Protein AF-0000000080630253 (afdb_homodimer)

Sequence (612 aa):
MSDPFEGMAAFLAVAETLNFRRASERLGVTRSAVSQTVRRLEDRIGVPLLQRTTRSVRLTDAGAHLLAATRPALAEIGTALEVIASTHGAPGGTLRLAVSSIAESILEGEALAGFLAAYPSVGVDILVTDEEFDIVAAGFDAGVRLGEAIEQDMIAVPVSTPQRQLVVASPAYLAEAGRPSHPRDLLAHRCIGWRPAPDVAPYRWEFTEEGRDFDIAVSPRVATNDMGMMVRLALAGAGLTCGMEETFRPHLERGALEAVLEEFCPPFAGFHLYYPSRRTVPPRLRALIDHLRARNGASTRASRQGMSDPFEGMAAFLAVAETLNFRRASERLGVTRSAVSQTVRRLEDRIGVPLLQRTTRSVRLTDAGAHLLAATRPALAEIGTALEVIASTHGAPGGTLRLAVSSIAESILEGEALAGFLAAYPSVGVDILVTDEEFDIVAAGFDAGVRLGEAIEQDMIAVPVSTPQRQLVVASPAYLAEAGRPSHPRDLLAHRCIGWRPAPDVAPYRWEFTEEGRDFDIAVSPRVATNDMGMMVRLALAGAGLTCGMEETFRPHLERGALEAVLEEFCPPFAGFHLYYPSRRTVPPRLRALIDHLRARNGASTRASRQG

Radius of gyration: 26.21 Å; Cα contacts (8 Å, |Δi|>4): 1081; chains: 2; bounding box: 63×78×72 Å

Foldseek 3Di:
DPPLCFLVLLLLLCAVVQDLCRSCVVVVHDSVVSVVSQVVNCVVVVHHQWDDDPVTIHGDPVVLVCNLVVLLVVLQVVLVVQVVVCVPHARADEAEEEEEPFQCLVVVCPLVVVLCVVRVRYHYHYHHAPDDDDCSSVNHFKYKDWPVDDDPQKDKAQLAAWWKKFKKAFPVLCVVQNADPDPVCLQVWAEEFEDQDPVGQTDWAWWADPRDIDTHRHPHPHYDNHPVVRQVCRLVNVTMYMGICVSCVVCVVVRSMDTGPRVGMDIDSTMIMMGGPVGDNRPSNVSSSVSSVVVNVVVVVVVVVD/DPPLCFLVLLLLLCAVVQDLCRSCVVVVHDSVVSVVSQVVNCVVVVHHQWDDDPVTIHGDPVVLVCNLVVLLVVVQVVLVVQVVVCVPHARADEAEEEEEPFQCLVVVCPLVVVLCVVRVRYHYHYHHAPDDDDCSSVNHFKYKDWPVDDDPQKDKAQLAAWWKKFKKAFPVLCVVQNADPDPVCLQVWAEEFEDQDPVGQTDWAWWADPRDIDTHRHPHPHYDNHPVVRQVCRLVNVTMYMGICVSCVVCVVVRSMDTGPRVGMDIDSTMIMMGGDVGDNRPSNVSSSVSSVVVNVVVVVVVVVD

Nearest PDB structures (foldseek):
  3hhg-assembly1_D  TM=6.214E-01  e=2.349E-24  Neisseria meningitidis serogroup B
  3szp-assembly1_A-2  TM=6.672E-01  e=2.737E-22  Vibrio cholerae
  7trw-assembly1_A-2  TM=8.518E-01  e=2.266E-18  Yersinia pestis CO92
  3mz1-assembly2_D  TM=8.596E-01  e=1.093E-15  Sinorhizobium meliloti 1021
  7d98-assembly1_Q  TM=5.033E-01  e=5.893E-16  Cupriavidus necator

Structure (mmCIF, N/CA/C/O backbone):
data_AF-0000000080630253-model_v1
#
loop_
_entity.id
_entity.type
_entity.pdbx_description
1 polymer 'Transcriptional regulatory protein,LysR family'
#
loop_
_atom_site.group_PDB
_atom_site.id
_atom_site.type_symbol
_atom_site.label_atom_id
_atom_site.label_alt_id
_atom_site.label_comp_id
_atom_site.label_asym_id
_atom_site.label_entity_id
_atom_site.label_seq_id
_atom_site.pdbx_PDB_ins_code
_atom_site.Cartn_x
_atom_site.Cartn_y
_atom_site.Cartn_z
_atom_site.occupancy
_atom_site.B_iso_or_equiv
_atom_site.auth_seq_id
_atom_site.auth_comp_id
_atom_site.auth_asym_id
_atom_site.auth_atom_id
_atom_site.pdbx_PDB_model_num
ATOM 1 N N . MET A 1 1 ? 8.09 -45.571 15.234 1 33.47 1 MET A N 1
ATOM 2 C CA . MET A 1 1 ? 8.378 -44.139 15.225 1 33.47 1 MET A CA 1
ATOM 3 C C . MET A 1 1 ? 7.286 -43.369 14.49 1 33.47 1 MET A C 1
ATOM 5 O O . MET A 1 1 ? 6.959 -43.688 13.345 1 33.47 1 MET A O 1
ATOM 9 N N . SER A 1 2 ? 6.293 -42.789 15.174 1 49.24 2 SER A N 1
ATOM 10 C CA . SER A 1 2 ? 5.082 -42.187 14.626 1 49.24 2 SER A CA 1
ATOM 11 C C . SER A 1 2 ? 5.416 -41.081 13.63 1 49.24 2 SER A C 1
ATOM 13 O O . SER A 1 2 ? 6.49 -40.48 13.7 1 49.24 2 SER A O 1
ATOM 15 N N . ASP A 1 3 ? 4.916 -41.147 12.48 1 58.19 3 ASP A N 1
ATOM 16 C CA . ASP A 1 3 ? 5.069 -40.169 11.407 1 58.19 3 ASP A CA 1
ATOM 17 C C . ASP A 1 3 ? 5.017 -38.743 11.952 1 58.19 3 ASP A C 1
ATOM 19 O O . ASP A 1 3 ? 3.975 -38.295 12.434 1 58.19 3 ASP A O 1
ATOM 23 N N . PRO A 1 4 ? 6.318 -38.227 12.195 1 58.08 4 PRO A N 1
ATOM 24 C CA . PRO A 1 4 ? 6.373 -36.89 12.792 1 58.08 4 PRO A CA 1
ATOM 25 C C . PRO A 1 4 ? 5.542 -35.866 12.023 1 58.08 4 PRO A C 1
ATOM 27 O O . PRO A 1 4 ? 5.222 -34.8 12.556 1 58.08 4 PRO A O 1
ATOM 30 N N . PHE A 1 5 ? 5.143 -36.297 10.93 1 65.7 5 PHE A N 1
ATOM 31 C CA . PHE A 1 5 ? 4.421 -35.349 10.09 1 65.7 5 PHE A CA 1
ATOM 32 C C . PHE A 1 5 ? 2.916 -35.557 10.21 1 65.7 5 PHE A C 1
ATOM 34 O O . PHE A 1 5 ? 2.13 -34.75 9.709 1 65.7 5 PHE A O 1
ATOM 41 N N . GLU A 1 6 ? 2.656 -36.557 10.895 1 70.72 6 GLU A N 1
ATOM 42 C CA . GLU A 1 6 ? 1.232 -36.861 11.003 1 70.72 6 GLU A CA 1
ATOM 43 C C . GLU A 1 6 ? 0.468 -35.706 11.646 1 70.72 6 GLU A C 1
ATOM 45 O O . GLU A 1 6 ? 0.823 -35.249 12.734 1 70.72 6 GLU A O 1
ATOM 50 N N . GLY A 1 7 ? -0.447 -35.217 11.019 1 80.81 7 GLY A N 1
ATOM 51 C CA . GLY A 1 7 ? -1.307 -34.172 11.552 1 80.81 7 GLY A CA 1
ATOM 52 C C . GLY A 1 7 ? -0.82 -32.773 11.226 1 80.81 7 GLY A C 1
ATOM 53 O O . GLY A 1 7 ? -1.538 -31.795 11.44 1 80.81 7 GLY A O 1
ATOM 54 N N . MET A 1 8 ? 0.363 -32.74 10.655 1 78.83 8 MET A N 1
ATOM 55 C CA . MET A 1 8 ? 0.957 -31.427 10.421 1 78.83 8 MET A CA 1
ATOM 56 C C . MET A 1 8 ? 0.195 -30.67 9.338 1 78.83 8 MET A C 1
ATOM 58 O O . MET A 1 8 ? -0.041 -29.467 9.465 1 78.83 8 MET A O 1
ATOM 62 N N . ALA A 1 9 ? -0.21 -31.383 8.363 1 76.88 9 ALA A N 1
ATOM 63 C CA . ALA A 1 9 ? -0.968 -30.753 7.285 1 76.88 9 ALA A CA 1
ATOM 64 C C . ALA A 1 9 ? -2.292 -30.194 7.8 1 76.88 9 ALA A C 1
ATOM 66 O O . ALA A 1 9 ? -2.693 -29.089 7.428 1 76.88 9 ALA A O 1
ATOM 67 N N . ALA A 1 10 ? -2.901 -30.978 8.616 1 83.28 10 ALA A N 1
ATOM 68 C CA . ALA A 1 10 ? -4.169 -30.541 9.196 1 83.28 10 ALA A CA 1
ATOM 69 C C . ALA A 1 10 ? -3.972 -29.317 10.085 1 83.28 10 ALA A C 1
ATOM 71 O O . ALA A 1 10 ? -4.733 -28.351 9.999 1 83.28 10 ALA A O 1
ATOM 72 N N . PHE A 1 11 ? -2.993 -29.316 10.875 1 85.57 11 PHE A N 1
ATOM 73 C CA . PHE A 1 11 ? -2.673 -28.193 11.749 1 85.57 11 PHE A CA 1
ATOM 74 C C . PHE A 1 11 ? -2.399 -26.935 10.935 1 85.57 11 PHE A C 1
ATOM 76 O O . PHE A 1 11 ? -2.953 -25.871 11.22 1 85.57 11 PHE A O 1
ATOM 83 N N . LEU A 1 12 ? -1.61 -27.117 9.966 1 80.95 12 LEU A N 1
ATOM 84 C CA . LEU A 1 12 ? -1.245 -25.969 9.143 1 80.95 12 LEU A CA 1
ATOM 85 C C . LEU A 1 12 ? -2.472 -25.381 8.455 1 80.95 12 LEU A C 1
ATOM 87 O O . LEU A 1 12 ? -2.631 -24.16 8.396 1 80.95 12 LEU A O 1
ATOM 91 N N . ALA A 1 13 ? -3.264 -26.241 7.97 1 81.19 13 ALA A N 1
ATOM 92 C CA . ALA A 1 13 ? -4.48 -25.784 7.301 1 81.19 13 ALA A CA 1
ATOM 93 C C . ALA A 1 13 ? -5.362 -24.983 8.254 1 81.19 13 ALA A C 1
ATOM 95 O O . ALA A 1 13 ? -5.859 -23.912 7.898 1 81.19 13 ALA A O 1
ATOM 96 N N . VAL A 1 14 ? -5.464 -25.493 9.438 1 85.72 14 VAL A N 1
ATOM 97 C CA . VAL A 1 14 ? -6.305 -24.814 10.418 1 85.72 14 VAL A CA 1
ATOM 98 C C . VAL A 1 14 ? -5.625 -23.527 10.879 1 85.72 14 VAL A C 1
ATOM 100 O O . VAL A 1 14 ? -6.281 -22.496 11.045 1 85.72 14 VAL A O 1
ATOM 103 N N . ALA A 1 15 ? -4.354 -23.621 11.071 1 81.72 15 ALA A N 1
ATOM 104 C CA . ALA A 1 15 ? -3.603 -22.467 11.559 1 81.72 15 ALA A CA 1
ATOM 105 C C . ALA A 1 15 ? -3.655 -21.316 10.558 1 81.72 15 ALA A C 1
ATOM 107 O O . ALA A 1 15 ? -3.697 -20.147 10.948 1 81.72 15 ALA A O 1
ATOM 108 N N . GLU A 1 16 ? -3.679 -21.676 9.352 1 74.96 16 GLU A N 1
ATOM 109 C CA . GLU A 1 16 ? -3.642 -20.673 8.292 1 74.96 16 GLU A CA 1
ATOM 110 C C . GLU A 1 16 ? -5.035 -20.116 8.011 1 74.96 16 GLU A C 1
ATOM 112 O O . GLU A 1 16 ? -5.181 -18.941 7.667 1 74.96 16 GLU A O 1
ATOM 117 N N . THR A 1 17 ? -5.987 -20.911 8.171 1 74.18 17 THR A N 1
ATOM 118 C CA . THR A 1 17 ? -7.345 -20.487 7.848 1 74.18 17 THR A CA 1
ATOM 119 C C . THR A 1 17 ? -8.078 -20.017 9.102 1 74.18 17 THR A C 1
ATOM 121 O O . THR A 1 17 ? -9.113 -19.355 9.011 1 74.18 17 THR A O 1
ATOM 124 N N . LEU A 1 18 ? -7.573 -20.4 10.135 1 78.94 18 LEU A N 1
ATOM 125 C CA . LEU A 1 18 ? -8.187 -20.195 11.442 1 78.94 18 LEU A CA 1
ATOM 126 C C . LEU A 1 18 ? -9.647 -20.635 11.431 1 78.94 18 LEU A C 1
ATOM 128 O O . LEU A 1 18 ? -10.499 -19.988 12.045 1 78.94 18 LEU A O 1
ATOM 132 N N . ASN A 1 19 ? -9.823 -21.605 10.644 1 80.58 19 ASN A N 1
ATOM 133 C CA . ASN A 1 19 ? -11.165 -22.138 10.435 1 80.58 19 ASN A CA 1
ATOM 134 C C . ASN A 1 19 ? -11.13 -23.62 10.073 1 80.58 19 ASN A C 1
ATOM 136 O O . ASN A 1 19 ? -10.556 -24 9.051 1 80.58 19 ASN A O 1
ATOM 140 N N . PHE A 1 20 ? -11.835 -24.456 10.891 1 85.13 20 PHE A N 1
ATOM 141 C CA . PHE A 1 20 ? -11.795 -25.899 10.685 1 85.13 20 PHE A CA 1
ATOM 142 C C . PHE A 1 20 ? -12.56 -26.288 9.427 1 85.13 20 PHE A C 1
ATOM 144 O O . PHE A 1 20 ? -12.185 -27.237 8.735 1 85.13 20 PHE A O 1
ATOM 151 N N . ARG A 1 21 ? -13.51 -25.483 9.173 1 82.06 21 ARG A N 1
ATOM 152 C CA . ARG A 1 21 ? -14.271 -25.781 7.964 1 82.06 21 ARG A CA 1
ATOM 153 C C . ARG A 1 21 ? -13.449 -25.488 6.713 1 82.06 21 ARG A C 1
ATOM 155 O O . ARG A 1 21 ? -13.363 -26.324 5.81 1 82.06 21 ARG A O 1
ATOM 162 N N . ARG A 1 22 ? -12.82 -24.382 6.71 1 79.56 22 ARG A N 1
ATOM 163 C CA . ARG A 1 22 ? -11.994 -24.009 5.566 1 79.56 22 ARG A CA 1
ATOM 164 C C . ARG A 1 22 ? -10.801 -24.948 5.423 1 79.56 22 ARG A C 1
ATOM 166 O O . ARG A 1 22 ? -10.41 -25.297 4.307 1 79.56 22 ARG A O 1
ATOM 173 N N . ALA A 1 23 ? -10.336 -25.297 6.492 1 83.23 23 ALA A N 1
ATOM 174 C CA . ALA A 1 23 ? -9.224 -26.244 6.488 1 83.23 23 ALA A CA 1
ATOM 175 C C . ALA A 1 23 ? -9.649 -27.586 5.898 1 83.23 23 ALA A C 1
ATOM 177 O O . ALA A 1 23 ? -8.902 -28.197 5.13 1 83.23 23 ALA A O 1
ATOM 178 N N . SER A 1 24 ? -10.838 -27.975 6.236 1 85.82 24 SER A N 1
ATOM 179 C CA . SER A 1 24 ? -11.331 -29.247 5.717 1 85.82 24 SER A CA 1
ATOM 180 C C . SER A 1 24 ? -11.539 -29.185 4.208 1 85.82 24 SER A C 1
ATOM 182 O O . SER A 1 24 ? -11.223 -30.138 3.492 1 85.82 24 SER A O 1
ATOM 184 N N . GLU A 1 25 ? -11.959 -28.101 3.77 1 76.93 25 GLU A N 1
ATOM 185 C CA . GLU A 1 25 ? -12.151 -27.889 2.338 1 76.93 25 GLU A CA 1
ATOM 186 C C . GLU A 1 25 ? -10.818 -27.903 1.595 1 76.93 25 GLU A C 1
ATOM 188 O O . GLU A 1 25 ? -10.693 -28.539 0.546 1 76.93 25 GLU A O 1
ATOM 193 N N . ARG A 1 26 ? -9.915 -27.292 2.191 1 72.86 26 ARG A N 1
ATOM 194 C CA . ARG A 1 26 ? -8.587 -27.204 1.593 1 72.86 26 ARG A CA 1
ATOM 195 C C . ARG A 1 26 ? -7.932 -28.579 1.507 1 72.86 26 ARG A C 1
ATOM 197 O O . ARG A 1 26 ? -7.242 -28.883 0.532 1 72.86 26 ARG A O 1
ATOM 204 N N . LEU A 1 27 ? -8.229 -29.405 2.491 1 76.95 27 LEU A N 1
ATOM 205 C CA . LEU A 1 27 ? -7.563 -30.699 2.595 1 76.95 27 LEU A CA 1
ATOM 206 C C . LEU A 1 27 ? -8.401 -31.796 1.948 1 76.95 27 LEU A C 1
ATOM 208 O O . LEU A 1 27 ? -7.926 -32.919 1.763 1 76.95 27 LEU A O 1
ATOM 212 N N . GLY A 1 28 ? -9.604 -31.41 1.596 1 78.29 28 GLY A N 1
ATOM 213 C CA . GLY A 1 28 ? -10.484 -32.404 1.004 1 78.29 28 GLY A CA 1
ATOM 214 C C . GLY A 1 28 ? -10.911 -33.482 1.982 1 78.29 28 GLY A C 1
ATOM 215 O O . GLY A 1 28 ? -11.021 -34.653 1.615 1 78.29 28 GLY A O 1
ATOM 216 N N . VAL A 1 29 ? -11.015 -33.124 3.199 1 82.75 29 VAL A N 1
ATOM 217 C CA . VAL A 1 29 ? -11.44 -34.055 4.239 1 82.75 29 VAL A CA 1
ATOM 218 C C . VAL A 1 29 ? -12.565 -33.432 5.062 1 82.75 29 VAL A C 1
ATOM 220 O O . VAL A 1 29 ? -12.921 -32.269 4.858 1 82.75 29 VAL A O 1
ATOM 223 N N . THR A 1 30 ? -13.201 -34.23 5.821 1 85.41 30 THR A N 1
ATOM 224 C CA . THR A 1 30 ? -14.294 -33.728 6.646 1 85.41 30 THR A CA 1
ATOM 225 C C . THR A 1 30 ? -13.759 -32.87 7.789 1 85.41 30 THR A C 1
ATOM 227 O O . THR A 1 30 ? -12.614 -33.038 8.214 1 85.41 30 THR A O 1
ATOM 230 N N . ARG A 1 31 ? -14.586 -32.004 8.209 1 89.5 31 ARG A N 1
ATOM 231 C CA . ARG A 1 31 ? -14.248 -31.159 9.35 1 89.5 31 ARG A CA 1
ATOM 232 C C . ARG A 1 31 ? -13.909 -32.002 10.575 1 89.5 31 ARG A C 1
ATOM 234 O O . ARG A 1 31 ? -12.984 -31.677 11.322 1 89.5 31 ARG A O 1
ATOM 241 N N . SER A 1 32 ? -14.656 -33.047 10.717 1 91.11 32 SER A N 1
ATOM 242 C CA . SER A 1 32 ? -14.421 -33.939 11.848 1 91.11 32 SER A CA 1
ATOM 243 C C . SER A 1 32 ? -13.044 -34.589 11.762 1 91.11 32 SER A C 1
ATOM 245 O O . SER A 1 32 ? -12.355 -34.733 12.774 1 91.11 32 SER A O 1
ATOM 247 N N . ALA A 1 33 ? -12.659 -34.904 10.569 1 88.71 33 ALA A N 1
ATOM 248 C CA . ALA A 1 33 ? -11.347 -35.507 10.35 1 88.71 33 ALA A CA 1
ATOM 249 C C . ALA A 1 33 ? -10.229 -34.52 10.673 1 88.71 33 ALA A C 1
ATOM 251 O O . ALA A 1 33 ? -9.229 -34.887 11.295 1 88.71 33 ALA A O 1
ATOM 252 N N . VAL A 1 34 ? -10.444 -33.309 10.24 1 90.43 34 VAL A N 1
ATOM 253 C CA . VAL A 1 34 ? -9.459 -32.276 10.542 1 90.43 34 VAL A CA 1
ATOM 254 C C . VAL A 1 34 ? -9.352 -32.09 12.054 1 90.43 34 VAL A C 1
ATOM 256 O O . VAL A 1 34 ? -8.249 -32.051 12.604 1 90.43 34 VAL A O 1
ATOM 259 N N . SER A 1 35 ? -10.454 -32.009 12.716 1 91.1 35 SER A N 1
ATOM 260 C CA . SER A 1 35 ? -10.491 -31.784 14.157 1 91.1 35 SER A CA 1
ATOM 261 C C . SER A 1 35 ? -9.812 -32.923 14.911 1 91.1 35 SER A C 1
ATOM 263 O O . SER A 1 35 ? -9.006 -32.684 15.812 1 91.1 35 SER A O 1
ATOM 265 N N . GLN A 1 36 ? -10.072 -34.116 14.483 1 90.75 36 GLN A N 1
ATOM 266 C CA . GLN A 1 36 ? -9.505 -35.291 15.136 1 90.75 36 GLN A CA 1
ATOM 267 C C . GLN A 1 36 ? -7.995 -35.362 14.927 1 90.75 36 GLN A C 1
ATOM 269 O O . GLN A 1 36 ? -7.25 -35.688 15.852 1 90.75 36 GLN A O 1
ATOM 274 N N . THR A 1 37 ? -7.637 -35.111 13.706 1 88.62 37 THR A N 1
ATOM 275 C CA . THR A 1 37 ? -6.221 -35.149 13.359 1 88.62 37 THR A CA 1
ATOM 276 C C . THR A 1 37 ? -5.439 -34.116 14.165 1 88.62 37 THR A C 1
ATOM 278 O O . THR A 1 37 ? -4.356 -34.409 14.676 1 88.62 37 THR A O 1
ATOM 281 N N . VAL A 1 38 ? -6.02 -32.918 14.301 1 89.86 38 VAL A N 1
ATOM 282 C CA . VAL A 1 38 ? -5.385 -31.851 15.067 1 89.86 38 VAL A CA 1
ATOM 283 C C . VAL A 1 38 ? -5.329 -32.237 16.543 1 89.86 38 VAL A C 1
ATOM 285 O O . VAL A 1 38 ? -4.312 -32.024 17.208 1 89.86 38 VAL A O 1
ATOM 288 N N . ARG A 1 39 ? -6.37 -32.79 17.05 1 90.22 39 ARG A N 1
ATOM 289 C CA . ARG A 1 39 ? -6.402 -33.231 18.441 1 90.22 39 ARG A CA 1
ATOM 290 C C . ARG A 1 39 ? -5.331 -34.283 18.706 1 90.22 39 ARG A C 1
ATOM 292 O O . ARG A 1 39 ? -4.657 -34.244 19.738 1 90.22 39 ARG A O 1
ATOM 299 N N . ARG A 1 40 ? -5.212 -35.192 17.766 1 87.26 40 ARG A N 1
ATOM 300 C CA . ARG A 1 40 ? -4.196 -36.23 17.906 1 87.26 40 ARG A CA 1
ATOM 301 C C . ARG A 1 40 ? -2.797 -35.624 17.947 1 87.26 40 ARG A C 1
ATOM 303 O O . ARG A 1 40 ? -1.945 -36.068 18.72 1 87.26 40 ARG A O 1
ATOM 310 N N . LEU A 1 41 ? -2.599 -34.674 17.119 1 86.41 41 LEU A N 1
ATOM 311 C CA . LEU A 1 41 ? -1.318 -33.976 17.102 1 86.41 41 LEU A CA 1
ATOM 312 C C . LEU A 1 41 ? -1.068 -33.268 18.43 1 86.41 41 LEU A C 1
ATOM 314 O O . LEU A 1 41 ? 0.025 -33.364 18.992 1 86.41 41 LEU A O 1
ATOM 318 N N . GLU A 1 42 ? -2.1 -32.568 18.961 1 89.94 42 GLU A N 1
ATOM 319 C CA . GLU A 1 42 ? -1.987 -31.868 20.237 1 89.94 42 GLU A CA 1
ATOM 320 C C . GLU A 1 42 ? -1.709 -32.842 21.378 1 89.94 42 GLU A C 1
ATOM 322 O O . GLU A 1 42 ? -0.887 -32.563 22.254 1 89.94 42 GLU A O 1
ATOM 327 N N . ASP A 1 43 ? -2.325 -33.972 21.292 1 86.4 43 ASP A N 1
ATOM 328 C CA . ASP A 1 43 ? -2.114 -35.008 22.299 1 86.4 43 ASP A CA 1
ATOM 329 C C . ASP A 1 43 ? -0.677 -35.523 22.265 1 86.4 43 ASP A C 1
ATOM 331 O O . ASP A 1 43 ? -0.067 -35.746 23.312 1 86.4 43 ASP A O 1
ATOM 335 N N . ARG A 1 44 ? -0.229 -35.682 21.105 1 81.27 44 ARG A N 1
ATOM 336 C CA . ARG A 1 44 ? 1.134 -36.174 20.932 1 81.27 44 ARG A CA 1
ATOM 337 C C . ARG A 1 44 ? 2.151 -35.166 21.458 1 81.27 44 ARG A C 1
ATOM 339 O O . ARG A 1 44 ? 3.136 -35.544 22.094 1 81.27 44 ARG A O 1
ATOM 346 N N . ILE A 1 45 ? 1.851 -33.927 21.195 1 80.93 45 ILE A N 1
ATOM 347 C CA . ILE A 1 45 ? 2.764 -32.863 21.597 1 80.93 45 ILE A CA 1
ATOM 348 C C . ILE A 1 45 ? 2.57 -32.548 23.079 1 80.93 45 ILE A C 1
ATOM 350 O O . ILE A 1 45 ? 3.507 -32.123 23.757 1 80.93 45 ILE A O 1
ATOM 354 N N . GLY A 1 46 ? 1.396 -32.7 23.519 1 86.54 46 GLY A N 1
ATOM 355 C CA . GLY A 1 46 ? 1.118 -32.557 24.94 1 86.54 46 GLY A CA 1
ATOM 356 C C . GLY A 1 46 ? 0.624 -31.172 25.314 1 86.54 46 GLY A C 1
ATOM 357 O O . GLY A 1 46 ? 0.473 -30.86 26.497 1 86.54 46 GLY A O 1
ATOM 358 N N . VAL A 1 47 ? 0.514 -30.287 24.335 1 87.44 47 VAL A N 1
ATOM 359 C CA . VAL A 1 47 ? -0.007 -28.949 24.595 1 87.44 47 VAL A CA 1
ATOM 360 C C . VAL A 1 47 ? -1.003 -28.561 23.505 1 87.44 47 VAL A C 1
ATOM 362 O O . VAL A 1 47 ? -0.865 -28.978 22.353 1 87.44 47 VAL A O 1
ATOM 365 N N . PRO A 1 48 ? -1.962 -27.771 23.906 1 89.6 48 PRO A N 1
ATOM 366 C CA . PRO A 1 48 ? -2.869 -27.269 22.872 1 89.6 48 PRO A CA 1
ATOM 367 C C . PRO A 1 48 ? -2.186 -26.301 21.908 1 89.6 48 PRO A C 1
ATOM 369 O O . PRO A 1 48 ? -1.344 -25.501 22.324 1 89.6 48 PRO A O 1
ATOM 372 N N . LEU A 1 49 ? -2.485 -26.529 20.673 1 89.8 49 LEU A N 1
ATOM 373 C CA . LEU A 1 49 ? -1.924 -25.667 19.638 1 89.8 49 LEU A CA 1
ATOM 374 C C . LEU A 1 49 ? -2.932 -24.606 19.209 1 89.8 49 LEU A C 1
ATOM 376 O O . LEU A 1 49 ? -2.55 -23.556 18.687 1 89.8 49 LEU A O 1
ATOM 380 N N . LEU A 1 50 ? -4.193 -24.93 19.431 1 89.51 50 LEU A N 1
ATOM 381 C CA . LEU A 1 50 ? -5.287 -24.048 19.04 1 89.51 50 LEU A CA 1
ATOM 382 C C . LEU A 1 50 ? -6.223 -23.79 20.215 1 89.51 50 LEU A C 1
ATOM 384 O O . LEU A 1 50 ? -6.421 -24.665 21.061 1 89.51 50 LEU A O 1
ATOM 388 N N . GLN A 1 51 ? -6.497 -22.499 20.356 1 84.46 51 GLN A N 1
ATOM 389 C CA . GLN A 1 51 ? -7.586 -22.146 21.261 1 84.46 51 GLN A CA 1
ATOM 390 C C . GLN A 1 51 ? -8.917 -22.077 20.518 1 84.46 51 GLN A C 1
ATOM 392 O O . GLN A 1 51 ? -9.046 -21.352 19.53 1 84.46 51 GLN A O 1
ATOM 397 N N . ARG A 1 52 ? -9.735 -22.962 20.895 1 74.69 52 ARG A N 1
ATOM 398 C CA . ARG A 1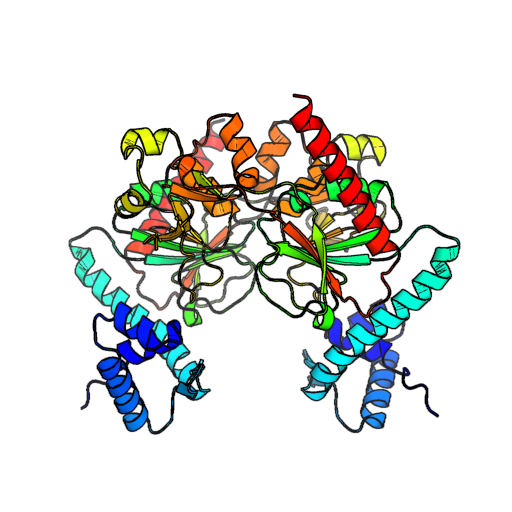 52 ? -11.027 -23.088 20.228 1 74.69 52 ARG A CA 1
ATOM 399 C C . ARG A 1 52 ? -12.144 -22.496 21.082 1 74.69 52 ARG A C 1
ATOM 401 O O . ARG A 1 52 ? -12.213 -22.75 22.286 1 74.69 52 ARG A O 1
ATOM 408 N N . THR A 1 53 ? -12.637 -21.412 20.591 1 66.49 53 THR A N 1
ATOM 409 C CA . THR A 1 53 ? -13.936 -21.035 21.137 1 66.49 53 THR A CA 1
ATOM 410 C C . THR A 1 53 ? -15.052 -21.35 20.146 1 66.49 53 THR A C 1
ATOM 412 O O . THR A 1 53 ? -14.787 -21.774 19.019 1 66.49 53 THR A O 1
ATOM 415 N N . THR A 1 54 ? -16.341 -21.399 20.571 1 61.68 54 THR A N 1
ATOM 416 C CA . THR A 1 54 ? -17.494 -21.668 19.718 1 61.68 54 THR A CA 1
ATOM 417 C C . THR A 1 54 ? -17.509 -20.726 18.518 1 61.68 54 THR A C 1
ATOM 419 O O . THR A 1 54 ? -18.096 -21.043 17.481 1 61.68 54 THR A O 1
ATOM 422 N N . ARG A 1 55 ? -16.705 -19.609 18.639 1 64 55 ARG A N 1
ATOM 423 C CA . ARG A 1 55 ? -16.887 -18.606 17.594 1 64 55 ARG A CA 1
ATOM 424 C C . ARG A 1 55 ? -15.561 -18.27 16.921 1 64 55 ARG A C 1
ATOM 426 O O . ARG A 1 55 ? -15.538 -17.618 15.875 1 64 55 ARG A O 1
ATOM 433 N N . SER A 1 56 ? -14.403 -18.807 17.547 1 75.32 56 SER A N 1
ATOM 434 C CA . SER A 1 56 ? -13.151 -18.396 16.921 1 75.32 56 SER A CA 1
ATOM 435 C C . SER A 1 56 ? -12.044 -19.414 17.177 1 75.32 56 SER A C 1
ATOM 437 O O . SER A 1 56 ? -12.108 -20.178 18.142 1 75.32 56 SER A O 1
ATOM 439 N N . VAL A 1 57 ? -11.209 -19.667 16.146 1 81.27 57 VAL A N 1
ATOM 440 C CA . VAL A 1 57 ? -9.991 -20.462 16.263 1 81.27 57 VAL A CA 1
ATOM 441 C C . VAL A 1 57 ? -8.774 -19.54 16.304 1 81.27 57 VAL A C 1
ATOM 443 O O . VAL A 1 57 ? -8.637 -18.645 15.467 1 81.27 57 VAL A O 1
ATOM 446 N N . ARG A 1 58 ? -7.994 -19.623 17.393 1 82.91 58 ARG A N 1
ATOM 447 C CA . ARG A 1 58 ? -6.75 -18.869 17.504 1 82.91 58 ARG A CA 1
ATOM 448 C C . ARG A 1 58 ? -5.58 -19.789 17.837 1 82.91 58 ARG A C 1
ATOM 450 O O . ARG A 1 58 ? -5.77 -20.853 18.43 1 82.91 58 ARG A O 1
ATOM 457 N N . LEU A 1 59 ? -4.422 -19.354 17.369 1 85.22 59 LEU A N 1
ATOM 458 C CA . LEU A 1 59 ? -3.215 -20.084 17.738 1 85.22 59 LEU A CA 1
ATOM 459 C C . LEU A 1 59 ? -2.835 -19.81 19.189 1 85.22 59 LEU A C 1
ATOM 461 O O . LEU A 1 59 ? -2.952 -18.677 19.662 1 85.22 59 LEU A O 1
ATOM 465 N N . THR A 1 60 ? -2.474 -20.851 19.936 1 84.39 60 THR A N 1
ATOM 466 C CA . THR A 1 60 ? -1.763 -20.674 21.197 1 84.39 60 THR A CA 1
ATOM 467 C C . THR A 1 60 ? -0.319 -20.247 20.949 1 84.39 60 THR A C 1
ATOM 469 O O . THR A 1 60 ? 0.131 -20.198 19.802 1 84.39 60 THR A O 1
ATOM 472 N N . ASP A 1 61 ? 0.383 -19.933 21.956 1 79.62 61 ASP A N 1
ATOM 473 C CA . ASP A 1 61 ? 1.805 -19.633 21.818 1 79.62 61 ASP A CA 1
ATOM 474 C C . ASP A 1 61 ? 2.562 -20.819 21.224 1 79.62 61 ASP A C 1
ATOM 476 O O . ASP A 1 61 ? 3.414 -20.644 20.351 1 79.62 61 ASP A O 1
ATOM 480 N N . ALA A 1 62 ? 2.212 -21.915 21.725 1 82.37 62 ALA A N 1
ATOM 481 C CA . ALA A 1 62 ? 2.821 -23.137 21.206 1 82.37 62 ALA A CA 1
ATOM 482 C C . ALA A 1 62 ? 2.463 -23.347 19.737 1 82.37 62 ALA A C 1
ATOM 484 O O . ALA A 1 62 ? 3.31 -23.751 18.937 1 82.37 62 ALA A O 1
ATOM 485 N N . GLY A 1 63 ? 1.202 -23.066 19.398 1 85.48 63 GLY A N 1
ATOM 486 C CA . GLY A 1 63 ? 0.766 -23.168 18.015 1 85.48 63 GLY A CA 1
ATOM 487 C C . GLY A 1 63 ? 1.489 -22.209 17.089 1 85.48 63 GLY A C 1
ATOM 488 O O . GLY A 1 63 ? 1.894 -22.587 15.988 1 85.48 63 GLY A O 1
ATOM 489 N N . ALA A 1 64 ? 1.681 -21.062 17.603 1 80.48 64 ALA A N 1
ATOM 490 C CA . ALA A 1 64 ? 2.387 -20.05 16.821 1 80.48 64 ALA A CA 1
ATOM 491 C C . ALA A 1 64 ? 3.843 -20.45 16.595 1 80.48 64 ALA A C 1
ATOM 493 O O . ALA A 1 64 ? 4.378 -20.275 15.498 1 80.48 64 ALA A O 1
ATOM 494 N N . HIS A 1 65 ? 4.383 -20.987 17.574 1 79.25 65 HIS A N 1
ATOM 495 C CA . HIS A 1 65 ? 5.765 -21.44 17.469 1 79.25 65 HIS A CA 1
ATOM 496 C C . HIS A 1 65 ? 5.893 -22.598 16.485 1 79.25 65 HIS A C 1
ATOM 498 O O . HIS A 1 65 ? 6.809 -22.619 15.66 1 79.25 65 HIS A O 1
ATOM 504 N N . LEU A 1 66 ? 5.011 -23.511 16.635 1 81.2 66 LEU A N 1
ATOM 505 C CA . LEU A 1 66 ? 5.044 -24.662 15.739 1 81.2 66 LEU A CA 1
ATOM 506 C C . LEU A 1 66 ? 4.813 -24.234 14.294 1 81.2 66 LEU A C 1
ATOM 508 O O . LEU A 1 66 ? 5.499 -24.706 13.385 1 81.2 66 LEU A O 1
ATOM 512 N N . LEU A 1 67 ? 3.898 -23.366 14.156 1 80.84 67 LEU A N 1
ATOM 513 C CA . LEU A 1 67 ? 3.617 -22.853 12.82 1 80.84 67 LEU A CA 1
ATOM 514 C C . LEU A 1 67 ? 4.852 -22.184 12.224 1 80.84 67 LEU A C 1
ATOM 516 O O . LEU A 1 67 ? 5.229 -22.47 11.085 1 80.84 67 LEU A O 1
ATOM 520 N N . ALA A 1 68 ? 5.455 -21.461 12.994 1 75.3 68 ALA A N 1
ATOM 521 C CA . ALA A 1 68 ? 6.639 -20.729 12.551 1 75.3 68 ALA A CA 1
ATOM 522 C C . ALA A 1 68 ? 7.773 -21.684 12.193 1 75.3 68 ALA A C 1
ATOM 524 O O . ALA A 1 68 ? 8.538 -21.428 11.26 1 75.3 68 ALA A O 1
ATOM 525 N N . ALA A 1 69 ? 7.79 -22.744 12.867 1 75.94 69 ALA A N 1
ATOM 526 C CA . ALA A 1 69 ? 8.856 -23.717 12.644 1 75.94 69 ALA A CA 1
ATOM 527 C C . ALA A 1 69 ? 8.517 -24.647 11.483 1 75.94 69 ALA A C 1
ATOM 529 O O . ALA A 1 69 ? 9.402 -25.054 10.726 1 75.94 69 ALA A O 1
ATOM 530 N N . THR A 1 70 ? 7.328 -24.958 11.38 1 76.2 70 THR A N 1
ATOM 531 C CA . THR A 1 70 ? 6.913 -26.001 10.448 1 76.2 70 THR A CA 1
ATOM 532 C C . THR A 1 70 ? 6.778 -25.44 9.035 1 76.2 70 THR A C 1
ATOM 534 O O . THR A 1 70 ? 7.108 -26.116 8.058 1 76.2 70 THR A O 1
ATOM 537 N N . ARG A 1 71 ? 6.478 -24.245 8.942 1 74.93 71 ARG A N 1
ATOM 538 C CA . ARG A 1 71 ? 6.229 -23.656 7.631 1 74.93 71 ARG A CA 1
ATOM 539 C C . ARG A 1 71 ? 7.484 -23.7 6.764 1 74.93 71 ARG A C 1
ATOM 541 O O . ARG A 1 71 ? 7.454 -24.216 5.645 1 74.93 71 ARG A O 1
ATOM 548 N N . PRO A 1 72 ? 8.51 -23.244 7.323 1 71.34 72 PRO A N 1
ATOM 549 C CA . PRO A 1 72 ? 9.717 -23.293 6.494 1 71.34 72 PRO A CA 1
ATOM 550 C C . PRO A 1 72 ? 10.167 -24.72 6.191 1 71.34 72 PRO A C 1
ATOM 552 O O . PRO A 1 72 ? 10.645 -25 5.089 1 71.34 72 PRO A O 1
ATOM 555 N N . ALA A 1 73 ? 9.987 -25.534 7.142 1 71.92 73 ALA A N 1
ATOM 556 C CA . ALA A 1 73 ? 10.412 -26.919 6.959 1 71.92 73 ALA A CA 1
ATOM 557 C C . ALA A 1 73 ? 9.573 -27.613 5.889 1 71.92 73 ALA A C 1
ATOM 559 O O . ALA A 1 73 ? 10.108 -28.334 5.043 1 71.92 73 ALA A O 1
ATOM 560 N N . LEU A 1 74 ? 8.377 -27.429 5.945 1 70.89 74 LEU A N 1
ATOM 561 C CA . LEU A 1 74 ? 7.498 -28.04 4.954 1 70.89 74 LEU A CA 1
ATOM 562 C C . LEU A 1 74 ? 7.752 -27.457 3.568 1 70.89 74 LEU A C 1
ATOM 564 O O . LEU A 1 74 ? 7.706 -28.177 2.569 1 70.89 74 LEU A O 1
ATOM 568 N N . ALA A 1 75 ? 7.959 -26.208 3.575 1 71.28 75 ALA A N 1
ATOM 569 C CA . ALA A 1 75 ? 8.31 -25.58 2.304 1 71.28 75 ALA A CA 1
ATOM 570 C C . ALA A 1 75 ? 9.584 -26.188 1.725 1 71.28 75 ALA A C 1
ATOM 572 O O . ALA A 1 75 ? 9.676 -26.418 0.517 1 71.28 75 ALA A O 1
ATOM 573 N N . GLU A 1 76 ? 10.481 -26.484 2.607 1 73.04 76 GLU A N 1
ATOM 574 C CA . GLU A 1 76 ? 11.734 -27.09 2.166 1 73.04 76 GLU A CA 1
ATOM 575 C C . GLU A 1 76 ? 11.506 -28.498 1.625 1 73.04 76 GLU A C 1
ATOM 577 O O . GLU A 1 76 ? 12.108 -28.89 0.623 1 73.04 76 GLU A O 1
ATOM 582 N N . ILE A 1 77 ? 10.732 -29.209 2.249 1 69.49 77 ILE A N 1
ATOM 583 C CA . ILE A 1 77 ? 10.387 -30.549 1.787 1 69.49 77 ILE A CA 1
ATOM 584 C C . ILE A 1 77 ? 9.685 -30.462 0.433 1 69.49 77 ILE A C 1
ATOM 586 O O . ILE A 1 77 ? 9.996 -31.226 -0.484 1 69.49 77 ILE A O 1
ATOM 590 N N . GLY A 1 78 ? 8.751 -29.559 0.388 1 70.28 78 GLY A N 1
ATOM 591 C CA . GLY A 1 78 ? 8.082 -29.344 -0.885 1 70.28 78 GLY A CA 1
ATOM 592 C C . GLY A 1 78 ? 9.04 -29.015 -2.014 1 70.28 78 GLY A C 1
ATOM 593 O O . GLY A 1 78 ? 8.927 -29.567 -3.111 1 70.28 78 GLY A O 1
ATOM 594 N N . THR A 1 79 ? 9.927 -28.212 -1.733 1 73.21 79 THR A N 1
ATOM 595 C CA . THR A 1 79 ? 10.923 -27.814 -2.721 1 73.21 79 THR A CA 1
ATOM 596 C C . THR A 1 79 ? 11.771 -29.009 -3.147 1 73.21 79 THR A C 1
ATOM 598 O O . THR A 1 79 ? 12.039 -29.195 -4.335 1 73.21 79 THR A O 1
ATOM 601 N N . ALA A 1 80 ? 12.204 -29.741 -2.203 1 70.27 80 ALA A N 1
ATOM 602 C CA . ALA A 1 80 ? 12.996 -30.927 -2.519 1 70.27 80 ALA A CA 1
ATOM 603 C C . ALA A 1 80 ? 12.229 -31.869 -3.443 1 70.27 80 ALA A C 1
ATOM 605 O O . ALA A 1 80 ? 12.792 -32.402 -4.402 1 70.27 80 ALA A O 1
ATOM 606 N N . LEU A 1 81 ? 11.007 -31.997 -3.144 1 68.44 81 LEU A N 1
ATOM 607 C CA . LEU A 1 81 ? 10.165 -32.856 -3.97 1 68.44 81 LEU A CA 1
ATOM 608 C C . LEU A 1 81 ? 9.995 -32.269 -5.367 1 68.44 81 LEU A C 1
ATOM 610 O O . LEU A 1 81 ? 9.998 -33.004 -6.358 1 68.44 81 LEU A O 1
ATOM 614 N N . GLU A 1 82 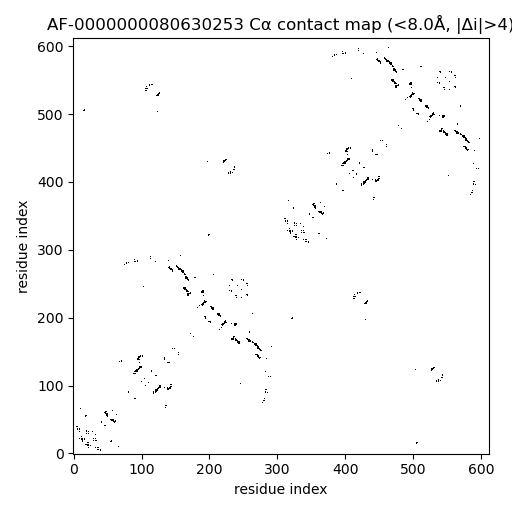? 9.821 -30.992 -5.423 1 71.41 82 GLU A N 1
ATOM 615 C CA . GLU A 1 82 ? 9.703 -30.306 -6.705 1 71.41 82 GLU A CA 1
ATOM 616 C C . GLU A 1 82 ? 10.97 -30.474 -7.54 1 71.41 82 GLU A C 1
ATOM 618 O O . GLU A 1 82 ? 10.897 -30.673 -8.754 1 71.41 82 GLU A O 1
ATOM 623 N N . VAL A 1 83 ? 12.064 -30.374 -6.909 1 70.07 83 VAL A N 1
ATOM 624 C CA . VAL A 1 83 ? 13.342 -30.519 -7.598 1 70.07 83 VAL A CA 1
ATOM 625 C C . VAL A 1 83 ? 13.451 -31.92 -8.195 1 70.07 83 VAL A C 1
ATOM 627 O O . VAL A 1 83 ? 13.873 -32.081 -9.343 1 70.07 83 VAL A O 1
ATOM 630 N N . ILE A 1 84 ? 13.056 -32.789 -7.468 1 68.27 84 ILE A N 1
ATOM 631 C CA . ILE A 1 84 ? 13.096 -34.17 -7.935 1 68.27 84 ILE A CA 1
ATOM 632 C C . ILE A 1 84 ? 12.138 -34.345 -9.111 1 68.27 84 ILE A C 1
ATOM 634 O O . ILE A 1 84 ? 12.483 -34.981 -10.11 1 68.27 84 ILE A O 1
ATOM 638 N N . ALA A 1 85 ? 10.996 -33.686 -8.906 1 64.75 85 ALA A N 1
ATOM 639 C CA . ALA A 1 85 ? 9.97 -33.82 -9.936 1 64.75 85 ALA A CA 1
ATOM 640 C C . ALA A 1 85 ? 10.35 -33.044 -11.194 1 64.75 85 ALA A C 1
ATOM 642 O O . ALA A 1 85 ? 9.985 -33.434 -12.305 1 64.75 85 ALA A O 1
ATOM 643 N N . SER A 1 86 ? 10.877 -31.802 -10.984 1 63.57 86 SER A N 1
ATOM 644 C CA . SER A 1 86 ? 11.185 -30.892 -12.083 1 63.57 86 SER A CA 1
ATOM 645 C C . SER A 1 86 ? 12.328 -31.426 -12.94 1 63.57 86 SER A C 1
ATOM 647 O O . SER A 1 86 ? 12.558 -30.94 -14.049 1 63.57 86 SER A O 1
ATOM 649 N N . THR A 1 87 ? 13.252 -32.308 -12.444 1 59.2 87 THR A N 1
ATOM 650 C CA . THR A 1 87 ? 14.256 -32.9 -13.32 1 59.2 87 THR A CA 1
ATOM 651 C C . THR A 1 87 ? 13.636 -33.315 -14.652 1 59.2 87 THR A C 1
ATOM 653 O O . THR A 1 87 ? 14.309 -33.31 -15.684 1 59.2 87 THR A O 1
ATOM 656 N N . HIS A 1 88 ? 12.304 -33.461 -14.771 1 57.56 88 HIS A N 1
ATOM 657 C CA . HIS A 1 88 ? 11.699 -33.893 -16.026 1 57.56 88 HIS A CA 1
ATOM 658 C C . HIS A 1 88 ? 10.595 -32.937 -16.463 1 57.56 88 HIS A C 1
ATOM 660 O O . HIS A 1 88 ? 9.951 -33.154 -17.493 1 57.56 88 HIS A O 1
ATOM 666 N N . GLY A 1 89 ? 10.363 -31.787 -15.731 1 67.05 89 GLY A N 1
ATOM 667 C CA . GLY A 1 89 ? 9.213 -31.012 -16.168 1 67.05 89 GLY A CA 1
ATOM 668 C C . GLY A 1 89 ? 9.342 -29.531 -15.865 1 67.05 89 GLY A C 1
ATOM 669 O O . GLY A 1 89 ? 10.354 -29.09 -15.315 1 67.05 89 GLY A O 1
ATOM 670 N N . ALA A 1 90 ? 8.455 -28.781 -16.449 1 80.19 90 ALA A N 1
ATOM 671 C CA . ALA A 1 90 ? 8.353 -27.342 -16.221 1 80.19 90 ALA A CA 1
ATOM 672 C C . ALA A 1 90 ? 8.044 -27.039 -14.757 1 80.19 90 ALA A C 1
ATOM 674 O O . ALA A 1 90 ? 7.28 -27.763 -14.115 1 80.19 90 ALA A O 1
ATOM 675 N N . PRO A 1 91 ? 8.745 -26.048 -14.247 1 83.63 91 PRO A N 1
ATOM 676 C CA . PRO A 1 91 ? 8.47 -25.697 -12.851 1 83.63 91 PRO A CA 1
ATOM 677 C C . PRO A 1 91 ? 7.002 -25.358 -12.607 1 83.63 91 PRO A C 1
ATOM 679 O O . PRO A 1 91 ? 6.328 -24.835 -13.498 1 83.63 91 PRO A O 1
ATOM 682 N N . GLY A 1 92 ? 6.521 -25.789 -11.523 1 84.14 92 GLY A N 1
ATOM 683 C CA . GLY A 1 92 ? 5.158 -25.49 -11.112 1 84.14 92 GLY A CA 1
ATOM 684 C C . GLY A 1 92 ? 5.054 -25.043 -9.667 1 84.14 92 GLY A C 1
ATOM 685 O O . GLY A 1 92 ? 6.062 -24.968 -8.961 1 84.14 92 GLY A O 1
ATOM 686 N N . GLY A 1 93 ? 3.8 -24.601 -9.345 1 87.68 93 GLY A N 1
ATOM 687 C CA . GLY A 1 93 ? 3.562 -24.173 -7.976 1 87.68 93 GLY A CA 1
ATOM 688 C C . GLY A 1 93 ? 3.47 -22.666 -7.829 1 87.68 93 GLY A C 1
ATOM 689 O O . GLY A 1 93 ? 3.373 -21.945 -8.824 1 87.68 93 GLY A O 1
ATOM 690 N N . THR A 1 94 ? 3.469 -22.235 -6.554 1 90.15 94 THR A N 1
ATOM 691 C CA . THR A 1 94 ? 3.276 -20.814 -6.286 1 90.15 94 THR A CA 1
ATOM 692 C C . THR A 1 94 ? 4.558 -20.186 -5.747 1 90.15 94 THR A C 1
ATOM 694 O O . THR A 1 94 ? 5.173 -20.718 -4.821 1 90.15 94 THR A O 1
ATOM 697 N N . LEU A 1 95 ? 4.993 -19.167 -6.407 1 94 95 LEU A N 1
ATOM 698 C CA . LEU A 1 95 ? 6.105 -18.35 -5.933 1 94 95 LEU A CA 1
ATOM 699 C C . LEU A 1 95 ? 5.613 -17.257 -4.991 1 94 95 LEU A C 1
ATOM 701 O O . LEU A 1 95 ? 4.722 -16.481 -5.345 1 94 95 LEU A O 1
ATOM 705 N N . ARG A 1 96 ? 6.171 -17.245 -3.787 1 93.9 96 ARG A N 1
ATOM 706 C CA . ARG A 1 96 ? 5.818 -16.22 -2.809 1 93.9 96 ARG A CA 1
ATOM 707 C C . ARG A 1 96 ? 6.918 -15.17 -2.695 1 93.9 96 ARG A C 1
ATOM 709 O O . ARG A 1 96 ? 8.032 -15.475 -2.263 1 93.9 96 ARG A O 1
ATOM 716 N N . LEU A 1 97 ? 6.549 -13.903 -3.035 1 96.11 97 LEU A N 1
ATOM 717 C CA . LEU A 1 97 ? 7.539 -12.834 -3.106 1 96.11 97 LEU A CA 1
ATOM 718 C C . LEU A 1 97 ? 7.145 -11.668 -2.205 1 96.11 97 LEU A C 1
ATOM 720 O O . LEU A 1 97 ? 5.977 -11.276 -2.166 1 96.11 97 LEU A O 1
ATOM 724 N N . ALA A 1 98 ? 8.07 -11.148 -1.446 1 96.24 98 ALA A N 1
ATOM 725 C CA . ALA A 1 98 ? 7.933 -9.873 -0.748 1 96.24 98 ALA A CA 1
ATOM 726 C C . ALA A 1 98 ? 8.69 -8.765 -1.476 1 96.24 98 ALA A C 1
ATOM 728 O O . ALA A 1 98 ? 9.921 -8.784 -1.538 1 96.24 98 ALA A O 1
ATOM 729 N N . VAL A 1 99 ? 7.956 -7.808 -1.958 1 95.7 99 VAL A N 1
ATOM 730 C CA . VAL A 1 99 ? 8.566 -6.831 -2.854 1 95.7 99 VAL A CA 1
ATOM 731 C C . VAL A 1 99 ? 8.391 -5.426 -2.284 1 95.7 99 VAL A C 1
ATOM 733 O O . VAL A 1 99 ? 7.291 -5.049 -1.871 1 95.7 99 VAL A O 1
ATOM 736 N N . SER A 1 100 ? 9.448 -4.672 -2.333 1 93.74 100 SER A N 1
ATOM 737 C CA . SER A 1 100 ? 9.391 -3.275 -1.918 1 93.74 100 SER A CA 1
ATOM 738 C C . SER A 1 100 ? 8.408 -2.483 -2.773 1 93.74 100 SER A C 1
ATOM 740 O O . SER A 1 100 ? 8.335 -2.681 -3.988 1 93.74 100 SER A O 1
ATOM 742 N N . SER A 1 101 ? 7.761 -1.485 -2.148 1 91.97 101 SER A N 1
ATOM 743 C CA . SER A 1 101 ? 6.722 -0.704 -2.812 1 91.97 101 SER A CA 1
ATOM 744 C C . SER A 1 101 ? 7.314 0.205 -3.884 1 91.97 101 SER A C 1
ATOM 746 O O . SER A 1 101 ? 6.586 0.737 -4.724 1 91.97 101 SER A O 1
ATOM 748 N N . ILE A 1 102 ? 8.628 0.356 -3.931 1 91.17 102 ILE A N 1
ATOM 749 C CA . ILE A 1 102 ? 9.236 1.293 -4.869 1 91.17 102 ILE A CA 1
ATOM 750 C C . ILE A 1 102 ? 10.055 0.527 -5.906 1 91.17 102 ILE A C 1
ATOM 752 O O . ILE A 1 102 ? 10.751 1.131 -6.725 1 91.17 102 ILE A O 1
ATOM 756 N N . ALA A 1 103 ? 10.011 -0.797 -5.87 1 92.36 103 ALA A N 1
ATOM 757 C CA . ALA A 1 103 ? 10.74 -1.614 -6.836 1 92.36 103 ALA A CA 1
ATOM 758 C C . ALA A 1 103 ? 10.004 -1.672 -8.172 1 92.36 103 ALA A C 1
ATOM 760 O O . ALA A 1 103 ? 9.522 -2.733 -8.576 1 92.36 103 ALA A O 1
ATOM 761 N N . GLU A 1 104 ? 10.101 -0.686 -8.871 1 90.48 104 GLU A N 1
ATOM 762 C CA . GLU A 1 104 ? 9.318 -0.504 -10.09 1 90.48 104 GLU A CA 1
ATOM 763 C C . GLU A 1 104 ? 9.678 -1.551 -11.14 1 90.48 104 GLU A C 1
ATOM 765 O O . GLU A 1 104 ? 8.823 -1.975 -11.92 1 90.48 104 GLU A O 1
ATOM 770 N N . SER A 1 105 ? 10.882 -1.957 -11.176 1 86.2 105 SER A N 1
ATOM 771 C CA . SER A 1 105 ? 11.339 -2.921 -12.171 1 86.2 105 SER A CA 1
ATOM 772 C C . SER A 1 105 ? 10.541 -4.218 -12.091 1 86.2 105 SER A C 1
ATOM 774 O O . SER A 1 105 ? 10.341 -4.893 -13.103 1 86.2 105 SER A O 1
ATOM 776 N N . ILE A 1 106 ? 10.063 -4.519 -10.912 1 88.44 106 ILE A N 1
ATOM 777 C CA . ILE A 1 106 ? 9.277 -5.731 -10.704 1 88.44 106 ILE A CA 1
ATOM 778 C C . ILE A 1 106 ? 7.788 -5.394 -10.744 1 88.44 106 ILE A C 1
ATOM 780 O O . ILE A 1 106 ? 7.001 -6.105 -11.373 1 88.44 106 ILE A O 1
ATOM 784 N N . LEU A 1 107 ? 7.469 -4.255 -10.225 1 91.17 107 LEU A N 1
ATOM 785 C CA . LEU A 1 107 ? 6.071 -3.907 -9.995 1 91.17 107 LEU A CA 1
ATOM 786 C C . LEU A 1 107 ? 5.429 -3.366 -11.268 1 91.17 107 LEU A C 1
ATOM 788 O O . LEU A 1 107 ? 4.203 -3.269 -11.357 1 91.17 107 LEU A O 1
ATOM 792 N N . GLU A 1 108 ? 6.187 -3.024 -12.255 1 86.72 108 GLU A N 1
ATOM 793 C CA . GLU A 1 108 ? 5.643 -2.516 -13.511 1 86.72 108 GLU A CA 1
ATOM 794 C C . GLU A 1 108 ? 4.788 -3.569 -14.209 1 86.72 108 GLU A C 1
ATOM 796 O O . GLU A 1 108 ? 4.016 -3.249 -15.115 1 86.72 108 GLU A O 1
ATOM 801 N N . GLY A 1 109 ? 4.881 -4.832 -13.866 1 87.2 109 GLY A N 1
ATOM 802 C CA . GLY A 1 109 ? 3.955 -5.864 -14.304 1 87.2 109 GLY A CA 1
ATOM 803 C C . GLY A 1 109 ? 4.452 -6.64 -15.509 1 87.2 109 GLY A C 1
ATOM 804 O O . GLY A 1 109 ? 4.187 -7.837 -15.637 1 87.2 109 GLY A O 1
ATOM 805 N N . GLU A 1 110 ? 5.191 -5.948 -16.394 1 90.08 110 GLU A N 1
ATOM 806 C CA . GLU A 1 110 ? 5.603 -6.577 -17.645 1 90.08 110 GLU A CA 1
ATOM 807 C C . GLU A 1 110 ? 6.529 -7.763 -17.389 1 90.08 110 GLU A C 1
ATOM 809 O O . GLU A 1 110 ? 6.388 -8.814 -18.016 1 90.08 110 GLU A O 1
ATOM 814 N N . ALA A 1 111 ? 7.449 -7.488 -16.523 1 91.48 111 ALA A N 1
ATOM 815 C CA . ALA A 1 111 ? 8.39 -8.563 -16.218 1 91.48 111 ALA A CA 1
ATOM 816 C C . ALA A 1 111 ? 7.664 -9.789 -15.673 1 91.48 111 ALA A C 1
ATOM 818 O O . ALA A 1 111 ? 7.898 -10.911 -16.13 1 91.48 111 ALA A O 1
ATOM 819 N N . LEU A 1 112 ? 6.764 -9.636 -14.794 1 94.02 112 LEU A N 1
ATOM 820 C CA . LEU A 1 112 ? 6.049 -10.744 -14.171 1 94.02 112 LEU A CA 1
ATOM 821 C C . LEU A 1 112 ? 5.057 -11.368 -15.147 1 94.02 112 LEU A C 1
ATOM 823 O O . LEU A 1 112 ? 4.888 -12.589 -15.171 1 94.02 112 LEU A O 1
ATOM 827 N N . ALA A 1 113 ? 4.418 -10.533 -15.927 1 94.68 113 ALA A N 1
ATOM 828 C CA . ALA A 1 113 ? 3.493 -11.048 -16.933 1 94.68 113 ALA A CA 1
ATOM 829 C C . ALA A 1 113 ? 4.212 -11.959 -17.924 1 94.68 113 ALA A C 1
ATOM 831 O O . ALA A 1 113 ? 3.71 -13.031 -18.269 1 94.68 113 ALA A O 1
ATOM 832 N N . GLY A 1 114 ? 5.362 -11.49 -18.356 1 94.21 114 GLY A N 1
ATOM 833 C CA . GLY A 1 114 ? 6.161 -12.313 -19.25 1 94.21 114 GLY A CA 1
ATOM 834 C C . GLY A 1 114 ? 6.58 -13.633 -18.631 1 94.21 114 GLY A C 1
ATOM 835 O O . GLY A 1 114 ? 6.555 -14.671 -19.295 1 94.21 114 GLY A O 1
ATOM 836 N N . PHE A 1 115 ? 6.988 -13.588 -17.424 1 95.32 115 PHE A N 1
ATOM 837 C CA . PHE A 1 115 ? 7.367 -14.797 -16.702 1 95.32 115 PHE A CA 1
ATOM 838 C C . PHE A 1 115 ? 6.198 -15.771 -16.626 1 95.32 115 PHE A C 1
ATOM 840 O O . PHE A 1 115 ? 6.36 -16.965 -16.888 1 95.32 115 PHE A O 1
ATOM 847 N N . LEU A 1 116 ? 5.012 -15.305 -16.32 1 94.96 116 LEU A N 1
ATOM 848 C CA . LEU A 1 116 ? 3.819 -16.133 -16.174 1 94.96 116 LEU A CA 1
ATOM 849 C C . LEU A 1 116 ? 3.405 -16.73 -17.514 1 94.96 116 LEU A C 1
ATOM 851 O O . LEU A 1 116 ? 2.878 -17.844 -17.566 1 94.96 116 LEU A O 1
ATOM 855 N N . ALA A 1 117 ? 3.608 -15.992 -18.536 1 93.57 117 ALA A N 1
ATOM 856 C CA . ALA A 1 117 ? 3.328 -16.505 -19.875 1 93.57 117 ALA A CA 1
ATOM 857 C C . ALA A 1 117 ? 4.278 -17.643 -20.236 1 93.57 117 ALA A C 1
ATOM 859 O O . ALA A 1 117 ? 3.869 -18.629 -20.853 1 93.57 117 ALA A O 1
ATOM 860 N N . ALA A 1 118 ? 5.515 -17.501 -19.822 1 93.6 118 ALA A N 1
ATOM 861 C CA . ALA A 1 118 ? 6.545 -18.491 -20.129 1 93.6 118 ALA A CA 1
ATOM 862 C C . ALA A 1 118 ? 6.379 -19.74 -19.268 1 93.6 118 ALA A C 1
ATOM 864 O O . ALA A 1 118 ? 6.738 -20.842 -19.687 1 93.6 118 ALA A O 1
ATOM 865 N N . TYR A 1 119 ? 5.833 -19.576 -18.139 1 93.86 119 TYR A N 1
ATOM 866 C CA . TYR A 1 119 ? 5.677 -20.689 -17.209 1 93.86 119 TYR A CA 1
ATOM 867 C C . TYR A 1 119 ? 4.236 -20.8 -16.727 1 93.86 119 TYR A C 1
ATOM 869 O O . TYR A 1 119 ? 3.935 -20.49 -15.572 1 93.86 119 TYR A O 1
ATOM 877 N N . PRO A 1 120 ? 3.389 -21.392 -17.447 1 90.8 120 PRO A N 1
ATOM 878 C CA . PRO A 1 120 ? 1.946 -21.39 -17.195 1 90.8 120 PRO A CA 1
ATOM 879 C C . PRO A 1 120 ? 1.565 -22.171 -15.94 1 90.8 120 PRO A C 1
ATOM 881 O O . PRO A 1 120 ? 0.453 -22.018 -15.427 1 90.8 120 PRO A O 1
ATOM 884 N N . SER A 1 121 ? 2.441 -23.019 -15.465 1 89.69 121 SER A N 1
ATOM 885 C CA . SER A 1 121 ? 2.125 -23.838 -14.3 1 89.69 121 SER A CA 1
ATOM 886 C C . SER A 1 121 ? 2.566 -23.156 -13.009 1 89.69 121 SER A C 1
ATOM 888 O O . SER A 1 121 ? 2.344 -23.681 -11.916 1 89.69 121 SER A O 1
ATOM 890 N N . VAL A 1 122 ? 3.104 -21.98 -13.17 1 92.73 122 VAL A N 1
ATOM 891 C CA . VAL A 1 122 ? 3.578 -21.246 -12.001 1 92.73 122 VAL A CA 1
ATOM 892 C C . VAL A 1 122 ? 2.586 -20.14 -11.649 1 92.73 122 VAL A C 1
ATOM 894 O O . VAL A 1 122 ? 2.088 -19.439 -12.533 1 92.73 122 VAL A O 1
ATOM 897 N N . GLY A 1 123 ? 2.218 -20.066 -10.377 1 93.9 123 GLY A N 1
ATOM 898 C CA . GLY A 1 123 ? 1.519 -18.91 -9.837 1 93.9 123 GLY A CA 1
ATOM 899 C C . GLY A 1 123 ? 2.401 -18.03 -8.972 1 93.9 123 GLY A C 1
ATOM 900 O O . GLY A 1 123 ? 3.509 -18.424 -8.604 1 93.9 123 GLY A O 1
ATOM 901 N N . VAL A 1 124 ? 1.909 -16.808 -8.695 1 95.53 124 VAL A N 1
ATOM 902 C CA . VAL A 1 124 ? 2.712 -15.88 -7.904 1 95.53 124 VAL A CA 1
ATOM 903 C C . VAL A 1 124 ? 1.847 -15.247 -6.816 1 95.53 124 VAL A C 1
ATOM 905 O O . VAL A 1 124 ? 0.712 -14.841 -7.074 1 95.53 124 VAL A O 1
ATOM 908 N N . ASP A 1 125 ? 2.338 -15.249 -5.644 1 95.01 125 ASP A N 1
ATOM 909 C CA . ASP A 1 125 ? 1.811 -14.507 -4.503 1 95.01 125 ASP A CA 1
ATOM 910 C C . ASP A 1 125 ? 2.763 -13.387 -4.089 1 95.01 125 ASP A C 1
ATOM 912 O O . ASP A 1 125 ? 3.811 -13.645 -3.493 1 95.01 125 ASP A O 1
ATOM 916 N N . ILE A 1 126 ? 2.35 -12.153 -4.363 1 96.31 126 ILE A N 1
ATOM 917 C CA . ILE A 1 126 ? 3.251 -11.023 -4.164 1 96.31 126 ILE A CA 1
ATOM 918 C C . ILE A 1 126 ? 2.735 -10.145 -3.027 1 96.31 126 ILE A C 1
ATOM 920 O O . ILE A 1 126 ? 1.624 -9.615 -3.1 1 96.31 126 ILE A O 1
ATOM 924 N N . LEU A 1 127 ? 3.524 -10.021 -2.032 1 96.2 127 LEU A N 1
ATOM 925 C CA . LEU A 1 127 ? 3.27 -9.038 -0.985 1 96.2 127 LEU A CA 1
ATOM 926 C C . LEU A 1 127 ? 4.079 -7.767 -1.225 1 96.2 127 LEU A C 1
ATOM 928 O O . LEU A 1 127 ? 5.311 -7.796 -1.199 1 96.2 127 LEU A O 1
ATOM 932 N N . VAL A 1 128 ? 3.416 -6.728 -1.471 1 94.37 128 VAL A N 1
ATOM 933 C CA . VAL A 1 128 ? 4.081 -5.433 -1.569 1 94.37 128 VAL A CA 1
ATOM 934 C C . VAL A 1 128 ? 4.172 -4.793 -0.185 1 94.37 128 VAL A C 1
ATOM 936 O O . VAL A 1 128 ? 3.149 -4.491 0.434 1 94.37 128 VAL A O 1
ATOM 939 N N . THR A 1 129 ? 5.408 -4.631 0.269 1 91.78 129 THR A N 1
ATOM 940 C CA . THR A 1 129 ? 5.597 -4.136 1.629 1 91.78 129 THR A CA 1
ATOM 941 C C . THR A 1 129 ? 6.972 -3.494 1.785 1 91.78 129 THR A C 1
ATOM 943 O O . THR A 1 129 ? 7.934 -3.91 1.136 1 91.78 129 THR A O 1
ATOM 946 N N . ASP A 1 130 ? 7.009 -2.512 2.693 1 88.81 130 ASP A N 1
ATOM 947 C CA . ASP A 1 130 ? 8.289 -1.889 3.016 1 88.81 130 ASP A CA 1
ATOM 948 C C . ASP A 1 130 ? 8.757 -2.289 4.414 1 88.81 130 ASP A C 1
ATOM 950 O O . ASP A 1 130 ? 9.789 -1.811 4.889 1 88.81 130 ASP A O 1
ATOM 954 N N . GLU A 1 131 ? 8.013 -3.163 4.991 1 84.15 131 GLU A N 1
ATOM 955 C CA . GLU A 1 131 ? 8.397 -3.656 6.31 1 84.15 131 GLU A CA 1
ATOM 956 C C . GLU A 1 131 ? 9.563 -4.636 6.215 1 84.15 131 GLU A C 1
ATOM 958 O O . GLU A 1 131 ? 9.669 -5.391 5.247 1 84.15 131 GLU A O 1
ATOM 963 N N . GLU A 1 132 ? 10.375 -4.547 7.25 1 83.12 132 GLU A N 1
ATOM 964 C CA . GLU A 1 132 ? 11.441 -5.536 7.376 1 83.12 132 GLU A CA 1
ATOM 965 C C . GLU A 1 132 ? 10.993 -6.725 8.222 1 83.12 132 GLU A C 1
ATOM 967 O O . GLU A 1 132 ? 10.426 -6.546 9.302 1 83.12 132 GLU A O 1
ATOM 972 N N . PHE A 1 133 ? 11.204 -7.926 7.684 1 84.15 133 PHE A N 1
ATOM 973 C CA . PHE A 1 133 ? 10.85 -9.139 8.409 1 84.15 133 PHE A CA 1
ATOM 974 C C . PHE A 1 133 ? 11.599 -10.343 7.85 1 84.15 133 PHE A C 1
ATOM 976 O O . PHE A 1 133 ? 12.259 -10.243 6.814 1 84.15 133 PHE A O 1
ATOM 983 N N . ASP A 1 134 ? 11.585 -11.345 8.623 1 85.45 134 ASP A N 1
ATOM 984 C CA . ASP A 1 134 ? 12.209 -12.593 8.193 1 85.45 134 ASP A CA 1
ATOM 985 C C . ASP A 1 134 ? 11.349 -13.306 7.152 1 85.45 134 ASP A C 1
ATOM 987 O O . ASP A 1 134 ? 10.347 -13.937 7.493 1 85.45 134 ASP A O 1
ATOM 991 N N . ILE A 1 135 ? 11.847 -13.239 5.941 1 88.02 135 ILE A N 1
ATOM 992 C CA . ILE A 1 135 ? 11.033 -13.785 4.861 1 88.02 135 ILE A CA 1
ATOM 993 C C . ILE A 1 135 ? 10.957 -15.305 4.99 1 88.02 135 ILE A C 1
ATOM 995 O O . ILE A 1 135 ? 9.983 -15.923 4.552 1 88.02 135 ILE A O 1
ATOM 999 N N . VAL A 1 136 ? 11.966 -15.895 5.585 1 82.33 136 VAL A N 1
ATOM 1000 C CA . VAL A 1 136 ? 11.995 -17.346 5.743 1 82.33 136 VAL A CA 1
ATOM 1001 C C . VAL A 1 136 ? 10.924 -17.779 6.742 1 82.33 136 VAL A C 1
ATOM 1003 O O . VAL A 1 136 ? 10.108 -18.655 6.445 1 82.33 136 VAL A O 1
ATOM 1006 N N . ALA A 1 137 ? 10.965 -17.087 7.816 1 79.73 137 ALA A N 1
ATOM 1007 C CA . ALA A 1 137 ? 9.988 -17.392 8.858 1 79.73 137 ALA A CA 1
ATOM 1008 C C . ALA A 1 137 ? 8.565 -17.135 8.368 1 79.73 137 ALA A C 1
ATOM 1010 O O . ALA A 1 137 ? 7.631 -17.84 8.756 1 79.73 137 ALA A O 1
ATOM 1011 N N . ALA A 1 138 ? 8.496 -16.229 7.464 1 84.64 138 ALA A N 1
ATOM 1012 C CA . ALA A 1 138 ? 7.167 -15.842 6.997 1 84.64 138 ALA A CA 1
ATOM 1013 C C . ALA A 1 138 ? 6.738 -16.688 5.802 1 84.64 138 ALA A C 1
ATOM 1015 O O . ALA A 1 138 ? 5.619 -16.546 5.303 1 84.64 138 ALA A O 1
ATOM 1016 N N . GLY A 1 139 ? 7.668 -17.581 5.299 1 83.64 139 GLY A N 1
ATOM 1017 C CA . GLY A 1 139 ? 7.303 -18.549 4.277 1 83.64 139 GLY A CA 1
ATOM 1018 C C . GLY A 1 139 ? 7.444 -18.008 2.866 1 83.64 139 GLY A C 1
ATOM 1019 O O . GLY A 1 139 ? 6.796 -18.5 1.94 1 83.64 139 GLY A O 1
ATOM 1020 N N . PHE A 1 140 ? 8.225 -16.94 2.709 1 91.71 140 PHE A N 1
ATOM 1021 C CA . PHE A 1 140 ? 8.477 -16.403 1.377 1 91.71 140 PHE A CA 1
ATOM 1022 C C . PHE A 1 140 ? 9.677 -17.089 0.735 1 91.71 140 PHE A C 1
ATOM 1024 O O . PHE A 1 140 ? 10.606 -17.507 1.431 1 91.71 140 PHE A O 1
ATOM 1031 N N . ASP A 1 141 ? 9.591 -17.177 -0.584 1 91.73 141 ASP A N 1
ATOM 1032 C CA . ASP A 1 141 ? 10.681 -17.78 -1.345 1 91.73 141 ASP A CA 1
ATOM 1033 C C . ASP A 1 141 ? 11.821 -16.786 -1.553 1 91.73 141 ASP A C 1
ATOM 1035 O O . ASP A 1 141 ? 12.99 -17.175 -1.608 1 91.73 141 ASP A O 1
ATOM 1039 N N . ALA A 1 142 ? 11.419 -15.509 -1.748 1 94.33 142 ALA A N 1
ATOM 1040 C CA . ALA A 1 142 ? 12.408 -14.464 -2.002 1 94.33 142 ALA A CA 1
ATOM 1041 C C . ALA A 1 142 ? 11.835 -13.082 -1.698 1 94.33 142 ALA A C 1
ATOM 1043 O O . ALA A 1 142 ? 10.621 -12.926 -1.549 1 94.33 142 ALA A O 1
ATOM 1044 N N . GLY A 1 143 ? 12.71 -12.135 -1.54 1 94.86 143 GLY A N 1
ATOM 1045 C CA . GLY A 1 143 ? 12.371 -10.727 -1.411 1 94.86 143 GLY A CA 1
ATOM 1046 C C . GLY A 1 143 ? 13.074 -9.849 -2.429 1 94.86 143 GLY A C 1
ATOM 1047 O O . GLY A 1 143 ? 14.048 -10.272 -3.055 1 94.86 143 GLY A O 1
ATOM 1048 N N . VAL A 1 144 ? 12.488 -8.72 -2.725 1 94.58 144 VAL A N 1
ATOM 1049 C CA . VAL A 1 144 ? 13.133 -7.706 -3.553 1 94.58 144 VAL A CA 1
ATOM 1050 C C . VAL A 1 144 ? 13.261 -6.402 -2.767 1 94.58 144 VAL A C 1
ATOM 1052 O O . VAL A 1 144 ? 12.259 -5.839 -2.321 1 94.58 144 VAL A O 1
ATOM 1055 N N . ARG A 1 145 ? 14.485 -5.976 -2.617 1 93.22 145 ARG A N 1
ATOM 1056 C CA . ARG A 1 145 ? 14.744 -4.743 -1.88 1 93.22 145 ARG A CA 1
ATOM 1057 C C . ARG A 1 145 ? 16.026 -4.075 -2.363 1 93.22 145 ARG A C 1
ATOM 1059 O O . ARG A 1 145 ? 16.762 -4.644 -3.172 1 93.22 145 ARG A O 1
ATOM 1066 N N . LEU A 1 146 ? 16.216 -2.853 -1.806 1 89.52 146 LEU A N 1
ATOM 1067 C CA . LEU A 1 146 ? 17.473 -2.168 -2.086 1 89.52 146 LEU A CA 1
ATOM 1068 C C . LEU A 1 146 ? 18.645 -2.893 -1.433 1 89.52 146 LEU A C 1
ATOM 1070 O O . LEU A 1 146 ? 18.516 -3.42 -0.326 1 89.52 146 LEU A O 1
ATOM 1074 N N . GLY A 1 147 ? 19.712 -3.115 -2.073 1 77.96 147 GLY A N 1
ATOM 1075 C CA . GLY A 1 147 ? 20.867 -3.933 -1.739 1 77.96 147 GLY A CA 1
ATOM 1076 C C . GLY A 1 147 ? 21.435 -3.629 -0.366 1 77.96 147 GLY A C 1
ATOM 1077 O O . GLY A 1 147 ? 22.026 -4.502 0.274 1 77.96 147 GLY A O 1
ATOM 1078 N N . GLU A 1 148 ? 21.423 -2.494 0.201 1 65.67 148 GLU A N 1
ATOM 1079 C CA . GLU A 1 148 ? 22.091 -2.139 1.449 1 65.67 148 GLU A CA 1
ATOM 1080 C C . GLU A 1 148 ? 21.513 -2.921 2.626 1 65.67 148 GLU A C 1
ATOM 1082 O O . GLU A 1 148 ? 22.163 -3.062 3.663 1 65.67 148 GLU A O 1
ATOM 1087 N N . ALA A 1 149 ? 20.54 -3.634 2.489 1 60.06 149 ALA A N 1
ATOM 1088 C CA . ALA A 1 149 ? 19.795 -4.169 3.626 1 60.06 149 ALA A CA 1
ATOM 1089 C C . ALA A 1 149 ? 19.835 -5.694 3.64 1 60.06 149 ALA A C 1
ATOM 1091 O O . ALA A 1 149 ? 19.028 -6.336 4.317 1 60.06 149 ALA A O 1
ATOM 1092 N N . ILE A 1 150 ? 20.779 -6.439 3.017 1 64.04 150 ILE A N 1
ATOM 1093 C CA . ILE A 1 150 ? 20.644 -7.885 2.884 1 64.04 150 ILE A CA 1
ATOM 1094 C C . ILE A 1 150 ? 21.593 -8.584 3.855 1 64.04 150 ILE A C 1
ATOM 1096 O O . ILE A 1 150 ? 22.775 -8.242 3.932 1 64.04 150 ILE A O 1
ATOM 1100 N N . GLU A 1 151 ? 20.992 -9.503 4.653 1 66.78 151 GLU A N 1
ATOM 1101 C CA . GLU A 1 151 ? 21.671 -10.246 5.71 1 66.78 151 GLU A CA 1
ATOM 1102 C C . GLU A 1 151 ? 22.702 -11.212 5.132 1 66.78 151 GLU A C 1
ATOM 1104 O O . GLU A 1 151 ? 22.625 -11.58 3.958 1 66.78 151 GLU A O 1
ATOM 1109 N N . GLN A 1 152 ? 23.644 -11.63 5.944 1 67.37 152 GLN A N 1
ATOM 1110 C CA . GLN A 1 152 ? 24.775 -12.474 5.575 1 67.37 152 GLN A CA 1
ATOM 1111 C C . GLN A 1 152 ? 24.306 -13.844 5.094 1 67.37 152 GLN A C 1
ATOM 1113 O O . GLN A 1 152 ? 24.919 -14.44 4.206 1 67.37 152 GLN A O 1
ATOM 1118 N N . ASP A 1 153 ? 23.239 -14.351 5.504 1 81.31 153 ASP A N 1
ATOM 1119 C CA . ASP A 1 153 ? 22.827 -15.701 5.132 1 81.31 153 ASP A CA 1
ATOM 1120 C C . ASP A 1 153 ? 21.85 -15.674 3.959 1 81.31 153 ASP A C 1
ATOM 1122 O O . ASP A 1 153 ? 21.035 -16.586 3.801 1 81.31 153 ASP A O 1
ATOM 1126 N N . MET A 1 154 ? 22.086 -14.591 3.187 1 86.58 154 MET A N 1
ATOM 1127 C CA . MET A 1 154 ? 21.215 -14.425 2.027 1 86.58 154 MET A CA 1
ATOM 1128 C C . MET A 1 154 ? 22.033 -14.298 0.746 1 86.58 154 MET A C 1
ATOM 1130 O O . MET A 1 154 ? 23.144 -13.764 0.765 1 86.58 154 MET A O 1
ATOM 1134 N N . ILE A 1 155 ? 21.544 -14.855 -0.356 1 91.31 155 ILE A N 1
ATOM 1135 C CA . ILE A 1 155 ? 22.059 -14.594 -1.695 1 91.31 155 ILE A CA 1
ATOM 1136 C C . ILE A 1 155 ? 21.305 -13.423 -2.319 1 91.31 155 ILE A C 1
ATOM 1138 O O . ILE A 1 155 ? 20.075 -13.359 -2.247 1 91.31 155 ILE A O 1
ATOM 1142 N N . ALA A 1 156 ? 22.027 -12.5 -2.863 1 92.1 156 ALA A N 1
ATOM 1143 C CA . ALA A 1 156 ? 21.435 -11.326 -3.499 1 92.1 156 ALA A CA 1
ATOM 1144 C C . ALA A 1 156 ? 21.763 -11.285 -4.988 1 92.1 156 ALA A C 1
ATOM 1146 O O . ALA A 1 156 ? 22.926 -11.417 -5.378 1 92.1 156 ALA A O 1
ATOM 1147 N N . VAL A 1 157 ? 20.748 -11.102 -5.825 1 91.2 157 VAL A N 1
ATOM 1148 C CA . VAL A 1 157 ? 20.887 -11.001 -7.274 1 91.2 157 VAL A CA 1
ATOM 1149 C C . VAL A 1 157 ? 20.369 -9.646 -7.75 1 91.2 157 VAL A C 1
ATOM 1151 O O . VAL A 1 157 ? 19.222 -9.282 -7.477 1 91.2 157 VAL A O 1
ATOM 1154 N N . PRO A 1 158 ? 21.227 -8.887 -8.458 1 90.88 158 PRO A N 1
ATOM 1155 C CA . PRO A 1 158 ? 20.714 -7.621 -8.986 1 90.88 158 PRO A CA 1
ATOM 1156 C C . PRO A 1 158 ? 19.583 -7.817 -9.993 1 90.88 158 PRO A C 1
ATOM 1158 O O . PRO A 1 158 ? 19.684 -8.665 -10.883 1 90.88 158 PRO A O 1
ATOM 1161 N N . VAL A 1 159 ? 18.503 -7.046 -9.846 1 88.92 159 VAL A N 1
ATOM 1162 C CA . VAL A 1 159 ? 17.363 -7.229 -10.738 1 88.92 159 VAL A CA 1
ATOM 1163 C C . VAL A 1 159 ? 16.928 -5.879 -11.304 1 88.92 159 VAL A C 1
ATOM 1165 O O . VAL A 1 159 ? 15.832 -5.754 -11.856 1 88.92 159 VAL A O 1
ATOM 1168 N N . SER A 1 160 ? 17.693 -4.911 -11.038 1 88.63 160 SER A N 1
ATOM 1169 C CA . SER A 1 160 ? 17.378 -3.609 -11.616 1 88.63 160 SER A CA 1
ATOM 1170 C C . SER A 1 160 ? 18.628 -2.935 -12.173 1 88.63 160 SER A C 1
ATOM 1172 O O . SER A 1 160 ? 19.75 -3.343 -11.864 1 88.63 160 SER A O 1
ATOM 1174 N N . THR A 1 161 ? 18.404 -2.039 -13.059 1 87.55 161 THR A N 1
ATOM 1175 C CA . THR A 1 161 ? 19.473 -1.127 -13.45 1 87.55 161 THR A CA 1
ATOM 1176 C C . THR A 1 161 ? 19.832 -0.189 -12.302 1 87.55 161 THR A C 1
ATOM 1178 O O . THR A 1 161 ? 19.131 -0.144 -11.289 1 87.55 161 THR A O 1
ATOM 1181 N N . PRO A 1 162 ? 21.007 0.447 -12.475 1 89.81 162 PRO A N 1
ATOM 1182 C CA . PRO A 1 162 ? 21.269 1.476 -11.466 1 89.81 162 PRO A CA 1
ATOM 1183 C C . PRO A 1 162 ? 20.093 2.433 -11.281 1 89.81 162 PRO A C 1
ATOM 1185 O O . PRO A 1 162 ? 19.418 2.783 -12.252 1 89.81 162 PRO A O 1
ATOM 1188 N N . GLN A 1 163 ? 19.91 2.711 -10.028 1 91.82 163 GLN A N 1
ATOM 1189 C CA . GLN A 1 163 ? 18.753 3.517 -9.655 1 91.82 163 GLN A CA 1
ATOM 1190 C C . GLN A 1 163 ? 19.176 4.915 -9.211 1 91.82 163 GLN A C 1
ATOM 1192 O O . GLN A 1 163 ? 20.347 5.145 -8.901 1 91.82 163 GLN A O 1
ATOM 1197 N N . ARG A 1 164 ? 18.194 5.767 -9.331 1 94.03 164 ARG A N 1
ATOM 1198 C CA . ARG A 1 164 ? 18.399 7.142 -8.888 1 94.03 164 ARG A CA 1
ATOM 1199 C C . ARG A 1 164 ? 17.165 7.675 -8.168 1 94.03 164 ARG A C 1
ATOM 1201 O O . ARG A 1 164 ? 16.034 7.399 -8.576 1 94.03 164 ARG A O 1
ATOM 1208 N N . GLN A 1 165 ? 17.459 8.352 -7.016 1 95.18 165 GLN A N 1
ATOM 1209 C CA . GLN A 1 165 ? 16.381 9.093 -6.37 1 95.18 165 GLN A CA 1
ATOM 1210 C C . GLN A 1 165 ? 16.289 10.516 -6.914 1 95.18 165 GLN A C 1
ATOM 1212 O O . GLN A 1 165 ? 17.311 11.169 -7.135 1 95.18 165 GLN A O 1
ATOM 1217 N N . LEU A 1 166 ? 15.066 10.985 -7.11 1 97.41 166 LEU A N 1
ATOM 1218 C CA . LEU A 1 166 ? 14.854 12.335 -7.619 1 97.41 166 LEU A CA 1
ATOM 1219 C C . LEU A 1 166 ? 13.876 13.102 -6.736 1 97.41 166 LEU A C 1
ATOM 1221 O O . LEU A 1 166 ? 13.019 12.501 -6.084 1 97.41 166 LEU A O 1
ATOM 1225 N N . VAL A 1 167 ? 14.064 14.353 -6.735 1 98.46 167 VAL A N 1
ATOM 1226 C CA . VAL A 1 167 ? 13.066 15.285 -6.223 1 98.46 167 VAL A CA 1
ATOM 1227 C C . VAL A 1 167 ? 12.283 15.894 -7.385 1 98.46 167 VAL A C 1
ATOM 1229 O O . VAL A 1 167 ? 12.874 16.361 -8.362 1 98.46 167 VAL A O 1
ATOM 1232 N N . VAL A 1 168 ? 10.954 15.854 -7.253 1 98.71 168 VAL A N 1
ATOM 1233 C CA . VAL A 1 168 ? 10.16 16.307 -8.391 1 98.71 168 VAL A CA 1
ATOM 1234 C C . VAL A 1 168 ? 9.061 17.251 -7.911 1 98.71 168 VAL A C 1
ATOM 1236 O O . VAL A 1 168 ? 8.691 17.236 -6.734 1 98.71 168 VAL A O 1
ATOM 1239 N N . ALA A 1 169 ? 8.565 18.01 -8.775 1 98.54 169 ALA A N 1
ATOM 1240 C CA . ALA A 1 169 ? 7.421 18.897 -8.585 1 98.54 169 ALA A CA 1
ATOM 1241 C C . ALA A 1 169 ? 6.739 19.205 -9.915 1 98.54 169 ALA A C 1
ATOM 1243 O O . ALA A 1 169 ? 7.327 19.01 -10.981 1 98.54 169 ALA A O 1
ATOM 1244 N N . SER A 1 170 ? 5.498 19.64 -9.818 1 98.31 170 SER A N 1
ATOM 1245 C CA . SER A 1 170 ? 4.824 20.092 -11.03 1 98.31 170 SER A CA 1
ATOM 1246 C C . SER A 1 170 ? 5.398 21.417 -11.521 1 98.31 170 SER A C 1
ATOM 1248 O O . SER A 1 170 ? 5.893 22.218 -10.726 1 98.31 170 SER A O 1
ATOM 1250 N N . PRO A 1 171 ? 5.326 21.601 -12.818 1 98.21 171 PRO A N 1
ATOM 1251 C CA . PRO A 1 171 ? 5.734 22.909 -13.337 1 98.21 171 PRO A CA 1
ATOM 1252 C C . PRO A 1 171 ? 4.974 24.064 -12.688 1 98.21 171 PRO A C 1
ATOM 1254 O O . PRO A 1 171 ? 5.555 25.121 -12.428 1 98.21 171 PRO A O 1
ATOM 1257 N N . ALA A 1 172 ? 3.762 23.853 -12.429 1 96.57 172 ALA A N 1
ATOM 1258 C CA . ALA A 1 172 ? 2.933 24.886 -11.815 1 96.57 172 ALA A CA 1
ATOM 1259 C C . ALA A 1 172 ? 3.46 25.263 -10.434 1 96.57 172 ALA A C 1
ATOM 1261 O O . ALA A 1 172 ? 3.519 26.445 -10.086 1 96.57 172 ALA A O 1
ATOM 1262 N N . TYR A 1 173 ? 3.796 24.304 -9.708 1 97.07 173 TYR A N 1
ATOM 1263 C CA . TYR A 1 173 ? 4.34 24.588 -8.385 1 97.07 173 TYR A CA 1
ATOM 1264 C C . TYR A 1 173 ? 5.636 25.383 -8.487 1 97.07 173 TYR A C 1
ATOM 1266 O O . TYR A 1 173 ? 5.84 26.348 -7.747 1 97.07 173 TYR A O 1
ATOM 1274 N N . LEU A 1 174 ? 6.527 24.939 -9.344 1 97.95 174 LEU A N 1
ATOM 1275 C CA . LEU A 1 174 ? 7.824 25.589 -9.495 1 97.95 174 LEU A CA 1
ATOM 1276 C C . LEU A 1 174 ? 7.658 27.027 -9.976 1 97.95 174 LEU A C 1
ATOM 1278 O O . LEU A 1 174 ? 8.43 27.908 -9.59 1 97.95 174 LEU A O 1
ATOM 1282 N N . ALA A 1 175 ? 6.692 27.223 -10.8 1 97.5 175 ALA A N 1
ATOM 1283 C CA . ALA A 1 175 ? 6.412 28.575 -11.277 1 97.5 175 ALA A CA 1
ATOM 1284 C C . ALA A 1 175 ? 5.949 29.474 -10.134 1 97.5 175 ALA A C 1
ATOM 1286 O O . ALA A 1 175 ? 6.275 30.663 -10.1 1 97.5 175 ALA A O 1
ATOM 1287 N N . GLU A 1 176 ? 5.281 28.931 -9.239 1 95.84 176 GLU A N 1
ATOM 1288 C CA . GLU A 1 176 ? 4.718 29.679 -8.119 1 95.84 176 GLU A CA 1
ATOM 1289 C C . GLU A 1 176 ? 5.742 29.856 -7.002 1 95.84 176 GLU A C 1
ATOM 1291 O O . GLU A 1 176 ? 5.945 30.968 -6.51 1 95.84 176 GLU A O 1
ATOM 1296 N N . ALA A 1 177 ? 6.43 28.817 -6.648 1 96.04 177 ALA A N 1
ATOM 1297 C CA . ALA A 1 177 ? 7.224 28.795 -5.422 1 96.04 177 ALA A CA 1
ATOM 1298 C C . ALA A 1 177 ? 8.713 28.925 -5.732 1 96.04 177 ALA A C 1
ATOM 1300 O O . ALA A 1 177 ? 9.531 29.087 -4.823 1 96.04 177 ALA A O 1
ATOM 1301 N N . GLY A 1 178 ? 9.114 28.854 -7.03 1 97.11 178 GLY A N 1
ATOM 1302 C CA . GLY A 1 178 ? 10.521 28.881 -7.398 1 97.11 178 GLY A CA 1
ATOM 1303 C C . GLY A 1 178 ? 11.163 27.507 -7.4 1 97.11 178 GLY A C 1
ATOM 1304 O O . GLY A 1 178 ? 10.584 26.544 -6.894 1 97.11 178 GLY A O 1
ATOM 1305 N N . ARG A 1 179 ? 12.357 27.451 -7.933 1 97.54 179 ARG A N 1
ATOM 1306 C CA . ARG A 1 179 ? 13.135 26.219 -8.019 1 97.54 179 ARG A CA 1
ATOM 1307 C C . ARG A 1 179 ? 14.24 26.195 -6.968 1 97.54 179 ARG A C 1
ATOM 1309 O O . ARG A 1 179 ? 15.015 27.147 -6.853 1 97.54 179 ARG A O 1
ATOM 1316 N N . PRO A 1 180 ? 14.269 25.15 -6.218 1 97.71 180 PRO A N 1
ATOM 1317 C CA . PRO A 1 180 ? 15.391 25.063 -5.282 1 97.71 180 PRO A CA 1
ATOM 1318 C C . PRO A 1 180 ? 16.73 24.843 -5.983 1 97.71 180 PRO A C 1
ATOM 1320 O O . PRO A 1 180 ? 16.807 24.078 -6.948 1 97.71 180 PRO A O 1
ATOM 1323 N N . SER A 1 181 ? 17.759 25.478 -5.51 1 96.7 181 SER A N 1
ATOM 1324 C CA . SER A 1 181 ? 19.087 25.349 -6.102 1 96.7 181 SER A CA 1
ATOM 1325 C C . SER A 1 181 ? 19.982 24.446 -5.26 1 96.7 181 SER A C 1
ATOM 1327 O O . SER A 1 181 ? 20.997 23.941 -5.746 1 96.7 181 SER A O 1
ATOM 1329 N N . HIS A 1 182 ? 19.644 24.348 -4.034 1 97.65 182 HIS A N 1
ATOM 1330 C CA . HIS A 1 182 ? 20.34 23.485 -3.086 1 97.65 182 HIS A CA 1
ATOM 1331 C C . HIS A 1 182 ? 19.353 22.714 -2.216 1 97.65 182 HIS A C 1
ATOM 1333 O O . HIS A 1 182 ? 18.268 23.214 -1.908 1 97.65 182 HIS A O 1
ATOM 1339 N N . PRO A 1 183 ? 19.726 21.494 -1.747 1 97.55 183 PRO A N 1
ATOM 1340 C CA . PRO A 1 183 ? 18.809 20.713 -0.914 1 97.55 183 PRO A CA 1
ATOM 1341 C C . PRO A 1 183 ? 18.343 21.474 0.325 1 97.55 183 PRO A C 1
ATOM 1343 O O . PRO A 1 183 ? 17.215 21.281 0.785 1 97.55 183 PRO A O 1
ATOM 1346 N N . ARG A 1 184 ? 19.091 22.35 0.819 1 95.87 184 ARG A N 1
ATOM 1347 C CA . ARG A 1 184 ? 18.734 23.119 2.006 1 95.87 184 ARG A CA 1
ATOM 1348 C C . ARG A 1 184 ? 17.565 24.055 1.722 1 95.87 184 ARG A C 1
ATOM 1350 O O . ARG A 1 184 ? 16.858 24.472 2.642 1 95.87 184 ARG A O 1
ATOM 1357 N N . ASP A 1 185 ? 17.397 24.441 0.437 1 96.92 185 ASP A N 1
ATOM 1358 C CA . ASP A 1 185 ? 16.285 25.299 0.041 1 96.92 185 ASP A CA 1
ATOM 1359 C C . ASP A 1 185 ? 14.945 24.605 0.279 1 96.92 185 ASP A C 1
ATOM 1361 O O . ASP A 1 185 ? 13.901 25.259 0.324 1 96.92 185 ASP A O 1
ATOM 1365 N N . LEU A 1 186 ? 14.965 23.242 0.456 1 96.63 186 LEU A N 1
ATOM 1366 C CA . LEU A 1 186 ? 13.745 22.458 0.62 1 96.63 186 LEU A CA 1
ATOM 1367 C C . LEU A 1 186 ? 13.031 22.83 1.915 1 96.63 186 LEU A C 1
ATOM 1369 O O . LEU A 1 186 ? 11.817 22.647 2.034 1 96.63 186 LEU A O 1
ATOM 1373 N N . LEU A 1 187 ? 13.737 23.396 2.83 1 93.59 187 LEU A N 1
ATOM 1374 C CA . LEU A 1 187 ? 13.168 23.773 4.12 1 93.59 187 LEU A CA 1
ATOM 1375 C C . LEU A 1 187 ? 12.174 24.918 3.962 1 93.59 187 LEU A C 1
ATOM 1377 O O . LEU A 1 187 ? 11.308 25.116 4.817 1 93.59 187 LEU A O 1
ATOM 1381 N N . ALA A 1 188 ? 12.247 25.651 2.877 1 94.11 188 ALA A N 1
ATOM 1382 C CA . ALA A 1 188 ? 11.359 26.779 2.608 1 94.11 188 ALA A CA 1
ATOM 1383 C C . ALA A 1 188 ? 10.256 26.387 1.629 1 94.11 188 ALA A C 1
ATOM 1385 O O . ALA A 1 188 ? 9.451 27.228 1.222 1 94.11 188 ALA A O 1
ATOM 1386 N N . HIS A 1 189 ? 10.241 25.145 1.211 1 96.07 189 HIS A N 1
ATOM 1387 C CA . HIS A 1 189 ? 9.261 24.659 0.246 1 96.07 189 HIS A CA 1
ATOM 1388 C C . HIS A 1 189 ? 8.249 23.73 0.909 1 96.07 189 HIS A C 1
ATOM 1390 O O . HIS A 1 189 ? 8.515 23.177 1.978 1 96.07 189 HIS A O 1
ATOM 1396 N N . ARG A 1 190 ? 7.073 23.651 0.277 1 96.09 190 ARG A N 1
ATOM 1397 C CA . ARG A 1 190 ? 6.129 22.604 0.653 1 96.09 190 ARG A CA 1
ATOM 1398 C C . ARG A 1 190 ? 6.615 21.235 0.188 1 96.09 190 ARG A C 1
ATOM 1400 O O . ARG A 1 190 ? 6.907 21.044 -0.994 1 96.09 190 ARG A O 1
ATOM 1407 N N . CYS A 1 191 ? 6.692 20.334 1.149 1 97.33 191 CYS A N 1
ATOM 1408 C CA . CYS A 1 191 ? 7.164 18.996 0.81 1 97.33 191 CYS A CA 1
ATOM 1409 C C . CYS A 1 191 ? 6.116 17.945 1.155 1 97.33 191 CYS A C 1
ATOM 1411 O O . CYS A 1 191 ? 5.322 18.133 2.078 1 97.33 191 CYS A O 1
ATOM 1413 N N . ILE A 1 192 ? 6.076 16.973 0.31 1 97.61 192 ILE A N 1
ATOM 1414 C CA . ILE A 1 192 ? 5.265 15.776 0.504 1 97.61 192 ILE A CA 1
ATOM 1415 C C . ILE A 1 192 ? 6.161 14.604 0.897 1 97.61 192 ILE A C 1
ATOM 1417 O O . ILE A 1 192 ? 6.962 14.128 0.089 1 97.61 192 ILE A O 1
ATOM 1421 N N . GLY A 1 193 ? 5.979 14.175 2.104 1 96.23 193 GLY A N 1
ATOM 1422 C CA . GLY A 1 193 ? 6.925 13.211 2.643 1 96.23 193 GLY A CA 1
ATOM 1423 C C . GLY A 1 193 ? 6.343 11.817 2.782 1 96.23 193 GLY A C 1
ATOM 1424 O O . GLY A 1 193 ? 5.126 11.637 2.711 1 96.23 193 GLY A O 1
ATOM 1425 N N . TRP A 1 194 ? 7.276 10.898 2.969 1 94.73 194 TRP A N 1
ATOM 1426 C CA . TRP A 1 194 ? 6.924 9.496 3.167 1 94.73 194 TRP A CA 1
ATOM 1427 C C . TRP A 1 194 ? 7.226 9.055 4.595 1 94.73 194 TRP A C 1
ATOM 1429 O O . TRP A 1 194 ? 8.261 9.421 5.158 1 94.73 194 TRP A O 1
ATOM 1439 N N . ARG A 1 195 ? 6.34 8.266 5.132 1 90 195 ARG A N 1
ATOM 1440 C CA . ARG A 1 195 ? 6.621 7.535 6.363 1 90 195 ARG A CA 1
ATOM 1441 C C . ARG A 1 195 ? 5.992 6.146 6.331 1 90 195 ARG A C 1
ATOM 1443 O O . ARG A 1 195 ? 4.898 5.966 5.791 1 90 195 ARG A O 1
ATOM 1450 N N . PRO A 1 196 ? 6.618 5.183 6.93 1 84.99 196 PRO A N 1
ATOM 1451 C CA . PRO A 1 196 ? 6.116 3.809 6.854 1 84.99 196 PRO A CA 1
ATOM 1452 C C . PRO A 1 196 ? 4.903 3.573 7.752 1 84.99 196 PRO A C 1
ATOM 1454 O O . PRO A 1 196 ? 4.094 2.682 7.48 1 84.99 196 PRO A O 1
ATOM 1457 N N . ALA A 1 197 ? 4.809 4.395 8.849 1 83.43 197 ALA A N 1
ATOM 1458 C CA . ALA A 1 197 ? 3.719 4.267 9.812 1 83.43 197 ALA A CA 1
ATOM 1459 C C . ALA A 1 197 ? 3.455 5.591 10.523 1 83.43 197 ALA A C 1
ATOM 1461 O O . ALA A 1 197 ? 4.317 6.473 10.546 1 83.43 197 ALA A O 1
ATOM 1462 N N . PRO A 1 198 ? 2.226 5.791 11.039 1 76.25 198 PRO A N 1
ATOM 1463 C CA . PRO A 1 198 ? 1.867 7.064 11.667 1 76.25 198 PRO A CA 1
ATOM 1464 C C . PRO A 1 198 ? 2.823 7.459 12.791 1 76.25 198 PRO A C 1
ATOM 1466 O O . PRO A 1 198 ? 3.103 8.645 12.979 1 76.25 198 PRO A O 1
ATOM 1469 N N . ASP A 1 199 ? 3.359 6.565 13.517 1 73.35 199 ASP A N 1
ATOM 1470 C CA . ASP A 1 199 ? 4.151 6.894 14.699 1 73.35 199 ASP A CA 1
ATOM 1471 C C . ASP A 1 199 ? 5.645 6.87 14.383 1 73.35 199 ASP A C 1
ATOM 1473 O O . ASP A 1 199 ? 6.477 6.943 15.29 1 73.35 199 ASP A O 1
ATOM 1477 N N . VAL A 1 200 ? 5.975 6.853 13.141 1 78.41 200 VAL A N 1
ATOM 1478 C CA . VAL A 1 200 ? 7.364 6.878 12.693 1 78.41 200 VAL A CA 1
ATOM 1479 C C . VAL A 1 200 ? 7.663 8.21 12.01 1 78.41 200 VAL A C 1
ATOM 1481 O O . VAL A 1 200 ? 6.845 8.717 11.239 1 78.41 200 VAL A O 1
ATOM 1484 N N . ALA A 1 201 ? 8.807 8.785 12.376 1 80.39 201 ALA A N 1
ATOM 1485 C CA . ALA A 1 201 ? 9.215 10.039 11.748 1 80.39 201 ALA A CA 1
ATOM 1486 C C . ALA A 1 201 ? 9.302 9.891 10.232 1 80.39 201 ALA A C 1
ATOM 1488 O O . ALA A 1 201 ? 9.653 8.823 9.725 1 80.39 201 ALA A O 1
ATOM 1489 N N . PRO A 1 202 ? 8.992 10.995 9.551 1 86.82 202 PRO A N 1
ATOM 1490 C CA . PRO A 1 202 ? 9.135 10.941 8.095 1 86.82 202 PRO A CA 1
ATOM 1491 C C . PRO A 1 202 ? 10.563 10.63 7.653 1 86.82 202 PRO A C 1
ATOM 1493 O O . PRO A 1 202 ? 11.518 10.965 8.358 1 86.82 202 PRO A O 1
ATOM 1496 N N . TYR A 1 203 ? 10.609 9.999 6.591 1 89.88 203 TYR A N 1
ATOM 1497 C CA . TYR A 1 203 ? 11.876 9.686 5.94 1 89.88 203 TYR A CA 1
ATOM 1498 C C . TYR A 1 203 ? 12.675 10.954 5.661 1 89.88 203 TYR A C 1
ATOM 1500 O O . TYR A 1 203 ? 12.12 11.957 5.205 1 89.88 203 TYR A O 1
ATOM 1508 N N . ARG A 1 204 ? 13.968 10.963 6.01 1 92.29 204 ARG A N 1
ATOM 1509 C CA . ARG A 1 204 ? 14.878 12.05 5.665 1 92.29 204 ARG A CA 1
ATOM 1510 C C . ARG A 1 204 ? 15.373 11.916 4.229 1 92.29 204 ARG A C 1
ATOM 1512 O O . ARG A 1 204 ? 15.822 10.843 3.819 1 92.29 204 ARG A O 1
ATOM 1519 N N . TRP A 1 205 ? 15.301 12.964 3.523 1 96.04 205 TRP A N 1
ATOM 1520 C CA . TRP A 1 205 ? 15.727 12.918 2.128 1 96.04 205 TRP A CA 1
ATOM 1521 C C . TRP A 1 205 ? 17.249 12.916 2.023 1 96.04 205 TRP A C 1
ATOM 1523 O O . TRP A 1 205 ? 17.919 13.762 2.618 1 96.04 205 TRP A O 1
ATOM 1533 N N . GLU A 1 206 ? 17.773 12.025 1.202 1 94.92 206 GLU A N 1
ATOM 1534 C CA . GLU A 1 206 ? 19.217 11.825 1.115 1 94.92 206 GLU A CA 1
ATOM 1535 C C . GLU A 1 206 ? 19.79 12.48 -0.139 1 94.92 206 GLU A C 1
ATOM 1537 O O . GLU A 1 206 ? 19.208 12.375 -1.221 1 94.92 206 GLU A O 1
ATOM 1542 N N . PHE A 1 207 ? 20.927 13.105 0.098 1 97.08 207 PHE A N 1
ATOM 1543 C CA . PHE A 1 207 ? 21.631 13.803 -0.972 1 97.08 207 PHE A CA 1
ATOM 1544 C C . PHE A 1 207 ? 23.132 13.554 -0.884 1 97.08 207 PHE A C 1
ATOM 1546 O O . PHE A 1 207 ? 23.624 13.04 0.123 1 97.08 207 PHE A O 1
ATOM 1553 N N . THR A 1 208 ? 23.768 13.789 -2.008 1 96.64 208 THR A N 1
ATOM 1554 C CA . THR A 1 208 ? 25.224 13.719 -2.08 1 96.64 208 THR A CA 1
ATOM 1555 C C . THR A 1 208 ? 25.799 15.001 -2.675 1 96.64 208 THR A C 1
ATOM 1557 O O . THR A 1 208 ? 25.31 15.493 -3.694 1 96.64 208 THR A O 1
ATOM 1560 N N . GLU A 1 209 ? 26.75 15.567 -1.995 1 95.36 209 GLU A N 1
ATOM 1561 C CA . GLU A 1 209 ? 27.481 16.735 -2.478 1 95.36 209 GLU A CA 1
ATOM 1562 C C . GLU A 1 209 ? 28.989 16.514 -2.401 1 95.36 209 GLU A C 1
ATOM 1564 O O . GLU A 1 209 ? 29.526 16.233 -1.327 1 95.36 209 GLU A O 1
ATOM 1569 N N . GLU A 1 210 ? 29.628 16.6 -3.574 1 93.25 210 GLU A N 1
ATOM 1570 C CA . GLU A 1 210 ? 31.071 16.391 -3.647 1 93.25 210 GLU A CA 1
ATOM 1571 C C . GLU A 1 210 ? 31.468 15.059 -3.017 1 93.25 210 GLU A C 1
ATOM 1573 O O . GLU A 1 210 ? 32.398 15.001 -2.21 1 93.25 210 GLU A O 1
ATOM 1578 N N . GLY A 1 211 ? 30.698 14.081 -3.229 1 91.26 211 GLY A N 1
ATOM 1579 C CA . GLY A 1 211 ? 30.997 12.727 -2.794 1 91.26 211 GLY A CA 1
ATOM 1580 C C . GLY A 1 211 ? 30.625 12.47 -1.346 1 91.26 211 GLY A C 1
ATOM 1581 O O . GLY A 1 211 ? 30.862 11.378 -0.823 1 91.26 211 GLY A O 1
ATOM 1582 N N . ARG A 1 212 ? 30.082 13.458 -0.703 1 95.04 212 ARG A N 1
ATOM 1583 C CA . ARG A 1 212 ? 29.69 13.309 0.695 1 95.04 212 ARG A CA 1
ATOM 1584 C C . ARG A 1 212 ? 28.173 13.229 0.832 1 95.04 212 ARG A C 1
ATOM 1586 O O . ARG A 1 212 ? 27.452 14.085 0.315 1 95.04 212 ARG A O 1
ATOM 1593 N N . ASP A 1 213 ? 27.766 12.252 1.605 1 94.61 213 ASP A N 1
ATOM 1594 C CA . ASP A 1 213 ? 26.334 12.049 1.803 1 94.61 213 ASP A CA 1
ATOM 1595 C C . ASP A 1 213 ? 25.817 12.889 2.969 1 94.61 213 ASP A C 1
ATOM 1597 O O . ASP A 1 213 ? 26.502 13.041 3.982 1 94.61 213 ASP A O 1
ATOM 1601 N N . PHE A 1 214 ? 24.616 13.436 2.803 1 94.52 214 PHE A N 1
ATOM 1602 C CA . PHE A 1 214 ? 23.894 14.12 3.869 1 94.52 214 PHE A CA 1
ATOM 1603 C C . PHE A 1 214 ? 22.388 13.999 3.667 1 94.52 214 PHE A C 1
ATOM 1605 O O . PHE A 1 214 ? 21.933 13.543 2.616 1 94.52 214 PHE A O 1
ATOM 1612 N N . ASP A 1 215 ? 21.67 14.255 4.707 1 93.75 215 ASP A N 1
ATOM 1613 C CA . ASP A 1 215 ? 20.22 14.15 4.577 1 93.75 215 ASP A CA 1
ATOM 1614 C C . ASP A 1 215 ? 19.528 15.407 5.1 1 93.75 215 ASP A C 1
ATOM 1616 O O . ASP A 1 215 ? 20.15 16.226 5.779 1 93.75 215 ASP A O 1
ATOM 1620 N N . ILE A 1 216 ? 18.393 15.67 4.606 1 92.66 216 ILE A N 1
ATOM 1621 C CA . ILE A 1 216 ? 17.574 16.813 4.993 1 92.66 216 ILE A CA 1
ATOM 1622 C C . ILE A 1 216 ? 16.259 16.324 5.597 1 92.66 216 ILE A C 1
ATOM 1624 O O . ILE A 1 216 ? 15.555 15.511 4.993 1 92.66 216 ILE A O 1
ATOM 1628 N N . ALA A 1 217 ? 15.996 16.653 6.802 1 90.17 217 ALA A N 1
ATOM 1629 C CA . ALA A 1 217 ? 14.676 16.454 7.394 1 90.17 217 ALA A CA 1
ATOM 1630 C C . ALA A 1 217 ? 13.68 17.486 6.872 1 90.17 217 ALA A C 1
ATOM 1632 O O . ALA A 1 217 ? 13.6 18.6 7.395 1 90.17 217 ALA A O 1
ATOM 1633 N N . VAL A 1 218 ? 13.023 16.966 5.959 1 84.04 218 VAL A N 1
ATOM 1634 C CA . VAL A 1 218 ? 12.019 17.892 5.445 1 84.04 218 VAL A CA 1
ATOM 1635 C C . VAL A 1 218 ? 10.813 17.918 6.381 1 84.04 218 VAL A C 1
ATOM 1637 O O . VAL A 1 218 ? 10.565 16.957 7.112 1 84.04 218 VAL A O 1
ATOM 1640 N N . SER A 1 219 ? 10.19 19.006 6.936 1 82.79 219 SER A N 1
ATOM 1641 C CA . SER A 1 219 ? 8.946 19.149 7.685 1 82.79 219 SER A CA 1
ATOM 1642 C C . SER A 1 219 ? 7.74 19.19 6.752 1 82.79 219 SER A C 1
ATOM 1644 O O . SER A 1 219 ? 7.216 20.265 6.453 1 82.79 219 SER A O 1
ATOM 1646 N N . PRO A 1 220 ? 7.405 17.848 6.375 1 90.09 220 PRO A N 1
ATOM 1647 C CA . PRO A 1 220 ? 6.4 17.848 5.309 1 90.09 220 PRO A CA 1
ATOM 1648 C C . PRO A 1 220 ? 5.036 18.344 5.784 1 90.09 220 PRO A C 1
ATOM 1650 O O . PRO A 1 220 ? 4.622 18.04 6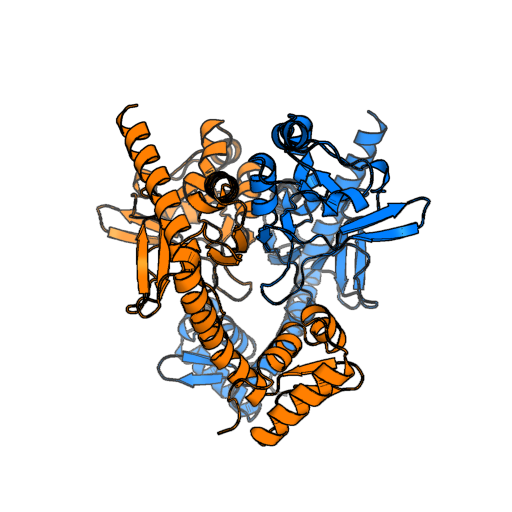.906 1 90.09 220 PRO A O 1
ATOM 1653 N N . ARG A 1 221 ? 4.461 19.062 4.931 1 92.3 221 ARG A N 1
ATOM 1654 C CA . ARG A 1 221 ? 3.079 19.472 5.154 1 92.3 221 ARG A CA 1
ATOM 1655 C C . ARG A 1 221 ? 2.125 18.292 4.999 1 92.3 221 ARG A C 1
ATOM 1657 O O . ARG A 1 221 ? 1.07 18.252 5.635 1 92.3 221 ARG A O 1
ATOM 1664 N N . VAL A 1 222 ? 2.489 17.37 4.081 1 95.53 222 VAL A N 1
ATOM 1665 C CA . VAL A 1 222 ? 1.752 16.127 3.877 1 95.53 222 VAL A CA 1
ATOM 1666 C C . VAL A 1 222 ? 2.685 14.934 4.072 1 95.53 222 VAL A C 1
ATOM 1668 O O . VAL A 1 222 ? 3.78 14.896 3.506 1 95.53 222 VAL A O 1
ATOM 1671 N N . ALA A 1 223 ? 2.274 14.022 4.86 1 95.37 223 ALA A N 1
ATOM 1672 C CA . ALA A 1 223 ? 2.981 12.755 5.029 1 95.37 223 ALA A CA 1
ATOM 1673 C C . ALA A 1 223 ? 2.069 11.571 4.72 1 95.37 223 ALA A C 1
ATOM 1675 O O . ALA A 1 223 ? 0.873 11.607 5.02 1 95.37 223 ALA A O 1
ATOM 1676 N N . THR A 1 224 ? 2.615 10.61 4.15 1 96.03 224 THR A N 1
ATOM 1677 C CA . THR A 1 224 ? 1.838 9.426 3.799 1 96.03 224 THR A CA 1
ATOM 1678 C C . THR A 1 224 ? 2.744 8.205 3.664 1 96.03 224 THR A C 1
ATOM 1680 O O . THR A 1 224 ? 3.96 8.342 3.512 1 96.03 224 THR A O 1
ATOM 1683 N N . ASN A 1 225 ? 2.159 7.075 3.76 1 93.47 225 ASN A N 1
ATOM 1684 C CA . ASN A 1 225 ? 2.883 5.827 3.545 1 93.47 225 ASN A CA 1
ATOM 1685 C C . ASN A 1 225 ? 2.76 5.349 2.101 1 93.47 225 ASN A C 1
ATOM 1687 O O . ASN A 1 225 ? 3.262 4.279 1.752 1 93.47 225 ASN A O 1
ATOM 1691 N N . ASP A 1 226 ? 2.121 6.102 1.28 1 93.08 226 ASP A N 1
ATOM 1692 C CA . ASP A 1 226 ? 1.739 5.613 -0.041 1 93.08 226 ASP A CA 1
ATOM 1693 C C . ASP A 1 226 ? 2.4 6.436 -1.144 1 93.08 226 ASP A C 1
ATOM 1695 O O . ASP A 1 226 ? 2.103 7.622 -1.303 1 93.08 226 ASP A O 1
ATOM 1699 N N . MET A 1 227 ? 3.156 5.773 -1.957 1 92.22 227 MET A N 1
ATOM 1700 C CA . MET A 1 227 ? 3.894 6.43 -3.032 1 92.22 227 MET A CA 1
ATOM 1701 C C . MET A 1 227 ? 2.943 6.974 -4.092 1 92.22 227 MET A C 1
ATOM 1703 O O . MET A 1 227 ? 3.183 8.041 -4.659 1 92.22 227 MET A O 1
ATOM 1707 N N . GLY A 1 228 ? 1.929 6.215 -4.366 1 91.61 228 GLY A N 1
ATOM 1708 C CA . GLY A 1 228 ? 0.946 6.705 -5.319 1 91.61 228 GLY A CA 1
ATOM 1709 C C . GLY A 1 228 ? 0.342 8.039 -4.922 1 91.61 228 GLY A C 1
ATOM 1710 O O . GLY A 1 228 ? 0.179 8.927 -5.761 1 91.61 228 GLY A O 1
ATOM 1711 N N . MET A 1 229 ? 0.042 8.152 -3.664 1 93.64 229 MET A N 1
ATOM 1712 C CA . MET A 1 229 ? -0.504 9.406 -3.153 1 93.64 229 MET A CA 1
ATOM 1713 C C . MET A 1 229 ? 0.511 10.536 -3.29 1 93.64 229 MET A C 1
ATOM 1715 O O . MET A 1 229 ? 0.157 11.651 -3.677 1 93.64 229 MET A O 1
ATOM 1719 N N . MET A 1 230 ? 1.733 10.281 -3.032 1 96.42 230 MET A N 1
ATOM 1720 C CA . MET A 1 230 ? 2.781 11.29 -3.155 1 96.42 230 MET A CA 1
ATOM 1721 C C . MET A 1 230 ? 2.866 11.815 -4.584 1 96.42 230 MET A C 1
ATOM 1723 O O . MET A 1 230 ? 2.932 13.026 -4.802 1 96.42 230 MET A O 1
ATOM 1727 N N . VAL A 1 231 ? 2.817 10.933 -5.492 1 95.99 231 VAL A N 1
ATOM 1728 C CA . VAL A 1 231 ? 2.914 11.299 -6.901 1 95.99 231 VAL A CA 1
ATOM 1729 C C . VAL A 1 231 ? 1.716 12.159 -7.296 1 95.99 231 VAL A C 1
ATOM 1731 O O . VAL A 1 231 ? 1.878 13.215 -7.912 1 95.99 231 VAL A O 1
ATOM 1734 N N . ARG A 1 232 ? 0.57 11.743 -6.916 1 95.29 232 ARG A N 1
ATOM 1735 C CA . ARG A 1 232 ? -0.656 12.43 -7.31 1 95.29 232 ARG A CA 1
ATOM 1736 C C . ARG A 1 232 ? -0.713 13.833 -6.713 1 95.29 232 ARG A C 1
ATOM 1738 O O . ARG A 1 232 ? -1.162 14.775 -7.37 1 95.29 232 ARG A O 1
ATOM 1745 N N . LEU A 1 233 ? -0.275 13.941 -5.491 1 96.87 233 LEU A N 1
ATOM 1746 C CA . LEU A 1 233 ? -0.242 15.251 -4.849 1 96.87 233 LEU A CA 1
ATOM 1747 C C . LEU A 1 233 ? 0.761 16.169 -5.539 1 96.87 233 LEU A C 1
ATOM 1749 O O . LEU A 1 233 ? 0.49 17.356 -5.733 1 96.87 233 LEU A O 1
ATOM 1753 N N . ALA A 1 234 ? 1.903 15.597 -5.907 1 97.81 234 ALA A N 1
ATOM 1754 C CA . ALA A 1 234 ? 2.892 16.387 -6.636 1 97.81 234 ALA A CA 1
ATOM 1755 C C . ALA A 1 234 ? 2.338 16.855 -7.979 1 97.81 234 ALA A C 1
ATOM 1757 O O . ALA A 1 234 ? 2.508 18.017 -8.357 1 97.81 234 ALA A O 1
ATOM 1758 N N . LEU A 1 235 ? 1.667 15.965 -8.659 1 97.01 235 LEU A N 1
ATOM 1759 C CA . LEU A 1 235 ? 1.061 16.279 -9.949 1 97.01 235 LEU A CA 1
ATOM 1760 C C . LEU A 1 235 ? 0.03 17.394 -9.807 1 97.01 235 LEU A C 1
ATOM 1762 O O . LEU A 1 235 ? -0.108 18.235 -10.699 1 97.01 235 LEU A O 1
ATOM 1766 N N . ALA A 1 236 ? -0.618 17.398 -8.678 1 95.61 236 ALA A N 1
ATOM 1767 C CA . ALA A 1 236 ? -1.682 18.369 -8.434 1 95.61 236 ALA A CA 1
ATOM 1768 C C . ALA A 1 236 ? -1.112 19.691 -7.928 1 95.61 236 ALA A C 1
ATOM 1770 O O . ALA A 1 236 ? -1.863 20.615 -7.606 1 95.61 236 ALA A O 1
ATOM 1771 N N . GLY A 1 237 ? 0.189 19.709 -7.773 1 95.95 237 GLY A N 1
ATOM 1772 C CA . GLY A 1 237 ? 0.837 20.963 -7.425 1 95.95 237 GLY A CA 1
ATOM 1773 C C . GLY A 1 237 ? 0.896 21.21 -5.929 1 95.95 237 GLY A C 1
ATOM 1774 O O . GLY A 1 237 ? 1.031 22.353 -5.488 1 95.95 237 GLY A O 1
ATOM 1775 N N . ALA A 1 238 ? 0.805 20.192 -5.15 1 96.24 238 ALA A N 1
ATOM 1776 C CA . ALA A 1 238 ? 0.753 20.352 -3.699 1 96.24 238 ALA A CA 1
ATOM 1777 C C . ALA A 1 238 ? 2.146 20.581 -3.122 1 96.24 238 ALA A C 1
ATOM 1779 O O . ALA A 1 238 ? 2.287 20.984 -1.965 1 96.24 238 ALA A O 1
ATOM 1780 N N . GLY A 1 239 ? 3.185 20.31 -3.902 1 97.24 239 GLY A N 1
ATOM 1781 C CA . GLY A 1 239 ? 4.543 20.498 -3.418 1 97.24 239 GLY A CA 1
ATOM 1782 C C . GLY A 1 239 ? 5.553 19.6 -4.107 1 97.24 239 GLY A C 1
ATOM 1783 O O . GLY A 1 239 ? 5.271 19.041 -5.169 1 97.24 239 GLY A O 1
ATOM 1784 N N . LEU A 1 240 ? 6.763 19.565 -3.475 1 98.35 240 LEU A N 1
ATOM 1785 C CA . LEU A 1 240 ? 7.839 18.692 -3.933 1 98.35 240 LEU A CA 1
ATOM 1786 C C . LEU A 1 240 ? 7.78 17.341 -3.229 1 98.35 240 LEU A C 1
ATOM 1788 O O . LEU A 1 240 ? 7.411 17.263 -2.055 1 98.35 240 LEU A O 1
ATOM 1792 N N . THR A 1 241 ? 8.115 16.299 -3.932 1 98.16 241 THR A N 1
ATOM 1793 C CA . THR A 1 241 ? 8.272 14.987 -3.314 1 98.16 241 THR A CA 1
ATOM 1794 C C . THR A 1 241 ? 9.526 14.29 -3.833 1 98.16 241 THR A C 1
ATOM 1796 O O . THR A 1 241 ? 10.19 14.793 -4.742 1 98.16 241 THR A O 1
ATOM 1799 N N . CYS A 1 242 ? 9.909 13.209 -3.202 1 97.27 242 CYS A N 1
ATOM 1800 C CA . CYS A 1 242 ? 11.131 12.472 -3.507 1 97.27 242 CYS A CA 1
ATOM 1801 C C . CYS A 1 242 ? 10.844 10.984 -3.67 1 97.27 242 CYS A C 1
ATOM 1803 O O . CYS A 1 242 ? 9.984 10.434 -2.979 1 97.27 242 CYS A O 1
ATOM 1805 N N . GLY A 1 243 ? 11.479 10.358 -4.601 1 95.68 243 GLY A N 1
ATOM 1806 C CA . GLY A 1 243 ? 11.324 8.936 -4.863 1 95.68 243 GLY A CA 1
ATOM 1807 C C . GLY A 1 243 ? 12.236 8.43 -5.965 1 95.68 243 GLY A C 1
ATOM 1808 O O . GLY A 1 243 ? 13.135 9.146 -6.412 1 95.68 243 GLY A O 1
ATOM 1809 N N . MET A 1 244 ? 12 7.221 -6.362 1 95.15 244 MET A N 1
ATOM 1810 C CA . MET A 1 244 ? 12.803 6.612 -7.418 1 95.15 244 MET A CA 1
ATOM 1811 C C . MET A 1 244 ? 12.461 7.214 -8.777 1 95.15 244 MET A C 1
ATOM 1813 O O . MET A 1 244 ? 11.289 7.445 -9.081 1 95.15 244 MET A O 1
ATOM 1817 N N . GLU A 1 245 ? 13.454 7.385 -9.576 1 95.72 245 GLU A N 1
ATOM 1818 C CA . GLU A 1 245 ? 13.297 7.974 -10.902 1 95.72 245 GLU A CA 1
ATOM 1819 C C . GLU A 1 245 ? 12.265 7.209 -11.727 1 95.72 245 GLU A C 1
ATOM 1821 O O . GLU A 1 245 ? 11.436 7.814 -12.41 1 95.72 245 GLU A O 1
ATOM 1826 N N . GLU A 1 246 ? 12.251 5.917 -11.648 1 92.31 246 GLU A N 1
ATOM 1827 C CA . GLU A 1 246 ? 11.353 5.083 -12.44 1 92.31 246 GLU A CA 1
ATOM 1828 C C . GLU A 1 246 ? 9.893 5.353 -12.085 1 92.31 246 GLU A C 1
ATOM 1830 O O . GLU A 1 246 ? 9.012 5.252 -12.941 1 92.31 246 GLU A O 1
ATOM 1835 N N . THR A 1 247 ? 9.678 5.718 -10.874 1 92.97 247 THR A N 1
ATOM 1836 C CA . THR A 1 247 ? 8.328 6.039 -10.423 1 92.97 247 THR A CA 1
ATOM 1837 C C . THR A 1 247 ? 7.802 7.282 -11.134 1 92.97 247 THR A C 1
ATOM 1839 O O . THR A 1 247 ? 6.61 7.376 -11.432 1 92.97 247 THR A O 1
ATOM 1842 N N . PHE A 1 248 ? 8.678 8.179 -11.45 1 96 248 PHE A N 1
ATOM 1843 C CA . PHE A 1 248 ? 8.285 9.484 -11.97 1 96 248 PHE A CA 1
ATOM 1844 C C . PHE A 1 248 ? 8.409 9.521 -13.488 1 96 248 PHE A C 1
ATOM 1846 O O . PHE A 1 248 ? 7.903 10.44 -14.135 1 96 248 PHE A O 1
ATOM 1853 N N . ARG A 1 249 ? 9.025 8.535 -14.104 1 94.06 249 ARG A N 1
ATOM 1854 C CA . ARG A 1 249 ? 9.448 8.553 -15.501 1 94.06 249 ARG A CA 1
ATOM 1855 C C . ARG A 1 249 ? 8.279 8.88 -16.423 1 94.06 249 ARG A C 1
ATOM 1857 O O . ARG A 1 249 ? 8.376 9.775 -17.264 1 94.06 249 ARG A O 1
ATOM 1864 N N . PRO A 1 250 ? 7.144 8.213 -16.222 1 89.33 250 PRO A N 1
ATOM 1865 C CA . PRO A 1 250 ? 6.042 8.531 -17.133 1 89.33 250 PRO A CA 1
ATOM 1866 C C . PRO A 1 250 ? 5.596 9.988 -17.035 1 89.33 250 PRO A C 1
ATOM 1868 O O . PRO A 1 250 ? 5.119 10.559 -18.019 1 89.33 250 PRO A O 1
ATOM 1871 N N . HIS A 1 251 ? 5.7 10.585 -15.936 1 96.15 251 HIS A N 1
ATOM 1872 C CA . HIS A 1 251 ? 5.256 11.955 -15.706 1 96.15 251 HIS A CA 1
ATOM 1873 C C . HIS A 1 251 ? 6.328 12.958 -16.121 1 96.15 251 HIS A C 1
ATOM 1875 O O . HIS A 1 251 ? 6.011 14.071 -16.546 1 96.15 251 HIS A O 1
ATOM 1881 N N . LEU A 1 252 ? 7.578 12.511 -16.012 1 97.42 252 LEU A N 1
ATOM 1882 C CA . LEU A 1 252 ? 8.688 13.342 -16.466 1 97.42 252 LEU A CA 1
ATOM 1883 C C . LEU A 1 252 ? 8.711 13.435 -17.988 1 97.42 252 LEU A C 1
ATOM 1885 O O . LEU A 1 252 ? 8.892 14.52 -18.545 1 97.42 252 LEU A O 1
ATOM 1889 N N . GLU A 1 253 ? 8.446 12.366 -18.59 1 95.9 253 GLU A N 1
ATOM 1890 C CA . GLU A 1 253 ? 8.505 12.281 -20.046 1 95.9 253 GLU A CA 1
ATOM 1891 C C . GLU A 1 253 ? 7.416 13.132 -20.694 1 95.9 253 GLU A C 1
ATOM 1893 O O . GLU A 1 253 ? 7.632 13.726 -21.753 1 95.9 253 GLU A O 1
ATOM 1898 N N . ARG A 1 254 ? 6.314 13.26 -20.027 1 94.65 254 ARG A N 1
ATOM 1899 C CA . ARG A 1 254 ? 5.222 14.041 -20.599 1 94.65 254 ARG A CA 1
ATOM 1900 C C . ARG A 1 254 ? 5.227 15.467 -20.059 1 94.65 254 ARG A C 1
ATOM 1902 O O . ARG A 1 254 ? 4.323 16.251 -20.354 1 94.65 254 ARG A O 1
ATOM 1909 N N . GLY A 1 255 ? 6.12 15.761 -19.203 1 96.64 255 GLY A N 1
ATOM 1910 C CA . GLY A 1 255 ? 6.306 17.12 -18.72 1 96.64 255 GLY A CA 1
ATOM 1911 C C . GLY A 1 255 ? 5.357 17.49 -17.596 1 96.64 255 GLY A C 1
ATOM 1912 O O . GLY A 1 255 ? 5.202 18.668 -17.27 1 96.64 255 GLY A O 1
ATOM 1913 N N . ALA A 1 256 ? 4.719 16.533 -17.039 1 97.26 256 ALA A N 1
ATOM 1914 C CA . ALA A 1 256 ? 3.789 16.785 -15.942 1 97.26 256 ALA A CA 1
ATOM 1915 C C . ALA A 1 256 ? 4.535 17.01 -14.63 1 97.26 256 ALA A C 1
ATOM 1917 O O . ALA A 1 256 ? 4.007 17.636 -13.708 1 97.26 256 ALA A O 1
ATOM 1918 N N . LEU A 1 257 ? 5.727 16.448 -14.563 1 98.44 257 LEU A N 1
ATOM 1919 C CA . LEU A 1 257 ? 6.648 16.675 -13.456 1 98.44 257 LEU A CA 1
ATOM 1920 C C . LEU A 1 257 ? 8.022 17.093 -13.969 1 98.44 257 LEU A C 1
ATOM 1922 O O . LEU A 1 257 ? 8.389 16.777 -15.103 1 98.44 257 LEU A O 1
ATOM 1926 N N . GLU A 1 258 ? 8.696 17.797 -13.159 1 98.58 258 GLU A N 1
ATOM 1927 C CA . GLU A 1 258 ? 10.081 18.178 -13.419 1 98.58 258 GLU A CA 1
ATOM 1928 C C . GLU A 1 258 ? 10.994 17.763 -12.269 1 98.58 258 GLU A C 1
ATOM 1930 O O . GLU A 1 258 ? 10.627 17.897 -11.1 1 98.58 258 GLU A O 1
ATOM 1935 N N . ALA A 1 259 ? 12.167 17.281 -12.65 1 98.38 259 ALA A N 1
ATOM 1936 C CA . ALA A 1 259 ? 13.169 16.925 -11.648 1 98.38 259 ALA A CA 1
ATOM 1937 C C . ALA A 1 259 ? 13.982 18.146 -11.227 1 98.38 259 ALA A C 1
ATOM 1939 O O . ALA A 1 259 ? 14.336 18.981 -12.062 1 98.38 259 ALA A O 1
ATOM 1940 N N . VAL A 1 260 ? 14.232 18.263 -9.958 1 98.3 260 VAL A N 1
ATOM 1941 C CA . VAL A 1 260 ? 15.067 19.329 -9.416 1 98.3 260 VAL A CA 1
ATOM 1942 C C . VAL A 1 260 ? 16.197 18.727 -8.583 1 98.3 260 VAL A C 1
ATOM 1944 O O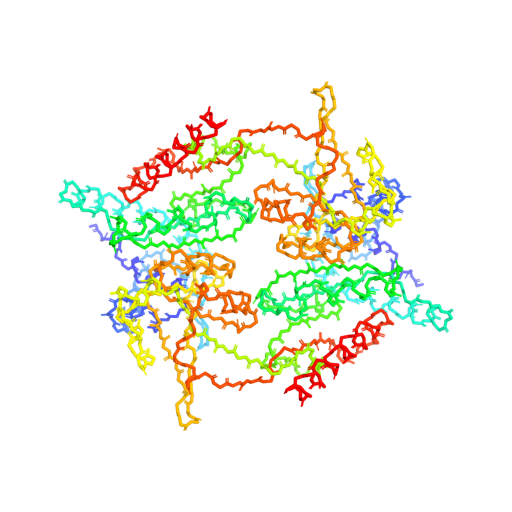 . VAL A 1 260 ? 16.117 17.572 -8.159 1 98.3 260 VAL A O 1
ATOM 1947 N N . LEU A 1 261 ? 17.325 19.453 -8.458 1 97.93 261 LEU A N 1
ATOM 1948 C CA . LEU A 1 261 ? 18.439 19.095 -7.587 1 97.93 261 LEU A CA 1
ATOM 1949 C C . LEU A 1 261 ? 19.117 17.817 -8.069 1 97.93 261 LEU A C 1
ATOM 1951 O O . LEU A 1 261 ? 19.616 17.031 -7.26 1 97.93 261 LEU A O 1
ATOM 1955 N N . GLU A 1 262 ? 19.067 17.502 -9.32 1 97.07 262 GLU A N 1
ATOM 1956 C CA . GLU A 1 262 ? 19.579 16.262 -9.895 1 97.07 262 GLU A CA 1
ATOM 1957 C C . GLU A 1 262 ? 21.067 16.091 -9.603 1 97.07 262 GLU A C 1
ATOM 1959 O O . GLU A 1 262 ? 21.546 14.968 -9.434 1 97.07 262 GLU A O 1
ATOM 1964 N N . GLU A 1 263 ? 21.747 17.169 -9.52 1 96.13 263 GLU A N 1
ATOM 1965 C CA . GLU A 1 263 ? 23.19 17.123 -9.305 1 96.13 263 GLU A CA 1
ATOM 1966 C C . GLU A 1 263 ? 23.525 16.553 -7.93 1 96.13 263 GLU A C 1
ATOM 1968 O O . GLU A 1 263 ? 24.647 16.099 -7.696 1 96.13 263 GLU A O 1
ATOM 1973 N N . PHE A 1 264 ? 22.593 16.561 -7.069 1 97.48 264 PHE A N 1
ATOM 1974 C CA . PHE A 1 264 ? 22.805 16.078 -5.709 1 97.48 264 PHE A CA 1
ATOM 1975 C C . PHE A 1 264 ? 22.299 14.648 -5.558 1 97.48 264 PHE A C 1
ATOM 1977 O O . PHE A 1 264 ? 22.284 14.103 -4.452 1 97.48 264 PHE A O 1
ATOM 1984 N N . CYS A 1 265 ? 21.839 14.034 -6.634 1 96.68 265 CYS A N 1
ATOM 1985 C CA . CYS A 1 265 ? 21.203 12.721 -6.597 1 96.68 265 CYS A CA 1
ATOM 1986 C C . CYS A 1 265 ? 21.953 11.727 -7.476 1 96.68 265 CYS A C 1
ATOM 1988 O O . CYS A 1 265 ? 21.461 11.336 -8.536 1 96.68 265 CYS A O 1
ATOM 1990 N N . PRO A 1 266 ? 23.041 11.246 -7.072 1 94.82 266 PRO A N 1
ATOM 1991 C CA . PRO A 1 266 ? 23.787 10.285 -7.889 1 94.82 266 PRO A CA 1
ATOM 1992 C C . PRO A 1 266 ? 23.111 8.917 -7.955 1 94.82 266 PRO A C 1
ATOM 1994 O O . PRO A 1 266 ? 22.329 8.568 -7.067 1 94.82 266 PRO A O 1
ATOM 1997 N N . PRO A 1 267 ? 23.454 8.179 -8.999 1 93.67 267 PRO A N 1
ATOM 1998 C CA . PRO A 1 267 ? 22.917 6.819 -9.094 1 93.67 267 PRO A CA 1
ATOM 1999 C C . PRO A 1 267 ? 23.535 5.869 -8.071 1 93.67 267 PRO A C 1
ATOM 2001 O O . PRO A 1 267 ? 24.608 6.15 -7.531 1 93.67 267 PRO A O 1
ATOM 2004 N N . PHE A 1 268 ? 22.855 4.788 -7.819 1 91.16 268 PHE A N 1
ATOM 2005 C CA . PHE A 1 268 ? 23.329 3.717 -6.95 1 91.16 268 PHE A CA 1
ATOM 2006 C C . PHE A 1 268 ? 22.872 2.358 -7.467 1 91.16 268 PHE A C 1
ATOM 2008 O O . PHE A 1 268 ? 22.148 2.278 -8.462 1 91.16 268 PHE A O 1
ATOM 2015 N N . ALA A 1 269 ? 23.358 1.17 -7.021 1 86.29 269 ALA A N 1
ATOM 2016 C CA . ALA A 1 269 ? 23.216 -0.186 -7.546 1 86.29 269 ALA A CA 1
ATOM 2017 C C . ALA A 1 269 ? 21.746 -0.581 -7.651 1 86.29 269 ALA A C 1
ATOM 2019 O O . ALA A 1 269 ? 21.36 -1.325 -8.556 1 86.29 269 ALA A O 1
ATOM 2020 N N . GLY A 1 270 ? 20.856 -0.123 -6.853 1 89.88 270 GLY A N 1
ATOM 2021 C CA . GLY A 1 270 ? 19.425 -0.331 -7.008 1 89.88 270 GLY A CA 1
ATOM 2022 C C . GLY A 1 270 ? 18.918 -1.557 -6.272 1 89.88 270 GLY A C 1
ATOM 2023 O O . GLY A 1 270 ? 19.338 -1.829 -5.145 1 89.88 270 GLY A O 1
ATOM 2024 N N . PHE A 1 271 ? 18.005 -2.363 -6.946 1 92.03 271 PHE A N 1
ATOM 2025 C CA . PHE A 1 271 ? 17.251 -3.408 -6.263 1 92.03 271 PHE A CA 1
ATOM 2026 C C . PHE A 1 271 ? 17.872 -4.777 -6.515 1 92.03 271 PHE A C 1
ATOM 2028 O O . PHE A 1 271 ? 18.425 -5.025 -7.588 1 92.03 271 PHE A O 1
ATOM 2035 N N . HIS A 1 272 ? 17.69 -5.643 -5.503 1 93.47 272 HIS A N 1
ATOM 2036 C CA . HIS A 1 272 ? 18.153 -7.025 -5.547 1 93.47 272 HIS A CA 1
ATOM 2037 C C . HIS A 1 272 ? 17.049 -7.989 -5.124 1 93.47 272 HIS A C 1
ATOM 2039 O O . HIS A 1 272 ? 16.271 -7.688 -4.216 1 93.47 272 HIS A O 1
ATOM 2045 N N . LEU A 1 273 ? 16.999 -9.049 -5.829 1 94.4 273 LEU A N 1
ATOM 2046 C CA . LEU A 1 273 ? 16.249 -10.202 -5.342 1 94.4 273 LEU A CA 1
ATOM 2047 C C . LEU A 1 273 ? 17.089 -11.026 -4.372 1 94.4 273 LEU A C 1
ATOM 2049 O O . LEU A 1 273 ? 18.237 -11.362 -4.669 1 94.4 273 LEU A O 1
ATOM 2053 N N . TYR A 1 274 ? 16.574 -11.289 -3.174 1 93.8 274 TYR A N 1
ATOM 2054 C CA . TYR A 1 274 ? 17.36 -12.03 -2.194 1 93.8 274 TYR A CA 1
ATOM 2055 C C . TYR A 1 274 ? 16.594 -13.247 -1.688 1 93.8 274 TYR A C 1
ATOM 2057 O O . TYR A 1 274 ? 15.366 -13.212 -1.574 1 93.8 274 TYR A O 1
ATOM 2065 N N . TYR A 1 275 ? 17.305 -14.271 -1.417 1 92.46 275 TYR A N 1
ATOM 2066 C CA . TYR A 1 275 ? 16.754 -15.524 -0.914 1 92.46 275 TYR A CA 1
ATOM 2067 C C . TYR A 1 275 ? 17.774 -16.265 -0.058 1 92.46 275 TYR A C 1
ATOM 2069 O O . TYR A 1 275 ? 18.971 -15.973 -0.115 1 92.46 275 TYR A O 1
ATOM 2077 N N . PRO A 1 276 ? 17.272 -17.165 0.759 1 87.45 276 PRO A N 1
ATOM 2078 C CA . PRO A 1 276 ? 18.187 -17.836 1.684 1 87.45 276 PRO A CA 1
ATOM 2079 C C . PRO A 1 276 ? 19.222 -18.701 0.968 1 87.45 276 PRO A C 1
ATOM 2081 O O . PRO A 1 276 ? 18.883 -19.42 0.024 1 87.45 276 PRO A O 1
ATOM 2084 N N . SER A 1 277 ? 20.478 -18.654 1.453 1 82.88 277 SER A N 1
ATOM 2085 C CA . SER A 1 277 ? 21.594 -19.375 0.849 1 82.88 277 SER A CA 1
ATOM 2086 C C . SER A 1 277 ? 21.52 -20.867 1.155 1 82.88 277 SER A C 1
ATOM 2088 O O . SER A 1 277 ? 21.941 -21.694 0.344 1 82.88 277 SER A O 1
ATOM 2090 N N . ARG A 1 278 ? 21.129 -21.222 2.25 1 71.2 278 ARG A N 1
ATOM 2091 C CA . ARG A 1 278 ? 21.222 -22.593 2.74 1 71.2 278 ARG A CA 1
ATOM 2092 C C . ARG A 1 278 ? 20.091 -23.452 2.185 1 71.2 278 ARG A C 1
ATOM 2094 O O . ARG A 1 278 ? 20.027 -24.654 2.453 1 71.2 278 ARG A O 1
ATOM 2101 N N . ARG A 1 279 ? 19.315 -22.882 1.363 1 71.5 279 ARG A N 1
ATOM 2102 C CA . ARG A 1 279 ? 18.169 -23.641 0.871 1 71.5 279 ARG A CA 1
ATOM 2103 C C . ARG A 1 279 ? 18.329 -23.976 -0.608 1 71.5 279 ARG A C 1
ATOM 2105 O O . ARG A 1 279 ? 18.973 -23.233 -1.352 1 71.5 279 ARG A O 1
ATOM 2112 N N . THR A 1 280 ? 17.913 -25.193 -0.879 1 77.59 280 THR A N 1
ATOM 2113 C CA . THR A 1 280 ? 17.762 -25.536 -2.289 1 77.59 280 THR A CA 1
ATOM 2114 C C . THR A 1 280 ? 16.844 -24.541 -2.992 1 77.59 280 THR A C 1
ATOM 2116 O O . THR A 1 280 ? 15.768 -24.215 -2.486 1 77.59 280 THR A O 1
ATOM 2119 N N . VAL A 1 281 ? 17.395 -24.013 -4.038 1 85 281 VAL A N 1
ATOM 2120 C CA . VAL A 1 281 ? 16.593 -23.078 -4.82 1 85 281 VAL A CA 1
ATOM 2121 C C . VAL A 1 281 ? 15.524 -23.84 -5.6 1 85 281 VAL A C 1
ATOM 2123 O O . VAL A 1 281 ? 15.843 -24.656 -6.468 1 85 281 VAL A O 1
ATOM 2126 N N . PRO A 1 282 ? 14.339 -23.623 -5.321 1 84.9 282 PRO A N 1
ATOM 2127 C CA . PRO A 1 282 ? 13.296 -24.279 -6.113 1 84.9 282 PRO A CA 1
ATOM 2128 C C . PRO A 1 282 ? 13.369 -23.921 -7.596 1 84.9 282 PRO A C 1
ATOM 2130 O O . PRO A 1 282 ? 13.71 -22.788 -7.945 1 84.9 282 PRO A O 1
ATOM 2133 N N . PRO A 1 283 ? 13.065 -24.817 -8.451 1 87.51 283 PRO A N 1
ATOM 2134 C CA . PRO A 1 283 ? 13.114 -24.572 -9.894 1 87.51 283 PRO A CA 1
ATOM 2135 C C . PRO A 1 283 ? 12.306 -23.346 -10.313 1 87.51 283 PRO A C 1
ATOM 2137 O O . PRO A 1 283 ? 12.717 -22.609 -11.213 1 87.51 283 PRO A O 1
ATOM 2140 N N . ARG A 1 284 ? 11.167 -23.12 -9.705 1 91.43 284 ARG A N 1
ATOM 2141 C CA . ARG A 1 284 ? 10.348 -21.961 -10.044 1 91.43 284 ARG A CA 1
ATOM 2142 C C . ARG A 1 284 ? 11.081 -20.661 -9.73 1 91.43 284 ARG A C 1
ATOM 2144 O O . ARG A 1 284 ? 10.978 -19.687 -10.478 1 91.43 284 ARG A O 1
ATOM 2151 N N . LEU A 1 285 ? 11.823 -20.659 -8.637 1 93.31 285 LEU A N 1
ATOM 2152 C CA . LEU A 1 285 ? 12.592 -19.472 -8.277 1 93.31 285 LEU A CA 1
ATOM 2153 C C . LEU A 1 285 ? 13.775 -19.285 -9.221 1 93.31 285 LEU A C 1
ATOM 2155 O O . LEU A 1 285 ? 14.071 -18.163 -9.637 1 93.31 285 LEU A O 1
ATOM 2159 N N . ARG A 1 286 ? 14.462 -20.326 -9.551 1 92.1 286 ARG A N 1
ATOM 2160 C CA . ARG A 1 286 ? 15.553 -20.258 -10.519 1 92.1 286 ARG A CA 1
ATOM 2161 C C . ARG A 1 286 ? 15.064 -19.714 -11.857 1 92.1 286 ARG A C 1
ATOM 2163 O O . ARG A 1 286 ? 15.731 -18.881 -12.474 1 92.1 286 ARG A O 1
ATOM 2170 N N . ALA A 1 287 ? 13.927 -20.208 -12.241 1 93.75 287 ALA A N 1
ATOM 2171 C CA . ALA A 1 287 ? 13.342 -19.739 -13.495 1 93.75 287 ALA A CA 1
ATOM 2172 C C . ALA A 1 287 ? 13.068 -18.239 -13.445 1 93.75 287 ALA A C 1
ATOM 2174 O O . ALA A 1 287 ? 13.307 -17.525 -14.422 1 93.75 287 ALA A O 1
ATOM 2175 N N . LEU A 1 288 ? 12.558 -17.744 -12.3 1 95.03 288 LEU A N 1
ATOM 2176 C CA . LEU A 1 288 ? 12.294 -16.316 -12.159 1 95.03 288 LEU A CA 1
ATOM 2177 C C . LEU A 1 288 ? 13.59 -15.515 -12.22 1 95.03 288 LEU A C 1
ATOM 2179 O O . LEU A 1 288 ? 13.658 -14.487 -12.898 1 95.03 288 LEU A O 1
ATOM 2183 N N . ILE A 1 289 ? 14.582 -15.981 -11.517 1 93.42 289 ILE A N 1
ATOM 2184 C CA . ILE A 1 289 ? 15.878 -15.313 -11.49 1 93.42 289 ILE A CA 1
ATOM 2185 C C . ILE A 1 289 ? 16.43 -15.199 -12.909 1 93.42 289 ILE A C 1
ATOM 2187 O O . ILE A 1 289 ? 16.858 -14.122 -13.331 1 93.42 289 ILE A O 1
ATOM 2191 N N . ASP A 1 290 ? 16.386 -16.244 -13.635 1 92.92 290 ASP A N 1
ATOM 2192 C CA . ASP A 1 290 ? 16.886 -16.263 -15.006 1 92.92 290 ASP A CA 1
ATOM 2193 C C . ASP A 1 290 ? 16.086 -15.314 -15.895 1 92.92 290 ASP A C 1
ATOM 2195 O O . ASP A 1 290 ? 16.658 -14.602 -16.724 1 92.92 290 ASP A O 1
ATOM 2199 N N . HIS A 1 291 ? 14.817 -15.303 -15.712 1 93.91 291 HIS A N 1
ATOM 2200 C CA . HIS A 1 291 ? 13.939 -14.431 -16.484 1 93.91 291 HIS A CA 1
ATOM 2201 C C . HIS A 1 291 ? 14.266 -12.962 -16.237 1 93.91 291 HIS A C 1
ATOM 2203 O O . HIS A 1 291 ? 14.365 -12.176 -17.182 1 93.91 291 HIS A O 1
ATOM 2209 N N . LEU A 1 292 ? 14.441 -12.575 -14.967 1 92 292 LEU A N 1
ATOM 2210 C CA . LEU A 1 292 ? 14.715 -11.189 -14.603 1 92 292 LEU A CA 1
ATOM 2211 C C . LEU A 1 292 ? 16.102 -10.766 -15.076 1 92 292 LEU A C 1
ATOM 2213 O O . LEU A 1 292 ? 16.297 -9.623 -15.495 1 92 292 LEU A O 1
ATOM 2217 N N . ARG A 1 293 ? 17.025 -11.673 -15.039 1 87.48 293 ARG A N 1
ATOM 2218 C CA . ARG A 1 293 ? 18.373 -11.394 -15.522 1 87.48 293 ARG A CA 1
ATOM 2219 C C . ARG A 1 293 ? 18.374 -11.139 -17.026 1 87.48 293 ARG A C 1
ATOM 2221 O O . ARG A 1 293 ? 19.061 -10.235 -17.507 1 87.48 293 ARG A O 1
ATOM 2228 N N . ALA A 1 294 ? 17.66 -11.882 -17.703 1 87.44 294 ALA A N 1
ATOM 2229 C CA . ALA A 1 294 ? 17.574 -11.731 -19.154 1 87.44 294 ALA A CA 1
ATOM 2230 C C . ALA A 1 294 ? 16.973 -10.379 -19.529 1 87.44 294 ALA A C 1
ATOM 2232 O O . ALA A 1 294 ? 17.404 -9.749 -20.498 1 87.44 294 ALA A O 1
ATOM 2233 N N . ARG A 1 295 ? 16.07 -9.953 -18.763 1 85.17 295 ARG A N 1
ATOM 2234 C CA . ARG A 1 295 ? 15.398 -8.687 -19.037 1 85.17 295 ARG A CA 1
ATOM 2235 C C . ARG A 1 295 ? 16.314 -7.505 -18.734 1 85.17 295 ARG A C 1
ATOM 2237 O O . ARG A 1 295 ? 16.327 -6.518 -19.473 1 85.17 295 ARG A O 1
ATOM 2244 N N . ASN A 1 296 ? 16.976 -7.562 -17.587 1 79.01 296 ASN A N 1
ATOM 2245 C CA . ASN A 1 296 ? 17.88 -6.485 -17.201 1 79.01 296 ASN A CA 1
ATOM 2246 C C . ASN A 1 296 ? 19.076 -6.391 -18.144 1 79.01 296 ASN A C 1
ATOM 2248 O O . ASN A 1 296 ? 19.616 -5.305 -18.362 1 79.01 296 ASN A O 1
ATOM 2252 N N . GLY A 1 297 ? 19.604 -7.546 -18.502 1 67.45 297 GLY A N 1
ATOM 2253 C CA . GLY A 1 297 ? 20.675 -7.554 -19.486 1 67.45 297 GLY A CA 1
ATOM 2254 C C . GLY A 1 297 ? 20.268 -6.951 -20.817 1 67.45 297 GLY A C 1
ATOM 2255 O O . GLY A 1 297 ? 21.073 -6.294 -21.48 1 67.45 297 GLY A O 1
ATOM 2256 N N . ALA A 1 298 ? 19.076 -7.101 -21.141 1 58.75 298 ALA A N 1
ATOM 2257 C CA . ALA A 1 298 ? 18.556 -6.541 -22.385 1 58.75 298 ALA A CA 1
ATOM 2258 C C . ALA A 1 298 ? 18.369 -5.03 -22.27 1 58.75 298 ALA A C 1
ATOM 2260 O O . ALA A 1 298 ? 18.587 -4.296 -23.237 1 58.75 298 ALA A O 1
ATOM 2261 N N . SER A 1 299 ? 17.909 -4.585 -21.07 1 55.32 299 SER A N 1
ATOM 2262 C CA . SER A 1 299 ? 17.671 -3.158 -20.877 1 55.32 299 SER A CA 1
ATOM 2263 C C . SER A 1 299 ? 18.981 -2.378 -20.844 1 55.32 299 SER A C 1
ATOM 2265 O O . SER A 1 299 ? 19.049 -1.249 -21.332 1 55.32 299 SER A O 1
ATOM 2267 N N . THR A 1 300 ? 20.002 -2.978 -20.251 1 51.1 300 THR A N 1
ATOM 2268 C CA . THR A 1 300 ? 21.309 -2.33 -20.248 1 51.1 300 THR A CA 1
ATOM 2269 C C . THR A 1 300 ? 21.861 -2.22 -21.667 1 51.1 300 THR A C 1
ATOM 2271 O O . THR A 1 300 ? 22.545 -1.25 -21.999 1 51.1 300 THR A O 1
ATOM 2274 N N . ARG A 1 301 ? 21.574 -3.209 -22.556 1 44.24 301 ARG A N 1
ATOM 2275 C CA . ARG A 1 301 ? 22.043 -3.129 -23.935 1 44.24 301 ARG A CA 1
ATOM 2276 C C . ARG A 1 301 ? 21.293 -2.048 -24.707 1 44.24 301 ARG A C 1
ATOM 2278 O O . ARG A 1 301 ? 21.876 -1.362 -25.549 1 44.24 301 ARG A O 1
ATOM 2285 N N . ALA A 1 302 ? 20.059 -1.855 -24.433 1 46.2 302 ALA A N 1
ATOM 2286 C CA . ALA A 1 302 ? 19.288 -0.876 -25.196 1 46.2 302 ALA A CA 1
ATOM 2287 C C . ALA A 1 302 ? 19.707 0.548 -24.841 1 46.2 302 ALA A C 1
ATOM 2289 O O . ALA A 1 302 ? 19.638 1.449 -25.68 1 46.2 302 ALA A O 1
ATOM 2290 N N . SER A 1 303 ? 19.959 0.89 -23.645 1 42.13 303 SER A N 1
ATOM 2291 C CA . SER A 1 303 ? 20.387 2.232 -23.264 1 42.13 303 SER A CA 1
ATOM 2292 C C . SER A 1 303 ? 21.776 2.544 -23.811 1 42.13 303 SER A C 1
ATOM 2294 O O . SER A 1 303 ? 22.147 3.712 -23.948 1 42.13 303 SER A O 1
ATOM 2296 N N . ARG A 1 304 ? 22.597 1.555 -23.965 1 42.23 304 ARG A N 1
ATOM 2297 C CA . ARG A 1 304 ? 23.904 1.821 -24.558 1 42.23 304 ARG A CA 1
ATOM 2298 C C . ARG A 1 304 ? 23.787 2.047 -26.062 1 42.23 304 ARG A C 1
ATOM 2300 O O . ARG A 1 304 ? 24.715 2.556 -26.693 1 42.23 304 ARG A O 1
ATOM 2307 N N . GLN A 1 305 ? 22.899 1.419 -26.649 1 35.56 305 GLN A N 1
ATOM 2308 C CA . GLN A 1 305 ? 22.844 1.616 -28.093 1 35.56 305 GLN A CA 1
ATOM 2309 C C . GLN A 1 305 ? 22.098 2.9 -28.445 1 35.56 305 GLN A C 1
ATOM 2311 O O . GLN A 1 305 ? 22.11 3.335 -29.599 1 35.56 305 GLN A O 1
ATOM 2316 N N . GLY A 1 306 ? 21.254 3.359 -27.599 1 33.02 306 GLY A N 1
ATOM 2317 C CA . GLY A 1 306 ? 20.799 4.686 -27.981 1 33.02 306 GLY A CA 1
ATOM 2318 C C . GLY A 1 306 ? 21.647 5.799 -27.395 1 33.02 306 GLY A C 1
ATOM 2319 O O . GLY A 1 306 ? 22.304 5.612 -26.369 1 33.02 306 GLY A O 1
ATOM 2320 N N . MET B 1 1 ? -3.632 19.163 44.476 1 32.95 1 MET B N 1
ATOM 2321 C CA . MET B 1 1 ? -4.008 18.207 43.439 1 32.95 1 MET B CA 1
ATOM 2322 C C . MET B 1 1 ? -3.053 18.287 42.252 1 32.95 1 MET B C 1
ATOM 2324 O O . MET B 1 1 ? -2.853 19.36 41.682 1 32.95 1 MET B O 1
ATOM 2328 N N . SER B 1 2 ? -1.99 17.447 42.181 1 48.75 2 SER B N 1
ATOM 2329 C CA . SER B 1 2 ? -0.883 17.505 41.232 1 48.75 2 SER B CA 1
ATOM 2330 C C . SER B 1 2 ? -1.387 17.463 39.793 1 48.75 2 SER B C 1
ATOM 2332 O O . SER B 1 2 ? -2.473 16.946 39.524 1 48.75 2 SER B O 1
ATOM 2334 N N . ASP B 1 3 ? -1.024 18.366 38.997 1 58.06 3 ASP B N 1
ATOM 2335 C CA . ASP B 1 3 ? -1.349 18.472 37.577 1 58.06 3 ASP B CA 1
ATOM 2336 C C . ASP B 1 3 ? -1.307 17.104 36.901 1 58.06 3 ASP B C 1
ATOM 2338 O O . ASP B 1 3 ? -0.241 16.496 36.784 1 58.06 3 ASP B O 1
ATOM 2342 N N . PRO B 1 4 ? -2.6 16.5 36.84 1 58.2 4 PRO B N 1
ATOM 2343 C CA . PRO B 1 4 ? -2.654 15.15 36.274 1 58.2 4 PRO B CA 1
ATOM 2344 C C . PRO B 1 4 ? -1.971 15.054 34.911 1 58.2 4 PRO B C 1
ATOM 2346 O O . PRO B 1 4 ? -1.65 13.954 34.453 1 58.2 4 PRO B O 1
ATOM 2349 N N . PHE B 1 5 ? -1.669 16.168 34.431 1 65.71 5 PHE B N 1
ATOM 2350 C CA . PHE B 1 5 ? -1.097 16.169 33.09 1 65.71 5 PHE B CA 1
ATOM 2351 C C . PHE B 1 5 ? 0.42 16.304 33.149 1 65.71 5 PHE B C 1
ATOM 2353 O O . PHE B 1 5 ? 1.101 16.165 32.131 1 65.71 5 PHE B O 1
ATOM 2360 N N . GLU B 1 6 ? 0.806 16.503 34.306 1 70.74 6 GLU B N 1
ATOM 2361 C CA . GLU B 1 6 ? 2.246 16.706 34.437 1 70.74 6 GLU B CA 1
ATOM 2362 C C . GLU B 1 6 ? 3.022 15.489 33.943 1 70.74 6 GLU B C 1
ATOM 2364 O O . GLU B 1 6 ? 2.777 14.366 34.39 1 70.74 6 GLU B O 1
ATOM 2369 N N . GLY B 1 7 ? 3.832 15.664 33.056 1 80.79 7 GLY B N 1
ATOM 2370 C CA . GLY B 1 7 ? 4.698 14.608 32.555 1 80.79 7 GLY B CA 1
ATOM 2371 C C . GLY B 1 7 ? 4.111 13.868 31.368 1 80.79 7 GLY B C 1
ATOM 2372 O O . GLY B 1 7 ? 4.803 13.084 30.715 1 80.79 7 GLY B O 1
ATOM 2373 N N . MET B 1 8 ? 2.866 14.206 31.089 1 78.86 8 MET B N 1
ATOM 2374 C CA . MET B 1 8 ? 2.187 13.453 30.038 1 78.86 8 MET B CA 1
ATOM 2375 C C . MET B 1 8 ? 2.784 13.766 28.671 1 78.86 8 MET B C 1
ATOM 2377 O O . MET B 1 8 ? 2.976 12.866 27.851 1 78.86 8 MET B O 1
ATOM 2381 N N . ALA B 1 9 ? 3.112 14.979 28.488 1 76.95 9 ALA B N 1
ATOM 2382 C CA . ALA B 1 9 ? 3.714 15.373 27.216 1 76.95 9 ALA B CA 1
ATOM 2383 C C . ALA B 1 9 ? 5.058 14.68 27.008 1 76.95 9 ALA B C 1
ATOM 2385 O O . ALA B 1 9 ? 5.36 14.218 25.905 1 76.95 9 ALA B O 1
ATOM 2386 N N . ALA B 1 10 ? 5.797 14.646 28.063 1 83.47 10 ALA B N 1
ATOM 2387 C CA . ALA B 1 10 ? 7.099 13.986 27.993 1 83.47 10 ALA B CA 1
ATOM 2388 C C . ALA B 1 10 ? 6.942 12.492 27.72 1 83.47 10 ALA B C 1
ATOM 2390 O O . ALA B 1 10 ? 7.643 11.933 26.873 1 83.47 10 ALA B O 1
ATOM 2391 N N . PHE B 1 11 ? 6.061 11.872 28.374 1 85.71 11 PHE B N 1
ATOM 2392 C CA . PHE B 1 11 ? 5.786 10.453 28.178 1 85.71 11 PHE B CA 1
ATOM 2393 C C . PHE B 1 11 ? 5.362 10.178 26.74 1 85.71 11 PHE B C 1
ATOM 2395 O O . PHE B 1 11 ? 5.892 9.271 26.094 1 85.71 11 PHE B O 1
ATOM 2402 N N . LEU B 1 12 ? 4.476 10.97 26.301 1 81.08 12 LEU B N 1
ATOM 2403 C CA . LEU B 1 12 ? 3.966 10.773 24.949 1 81.08 12 LEU B CA 1
ATOM 2404 C C . LEU B 1 12 ? 5.079 10.937 23.919 1 81.08 12 LEU B C 1
ATOM 2406 O O . LEU B 1 12 ? 5.172 10.156 22.97 1 81.08 12 LEU B O 1
ATOM 2410 N N . ALA B 1 13 ? 5.857 11.909 24.132 1 81.3 13 ALA B N 1
ATOM 2411 C CA . ALA B 1 13 ? 6.968 12.148 23.214 1 81.3 13 ALA B CA 1
ATOM 2412 C C . ALA B 1 13 ? 7.911 10.949 23.171 1 81.3 13 ALA B C 1
ATOM 2414 O O . ALA B 1 13 ? 8.311 10.505 22.092 1 81.3 13 ALA B O 1
ATOM 2415 N N . VAL B 1 14 ? 8.169 10.426 24.333 1 85.94 14 VAL B N 1
ATOM 2416 C CA . VAL B 1 14 ? 9.08 9.288 24.404 1 85.94 14 VAL B CA 1
ATOM 2417 C C . VAL B 1 14 ? 8.395 8.042 23.848 1 85.94 14 VAL B C 1
ATOM 2419 O O . VAL B 1 14 ? 9.015 7.252 23.132 1 85.94 14 VAL B O 1
ATOM 2422 N N . ALA B 1 15 ? 7.158 7.914 24.187 1 81.78 15 ALA B N 1
ATOM 2423 C CA . ALA B 1 15 ? 6.412 6.734 23.755 1 81.78 15 ALA B CA 1
ATOM 2424 C C . ALA B 1 15 ? 6.295 6.686 22.234 1 81.78 15 ALA B C 1
ATOM 2426 O O . ALA B 1 15 ? 6.325 5.608 21.637 1 81.78 15 ALA B O 1
ATOM 2427 N N . GLU B 1 16 ? 6.196 7.804 21.682 1 74.92 16 GLU B N 1
ATOM 2428 C CA . GLU B 1 16 ? 5.989 7.895 20.24 1 74.92 16 GLU B CA 1
ATOM 2429 C C . GLU B 1 16 ? 7.312 7.791 19.485 1 74.92 16 GLU B C 1
ATOM 2431 O O . GLU B 1 16 ? 7.359 7.254 18.377 1 74.92 16 GLU B O 1
ATOM 2436 N N . THR B 1 17 ? 8.316 8.27 20.069 1 74.09 17 THR B N 1
ATOM 2437 C CA . THR B 1 17 ? 9.606 8.284 19.388 1 74.09 17 THR B CA 1
ATOM 2438 C C . THR B 1 17 ? 10.451 7.083 19.805 1 74.09 17 THR B C 1
ATOM 2440 O O . THR B 1 17 ? 11.435 6.75 19.142 1 74.09 17 THR B O 1
ATOM 2443 N N . LEU B 1 18 ? 10.086 6.563 20.843 1 78.91 18 LEU B N 1
ATOM 2444 C CA . LEU B 1 18 ? 10.834 5.498 21.503 1 78.91 18 LEU B CA 1
ATOM 2445 C C . LEU B 1 18 ? 12.303 5.877 21.651 1 78.91 18 LEU B C 1
ATOM 2447 O O . LEU B 1 18 ? 13.186 5.031 21.492 1 78.91 18 LEU B O 1
ATOM 2451 N N . ASN B 1 19 ? 12.435 7.109 21.802 1 80.74 19 ASN B N 1
ATOM 2452 C CA . ASN B 1 19 ? 13.769 7.691 21.897 1 80.74 19 ASN B CA 1
ATOM 2453 C C . ASN B 1 19 ? 13.769 8.962 22.741 1 80.74 19 ASN B C 1
ATOM 2455 O O . ASN B 1 19 ? 13.101 9.94 22.398 1 80.74 19 ASN B O 1
ATOM 2459 N N . PHE B 1 20 ? 14.603 8.986 23.832 1 85.12 20 PHE B N 1
ATOM 2460 C CA . PHE B 1 20 ? 14.611 10.116 24.754 1 85.12 20 PHE B CA 1
ATOM 2461 C C . PHE B 1 20 ? 15.247 11.34 24.104 1 85.12 20 PHE B C 1
ATOM 2463 O O . PHE B 1 20 ? 14.843 12.473 24.374 1 85.12 20 PHE B O 1
ATOM 2470 N N . ARG B 1 21 ? 16.123 11.017 23.231 1 82.35 21 ARG B N 1
ATOM 2471 C CA . ARG B 1 21 ? 16.756 12.142 22.549 1 82.35 21 ARG B CA 1
ATOM 2472 C C . ARG B 1 21 ? 15.784 12.816 21.587 1 82.35 21 ARG B C 1
ATOM 2474 O O . ARG B 1 21 ? 15.637 14.04 21.601 1 82.35 21 ARG B O 1
ATOM 2481 N N . ARG B 1 22 ? 15.109 12.031 20.857 1 79.53 22 ARG B N 1
ATOM 2482 C CA . ARG B 1 22 ? 14.142 12.573 19.907 1 79.53 22 ARG B CA 1
ATOM 2483 C C . ARG B 1 22 ? 12.989 13.259 20.632 1 79.53 22 ARG B C 1
ATOM 2485 O O . ARG B 1 22 ? 12.495 14.295 20.182 1 79.53 22 ARG B O 1
ATOM 2492 N N . ALA B 1 23 ? 12.653 12.693 21.655 1 83.34 23 ALA B N 1
ATOM 2493 C CA . ALA B 1 23 ? 11.596 13.286 22.47 1 83.34 23 ALA B CA 1
ATOM 2494 C C . ALA B 1 23 ? 12.017 14.652 23.005 1 83.34 23 ALA B C 1
ATOM 2496 O O . ALA B 1 23 ? 11.22 15.593 23.019 1 83.34 23 ALA B O 1
ATOM 2497 N N . SER B 1 24 ? 13.251 14.73 23.387 1 85.91 24 SER B N 1
ATOM 2498 C CA . SER B 1 24 ? 13.745 15.998 23.914 1 85.91 24 SER B CA 1
ATOM 2499 C C . SER B 1 24 ? 13.78 17.071 22.831 1 85.91 24 SER B C 1
ATOM 2501 O O . SER B 1 24 ? 13.435 18.227 23.085 1 85.91 24 SER B O 1
ATOM 2503 N N . GLU B 1 25 ? 14.097 16.674 21.679 1 76.55 25 GLU B N 1
ATOM 2504 C CA . GLU B 1 25 ? 14.116 17.587 20.539 1 76.55 25 GLU B CA 1
ATOM 2505 C C . GLU B 1 25 ? 12.71 18.074 20.199 1 76.55 25 GLU B C 1
ATOM 2507 O O . GLU B 1 25 ? 12.499 19.268 19.975 1 76.55 25 GLU B O 1
ATOM 2512 N N . ARG B 1 26 ? 11.848 17.174 20.26 1 72.74 26 ARG B N 1
ATOM 2513 C CA . ARG B 1 26 ? 10.457 17.485 19.943 1 72.74 26 ARG B CA 1
ATOM 2514 C C . ARG B 1 26 ? 9.867 18.452 20.964 1 72.74 26 ARG B C 1
ATOM 2516 O O . ARG B 1 26 ? 9.086 19.337 20.609 1 72.74 26 ARG B O 1
ATOM 2523 N N . LEU B 1 27 ? 10.313 18.314 22.2 1 77.18 27 LEU B N 1
ATOM 2524 C CA . LEU B 1 27 ? 9.728 19.087 23.29 1 77.18 27 LEU B CA 1
ATOM 2525 C C . LEU B 1 27 ? 10.541 20.348 23.561 1 77.18 27 LEU B C 1
ATOM 2527 O O . LEU B 1 27 ? 10.105 21.225 24.309 1 77.18 27 LEU B O 1
ATOM 2531 N N . GLY B 1 28 ? 11.681 20.397 22.912 1 78.37 28 GLY B N 1
ATOM 2532 C CA . GLY B 1 28 ? 12.538 21.55 23.139 1 78.37 28 GLY B CA 1
ATOM 2533 C C . GLY B 1 28 ? 13.124 21.591 24.538 1 78.37 28 GLY B C 1
ATOM 2534 O O . GLY B 1 28 ? 13.245 22.663 25.134 1 78.37 28 GLY B O 1
ATOM 2535 N N . VAL B 1 29 ? 13.35 20.468 25.078 1 82.74 29 VAL B N 1
ATOM 2536 C CA . VAL B 1 29 ? 13.934 20.365 26.411 1 82.74 29 VAL B CA 1
ATOM 2537 C C . VAL B 1 29 ? 15.112 19.394 26.385 1 82.74 29 VAL B C 1
ATOM 2539 O O . VAL B 1 29 ? 15.385 18.767 25.358 1 82.74 29 VAL B O 1
ATOM 2542 N N . THR B 1 30 ? 15.875 19.405 27.413 1 85.43 30 THR B N 1
ATOM 2543 C CA . THR B 1 30 ? 17.028 18.513 27.479 1 85.43 30 THR B CA 1
ATOM 2544 C C . THR B 1 30 ? 16.583 17.067 27.679 1 85.43 30 THR B C 1
ATOM 2546 O O . THR B 1 30 ? 15.502 16.813 28.214 1 85.43 30 THR B O 1
ATOM 2549 N N . ARG B 1 31 ? 17.413 16.213 27.235 1 89.6 31 ARG B N 1
ATOM 2550 C CA . ARG B 1 31 ? 17.165 14.787 27.422 1 89.6 31 ARG B CA 1
ATOM 2551 C C . ARG B 1 31 ? 17.005 14.447 28.9 1 89.6 31 ARG B C 1
ATOM 2553 O O . ARG B 1 31 ? 16.153 13.635 29.267 1 89.6 31 ARG B O 1
ATOM 2560 N N . SER B 1 32 ? 17.807 15.091 29.685 1 91.14 32 SER B N 1
ATOM 2561 C CA . SER B 1 32 ? 17.742 14.86 31.124 1 91.14 32 SER B CA 1
ATOM 2562 C C . SER B 1 32 ? 16.397 15.299 31.694 1 91.14 32 SER B C 1
ATOM 2564 O O . SER B 1 32 ? 15.833 14.624 32.558 1 91.14 32 SER B O 1
ATOM 2566 N N . ALA B 1 33 ? 15.905 16.369 31.159 1 88.88 33 ALA B N 1
ATOM 2567 C CA . ALA B 1 33 ? 14.608 16.877 31.598 1 88.88 33 ALA B CA 1
ATOM 2568 C C . ALA B 1 33 ? 13.485 15.915 31.219 1 88.88 33 ALA B C 1
ATOM 2570 O O . ALA B 1 33 ? 12.581 15.661 32.018 1 88.88 33 ALA B O 1
ATOM 2571 N N . VAL B 1 34 ? 13.588 15.418 30.023 1 90.54 34 VAL B N 1
ATOM 2572 C CA . VAL B 1 34 ? 12.593 14.447 29.581 1 90.54 34 VAL B CA 1
ATOM 2573 C C . VAL B 1 34 ? 12.647 13.209 30.473 1 90.54 34 VAL B C 1
ATOM 2575 O O . VAL B 1 34 ? 11.612 12.726 30.939 1 90.54 34 VAL B O 1
ATOM 2578 N N . SER B 1 35 ? 13.808 12.724 30.736 1 91.07 35 SER B N 1
ATOM 2579 C CA . SER B 1 35 ? 13.996 11.52 31.538 1 91.07 35 SER B CA 1
ATOM 2580 C C . SER B 1 35 ? 13.461 11.709 32.953 1 91.07 35 SER B C 1
ATOM 2582 O O . SER B 1 35 ? 12.747 10.849 33.473 1 91.07 35 SER B O 1
ATOM 2584 N N . GLN B 1 36 ? 13.73 12.846 33.512 1 90.76 36 GLN B N 1
ATOM 2585 C CA . GLN B 1 36 ? 13.298 13.14 34.875 1 90.76 36 GLN B CA 1
ATOM 2586 C C . GLN B 1 36 ? 11.779 13.268 34.954 1 90.76 36 GLN B C 1
ATOM 2588 O O . GLN B 1 36 ? 11.159 12.78 35.901 1 90.76 36 GLN B O 1
ATOM 2593 N N . THR B 1 37 ? 11.277 13.967 33.986 1 88.63 37 THR B N 1
ATOM 2594 C CA . THR B 1 37 ? 9.834 14.179 33.937 1 88.63 37 THR B CA 1
ATOM 2595 C C . THR B 1 37 ? 9.096 12.849 33.812 1 88.63 37 THR B C 1
ATOM 2597 O O . THR B 1 37 ? 8.092 12.624 34.491 1 88.63 37 THR B O 1
ATOM 2600 N N . VAL B 1 38 ? 9.627 11.966 32.966 1 89.9 38 VAL B N 1
ATOM 2601 C CA . VAL B 1 38 ? 9.028 10.649 32.772 1 89.9 38 VAL B CA 1
ATOM 2602 C C . VAL B 1 38 ? 9.156 9.829 34.054 1 89.9 38 VAL B C 1
ATOM 2604 O O . VAL B 1 38 ? 8.21 9.149 34.46 1 89.9 38 VAL B O 1
ATOM 2607 N N . ARG B 1 39 ? 10.272 9.883 34.691 1 90.29 39 ARG B N 1
ATOM 2608 C CA . ARG B 1 39 ? 10.481 9.168 35.946 1 90.29 39 ARG B CA 1
ATOM 2609 C C . ARG B 1 39 ? 9.498 9.637 37.013 1 90.29 39 ARG B C 1
ATOM 2611 O O . ARG B 1 39 ? 8.945 8.823 37.756 1 90.29 39 ARG B O 1
ATOM 2618 N N . ARG B 1 40 ? 9.316 10.936 37.051 1 87.17 40 ARG B N 1
ATOM 2619 C CA . ARG B 1 40 ? 8.373 11.49 38.017 1 87.17 40 ARG B CA 1
ATOM 2620 C C . ARG B 1 40 ? 6.96 10.977 37.759 1 87.17 40 ARG B C 1
ATOM 2622 O O . ARG B 1 40 ? 6.223 10.674 38.699 1 87.17 40 ARG B O 1
ATOM 2629 N N . LEU B 1 41 ? 6.621 10.925 36.538 1 86.41 41 LEU B N 1
ATOM 2630 C CA . LEU B 1 41 ? 5.314 10.4 36.159 1 86.41 41 LEU B CA 1
ATOM 2631 C C . LEU B 1 41 ? 5.179 8.935 36.562 1 86.41 41 LEU B C 1
ATOM 2633 O O . LEU B 1 41 ? 4.162 8.535 37.133 1 86.41 41 LEU B O 1
ATOM 2637 N N . GLU B 1 42 ? 6.235 8.125 36.289 1 89.94 42 GLU B N 1
ATOM 2638 C CA . GLU B 1 42 ? 6.234 6.71 36.648 1 89.94 42 GLU B CA 1
ATOM 2639 C C . GLU B 1 42 ? 6.133 6.524 38.159 1 89.94 42 GLU B C 1
ATOM 2641 O O . GLU B 1 42 ? 5.403 5.652 38.635 1 89.94 42 GLU B O 1
ATOM 2646 N N . ASP B 1 43 ? 6.787 7.389 38.863 1 86.42 43 ASP B N 1
ATOM 2647 C CA . ASP B 1 43 ? 6.74 7.347 40.321 1 86.42 43 ASP B CA 1
ATOM 2648 C C . ASP B 1 43 ? 5.334 7.65 40.835 1 86.42 43 ASP B C 1
ATOM 2650 O O . ASP B 1 43 ? 4.859 7.009 41.774 1 86.42 43 ASP B O 1
ATOM 2654 N N . ARG B 1 44 ? 4.763 8.576 40.219 1 81.25 44 ARG B N 1
ATOM 2655 C CA . ARG B 1 44 ? 3.414 8.969 40.613 1 81.25 44 ARG B CA 1
ATOM 2656 C C . ARG B 1 44 ? 2.416 7.848 40.342 1 81.25 44 ARG B C 1
ATOM 2658 O O . ARG B 1 44 ? 1.527 7.59 41.157 1 81.25 44 ARG B O 1
ATOM 2665 N N . ILE B 1 45 ? 2.618 7.215 39.228 1 80.94 45 ILE B N 1
ATOM 2666 C CA . ILE B 1 45 ? 1.707 6.152 38.82 1 80.94 45 ILE B CA 1
ATOM 2667 C C . ILE B 1 45 ? 2.05 4.864 39.565 1 80.94 45 ILE B C 1
ATOM 2669 O O . ILE B 1 45 ? 1.176 4.03 39.812 1 80.94 45 ILE B O 1
ATOM 2673 N N . GLY B 1 46 ? 3.276 4.702 39.844 1 86.38 46 GLY B N 1
ATOM 2674 C CA . GLY B 1 46 ? 3.702 3.58 40.666 1 86.38 46 GLY B CA 1
ATOM 2675 C C . GLY B 1 46 ? 4.169 2.388 39.853 1 86.38 46 GLY B C 1
ATOM 2676 O O . GLY B 1 46 ? 4.437 1.319 40.406 1 86.38 46 GLY B O 1
ATOM 2677 N N . VAL B 1 47 ? 4.119 2.514 38.527 1 87.57 47 VAL B N 1
ATOM 2678 C CA . VAL B 1 47 ? 4.602 1.438 37.668 1 87.57 47 VAL B CA 1
ATOM 2679 C C . VAL B 1 47 ? 5.452 2.019 36.54 1 87.57 47 VAL B C 1
ATOM 2681 O O . VAL B 1 47 ? 5.208 3.139 36.084 1 87.57 47 VAL B O 1
ATOM 2684 N N . PRO B 1 48 ? 6.413 1.231 36.135 1 89.63 48 PRO B N 1
ATOM 2685 C CA . PRO B 1 48 ? 7.174 1.687 34.97 1 89.63 48 PRO B CA 1
ATOM 2686 C C . PRO B 1 48 ? 6.343 1.701 33.689 1 89.63 48 PRO B C 1
ATOM 2688 O O . PRO B 1 48 ? 5.509 0.816 33.481 1 89.63 48 PRO B O 1
ATOM 2691 N N . LEU B 1 49 ? 6.511 2.774 32.991 1 89.76 49 LEU B N 1
ATOM 2692 C CA . LEU B 1 49 ? 5.798 2.917 31.726 1 89.76 49 LEU B CA 1
ATOM 2693 C C . LEU B 1 49 ? 6.701 2.559 30.55 1 89.76 49 LEU B C 1
ATOM 2695 O O . LEU B 1 49 ? 6.214 2.205 29.473 1 89.76 49 LEU B O 1
ATOM 2699 N N . LEU B 1 50 ? 7.996 2.683 30.793 1 89.46 50 LEU B N 1
ATOM 2700 C CA . LEU B 1 50 ? 8.997 2.422 29.764 1 89.46 50 LEU B CA 1
ATOM 2701 C C . LEU B 1 50 ? 10.045 1.434 30.263 1 89.46 50 LEU B C 1
ATOM 2703 O O . LEU B 1 50 ? 10.379 1.423 31.45 1 89.46 50 LEU B O 1
ATOM 2707 N N . GLN B 1 51 ? 10.267 0.468 29.381 1 84.5 51 GLN B N 1
ATOM 2708 C CA . GLN B 1 51 ? 11.432 -0.38 29.612 1 84.5 51 GLN B CA 1
ATOM 2709 C C . GLN B 1 51 ? 12.667 0.18 28.911 1 84.5 51 GLN B C 1
ATOM 2711 O O . GLN B 1 51 ? 12.649 0.41 27.7 1 84.5 51 GLN B O 1
ATOM 2716 N N . ARG B 1 52 ? 13.564 0.541 29.721 1 74.35 52 ARG B N 1
ATOM 2717 C CA . ARG B 1 52 ? 14.778 1.176 29.217 1 74.35 52 ARG B CA 1
ATOM 2718 C C . ARG B 1 52 ? 15.952 0.203 29.231 1 74.35 52 ARG B C 1
ATOM 2720 O O . ARG B 1 52 ? 16.168 -0.503 30.219 1 74.35 52 ARG B O 1
ATOM 2727 N N . THR B 1 53 ? 16.335 -0.149 28.053 1 66.23 53 THR B N 1
ATOM 2728 C CA . THR B 1 53 ? 17.664 -0.747 27.995 1 66.23 53 THR B CA 1
ATOM 2729 C C . THR B 1 53 ? 18.679 0.245 27.432 1 66.23 53 THR B C 1
ATOM 2731 O O . THR B 1 53 ? 18.313 1.346 27.014 1 66.23 53 THR B O 1
ATOM 2734 N N . THR B 1 54 ? 19.999 0.023 27.616 1 61.17 54 THR B N 1
ATOM 2735 C CA . THR B 1 54 ? 21.064 0.881 27.109 1 61.17 54 THR B CA 1
ATOM 2736 C C . THR B 1 54 ? 20.899 1.119 25.611 1 61.17 54 THR B C 1
ATOM 2738 O O . THR B 1 54 ? 21.376 2.125 25.081 1 61.17 54 THR B O 1
ATOM 2741 N N . ARG B 1 55 ? 20.058 0.233 24.963 1 63.7 55 ARG B N 1
ATOM 2742 C CA . ARG B 1 55 ? 20.073 0.325 23.506 1 63.7 55 ARG B CA 1
ATOM 2743 C C . ARG B 1 55 ? 18.664 0.525 22.957 1 63.7 55 ARG B C 1
ATOM 2745 O O . ARG B 1 55 ? 18.492 0.846 21.779 1 63.7 55 ARG B O 1
ATOM 2752 N N . SER B 1 56 ? 17.617 0.368 23.899 1 74.94 56 SER B N 1
ATOM 2753 C CA . SER B 1 56 ? 16.284 0.488 23.318 1 74.94 56 SER B CA 1
ATOM 2754 C C . SER B 1 56 ? 15.266 0.944 24.358 1 74.94 56 SER B C 1
ATOM 2756 O O . SER B 1 56 ? 15.472 0.758 25.559 1 74.94 56 SER B O 1
ATOM 2758 N N . VAL B 1 57 ? 14.341 1.831 23.941 1 81.23 57 VAL B N 1
ATOM 2759 C CA . VAL B 1 57 ? 13.185 2.229 24.737 1 81.23 57 VAL B CA 1
ATOM 2760 C C . VAL B 1 57 ? 11.936 1.511 24.231 1 81.23 57 VAL B C 1
ATOM 2762 O O . VAL B 1 57 ? 11.662 1.502 23.028 1 81.23 57 VAL B O 1
ATOM 2765 N N . ARG B 1 58 ? 11.288 0.731 25.123 1 83.09 58 ARG B N 1
ATOM 2766 C CA . ARG B 1 58 ? 10.029 0.074 24.788 1 83.09 58 ARG B CA 1
ATOM 2767 C C . ARG B 1 58 ? 8.95 0.405 25.814 1 83.09 58 ARG B C 1
ATOM 2769 O O . ARG B 1 58 ? 9.255 0.706 26.969 1 83.09 58 ARG B O 1
ATOM 2776 N N . LEU B 1 59 ? 7.725 0.398 25.305 1 85.27 59 LEU B N 1
ATOM 2777 C CA . LEU B 1 59 ? 6.603 0.569 26.222 1 85.27 59 LEU B CA 1
ATOM 2778 C C . LEU B 1 59 ? 6.372 -0.697 27.041 1 85.27 59 LEU B C 1
ATOM 2780 O O . LEU B 1 59 ? 6.484 -1.808 26.518 1 85.27 59 LEU B O 1
ATOM 2784 N N . THR B 1 60 ? 6.133 -0.544 28.348 1 84.34 60 THR B N 1
ATOM 2785 C CA . THR B 1 60 ? 5.557 -1.62 29.147 1 84.34 60 THR B CA 1
ATOM 2786 C C . THR B 1 60 ? 4.076 -1.799 28.826 1 84.34 60 THR B C 1
ATOM 2788 O O . THR B 1 60 ? 3.501 -1.015 28.068 1 84.34 60 THR B O 1
ATOM 2791 N N . ASP B 1 61 ? 3.474 -2.792 29.344 1 79.56 61 ASP B N 1
ATOM 2792 C CA . ASP B 1 61 ? 2.033 -2.965 29.188 1 79.56 61 ASP B CA 1
ATOM 2793 C C . ASP B 1 61 ? 1.273 -1.761 29.739 1 79.56 61 ASP B C 1
ATOM 2795 O O . ASP B 1 61 ? 0.321 -1.284 29.118 1 79.56 61 ASP B O 1
ATOM 2799 N N . ALA B 1 62 ? 1.737 -1.358 30.833 1 82.68 62 ALA B N 1
ATOM 2800 C CA . ALA B 1 62 ? 1.133 -0.178 31.446 1 82.68 62 ALA B CA 1
ATOM 2801 C C . ALA B 1 62 ? 1.335 1.057 30.573 1 82.68 62 ALA B C 1
ATOM 2803 O O . ALA B 1 62 ? 0.425 1.876 30.424 1 82.68 62 ALA B O 1
ATOM 2804 N N . GLY B 1 63 ? 2.537 1.176 30.004 1 85.36 63 GLY B N 1
ATOM 2805 C CA . GLY B 1 63 ? 2.821 2.279 29.1 1 85.36 63 GLY B CA 1
ATOM 2806 C C . GLY B 1 63 ? 1.954 2.268 27.855 1 85.36 63 GLY B C 1
ATOM 2807 O O . GLY B 1 63 ? 1.446 3.311 27.437 1 85.36 63 GLY B O 1
ATOM 2808 N N . ALA B 1 64 ? 1.765 1.101 27.378 1 80.47 64 ALA B N 1
ATOM 2809 C CA . ALA B 1 64 ? 0.928 0.951 26.191 1 80.47 64 ALA B CA 1
ATOM 2810 C C . ALA B 1 64 ? -0.523 1.316 26.492 1 80.47 64 ALA B C 1
ATOM 2812 O O . ALA B 1 64 ? -1.184 1.975 25.686 1 80.47 64 ALA B O 1
ATOM 2813 N N . HIS B 1 65 ? -0.926 0.941 27.599 1 79.28 65 HIS B N 1
ATOM 2814 C CA . HIS B 1 65 ? -2.287 1.258 28.015 1 79.28 65 HIS B CA 1
ATOM 2815 C C . HIS B 1 65 ? -2.467 2.759 28.216 1 79.28 65 HIS B C 1
ATOM 2817 O O . HIS B 1 65 ? -3.465 3.333 27.777 1 79.28 65 HIS B O 1
ATOM 2823 N N . LEU B 1 66 ? -1.531 3.315 28.885 1 81.3 66 LEU B N 1
ATOM 2824 C CA . LEU B 1 66 ? -1.606 4.751 29.128 1 81.3 66 LEU B CA 1
ATOM 2825 C C . LEU B 1 66 ? -1.558 5.528 27.817 1 81.3 66 LEU B C 1
ATOM 2827 O O . LEU B 1 66 ? -2.315 6.483 27.628 1 81.3 66 LEU B O 1
ATOM 2831 N N . LEU B 1 67 ? -0.706 5.081 26.989 1 80.81 67 LEU B N 1
ATOM 2832 C CA . LEU B 1 67 ? -0.6 5.723 25.683 1 80.81 67 LEU B CA 1
ATOM 2833 C C . LEU B 1 67 ? -1.925 5.646 24.931 1 80.81 67 LEU B C 1
ATOM 2835 O O . LEU B 1 67 ? -2.412 6.656 24.418 1 80.81 67 LEU B O 1
ATOM 2839 N N . ALA B 1 68 ? -2.482 4.566 24.987 1 75.39 68 ALA B N 1
ATOM 2840 C CA . ALA B 1 68 ? -3.741 4.334 24.284 1 75.39 68 ALA B CA 1
ATOM 2841 C C . ALA B 1 68 ? -4.861 5.191 24.867 1 75.39 68 ALA B C 1
ATOM 2843 O O . ALA B 1 68 ? -5.736 5.661 24.137 1 75.39 68 ALA B O 1
ATOM 2844 N N . ALA B 1 69 ? -4.75 5.417 26.091 1 76.09 69 ALA B N 1
ATOM 2845 C CA . ALA B 1 69 ? -5.785 6.19 26.772 1 76.09 69 ALA B CA 1
ATOM 2846 C C . ALA B 1 69 ? -5.53 7.689 26.637 1 76.09 69 ALA B C 1
ATOM 2848 O O . ALA B 1 69 ? -6.471 8.477 26.522 1 76.09 69 ALA B O 1
ATOM 2849 N N . THR B 1 70 ? -4.343 8.035 26.666 1 76.34 70 THR B N 1
ATOM 2850 C CA . THR B 1 70 ? -3.981 9.444 26.758 1 76.34 70 THR B CA 1
ATOM 2851 C C . THR B 1 70 ? -4.03 10.107 25.384 1 76.34 70 THR B C 1
ATOM 2853 O O . THR B 1 70 ? -4.433 11.265 25.262 1 76.34 70 THR B O 1
ATOM 2856 N N . ARG B 1 71 ? -3.801 9.382 24.411 1 74.93 71 ARG B N 1
ATOM 2857 C CA . ARG B 1 71 ? -3.728 9.955 23.071 1 74.93 71 ARG B CA 1
ATOM 2858 C C . ARG B 1 71 ? -5.067 10.557 22.66 1 74.93 71 ARG B C 1
ATOM 2860 O O . ARG B 1 71 ? -5.137 11.728 22.279 1 74.93 71 ARG B O 1
ATOM 2867 N N . PRO B 1 72 ? -6.047 9.793 22.816 1 71.39 72 PRO B N 1
ATOM 2868 C CA . PRO B 1 72 ? -7.335 10.374 22.429 1 71.39 72 PRO B CA 1
ATOM 2869 C C . PRO B 1 72 ? -7.749 11.54 23.323 1 71.39 72 PRO B C 1
ATOM 2871 O O . PRO B 1 72 ? -8.334 12.514 22.843 1 71.39 72 PRO B O 1
ATOM 2874 N N . ALA B 1 73 ? -7.424 11.404 24.534 1 71.96 73 ALA B N 1
ATOM 2875 C CA . ALA B 1 73 ? -7.8 12.456 25.475 1 71.96 73 ALA B CA 1
ATOM 2876 C C . ALA B 1 73 ? -7.055 13.753 25.173 1 71.96 73 ALA B C 1
ATOM 2878 O O . ALA B 1 73 ? -7.647 14.835 25.192 1 71.96 73 ALA B O 1
ATOM 2879 N N . LEU B 1 74 ? -5.864 13.647 24.937 1 70.88 74 LEU B N 1
ATOM 2880 C CA . LEU B 1 74 ? -5.072 14.832 24.622 1 70.88 74 LEU B CA 1
ATOM 2881 C C . LEU B 1 74 ? -5.509 15.44 23.294 1 70.88 74 LEU B C 1
ATOM 2883 O O . LEU B 1 74 ? -5.54 16.664 23.147 1 70.88 74 LEU B O 1
ATOM 2887 N N . ALA B 1 75 ? -5.778 14.58 22.414 1 71.25 75 ALA B N 1
ATOM 2888 C CA . ALA B 1 75 ? -6.299 15.068 21.14 1 71.25 75 ALA B CA 1
ATOM 2889 C C . ALA B 1 75 ? -7.6 15.841 21.34 1 71.25 75 ALA B C 1
ATOM 2891 O O . ALA B 1 75 ? -7.815 16.879 20.71 1 71.25 75 ALA B O 1
ATOM 2892 N N . GLU B 1 76 ? -8.369 15.343 22.248 1 73.07 76 GLU B N 1
ATOM 2893 C CA . GLU B 1 76 ? -9.634 16.014 22.536 1 73.07 76 GLU B CA 1
ATOM 2894 C C . GLU B 1 76 ? -9.401 17.377 23.182 1 73.07 76 GLU B C 1
ATOM 2896 O O . GLU B 1 76 ? -10.092 18.347 22.863 1 73.07 76 GLU B O 1
ATOM 2901 N N . ILE B 1 77 ? -8.527 17.442 24.031 1 69.5 77 ILE B N 1
ATOM 2902 C CA . ILE B 1 77 ? -8.174 18.707 24.666 1 69.5 77 ILE B CA 1
ATOM 2903 C C . ILE B 1 77 ? -7.635 19.678 23.618 1 69.5 77 ILE B C 1
ATOM 2905 O O . ILE B 1 77 ? -8.012 20.852 23.598 1 69.5 77 ILE B O 1
ATOM 2909 N N . GLY B 1 78 ? -6.751 19.148 22.817 1 70.24 78 GLY B N 1
ATOM 2910 C CA . GLY B 1 78 ? -6.241 19.97 21.732 1 70.24 78 GLY B CA 1
ATOM 2911 C C . GLY B 1 78 ? -7.335 20.526 20.84 1 70.24 78 GLY B C 1
ATOM 2912 O O . GLY B 1 78 ? -7.322 21.71 20.497 1 70.24 78 GLY B O 1
ATOM 2913 N N . THR B 1 79 ? -8.225 19.727 20.545 1 72.97 79 THR B N 1
ATOM 2914 C CA . THR B 1 79 ? -9.344 20.13 19.7 1 72.97 79 THR B CA 1
ATOM 2915 C C . THR B 1 79 ? -10.176 21.211 20.384 1 72.97 79 THR B C 1
ATOM 2917 O O . THR B 1 79 ? -10.565 22.195 19.752 1 72.97 79 THR B O 1
ATOM 2920 N N . ALA B 1 80 ? -10.464 20.994 21.601 1 69.91 80 ALA B N 1
ATOM 2921 C CA . ALA B 1 80 ? -11.229 21.992 22.345 1 69.91 80 ALA B CA 1
ATOM 2922 C C . ALA B 1 80 ? -10.526 23.346 22.328 1 69.91 80 ALA B C 1
ATOM 2924 O O . ALA B 1 80 ? -11.166 24.383 22.139 1 69.91 80 ALA B O 1
ATOM 2925 N N . LEU B 1 81 ? -9.277 23.275 22.491 1 68.21 81 LEU B N 1
ATOM 2926 C CA . LEU B 1 81 ? -8.492 24.505 22.474 1 68.21 81 LEU B CA 1
ATOM 2927 C C . LEU B 1 81 ? -8.505 25.139 21.087 1 68.21 81 LEU B C 1
ATOM 2929 O O . LEU B 1 81 ? -8.582 26.363 20.96 1 68.21 81 LEU B O 1
ATOM 2933 N N . GLU B 1 82 ? -8.396 24.323 20.094 1 71.25 82 GLU B N 1
ATOM 2934 C CA . GLU B 1 82 ? -8.456 24.802 18.716 1 71.25 82 GLU B CA 1
ATOM 2935 C C . GLU B 1 82 ? -9.799 25.463 18.419 1 71.25 82 GLU B C 1
ATOM 2937 O O . GLU B 1 82 ? -9.854 26.491 17.741 1 71.25 82 GLU B O 1
ATOM 2942 N N . VAL B 1 83 ? -10.816 24.875 18.893 1 69.8 83 VAL B N 1
ATOM 2943 C CA . VAL B 1 83 ? -12.156 25.413 18.678 1 69.8 83 VAL B CA 1
ATOM 2944 C C . VAL B 1 83 ? -12.265 26.797 19.313 1 69.8 83 VAL B C 1
ATOM 2946 O O . VAL B 1 83 ? -12.807 27.724 18.705 1 69.8 83 VAL B O 1
ATOM 2949 N N . ILE B 1 84 ? -11.744 26.877 20.394 1 68.12 84 ILE B N 1
ATOM 2950 C CA . ILE B 1 84 ? -11.772 28.156 21.095 1 68.12 84 ILE B CA 1
ATOM 2951 C C . ILE B 1 84 ? -10.945 29.184 20.326 1 68.12 84 ILE B C 1
ATOM 2953 O O . ILE B 1 84 ? -11.369 30.33 20.157 1 68.12 84 ILE B O 1
ATOM 2957 N N . ALA B 1 85 ? -9.812 28.65 19.85 1 64.63 85 ALA B N 1
ATOM 2958 C CA . ALA B 1 85 ? -8.902 29.548 19.143 1 64.63 85 ALA B CA 1
ATOM 2959 C C . ALA B 1 85 ? -9.456 29.92 17.771 1 64.63 85 ALA B C 1
ATOM 2961 O O . ALA B 1 85 ? -9.197 31.016 17.267 1 64.63 85 ALA B O 1
ATOM 2962 N N . SER B 1 86 ? -10.013 28.889 17.063 1 63.28 86 SER B N 1
ATOM 2963 C CA . SER B 1 86 ? -10.485 29.058 15.692 1 63.28 86 SER B CA 1
ATOM 2964 C C . SER B 1 86 ? -11.687 29.995 15.633 1 63.28 86 SER B C 1
ATOM 2966 O O . SER B 1 86 ? -12.058 30.469 14.557 1 63.28 86 SER B O 1
ATOM 2968 N N . THR B 1 87 ? -12.515 30.197 16.704 1 59.1 87 THR B N 1
ATOM 2969 C CA . THR B 1 87 ? -13.579 31.194 16.659 1 59.1 87 THR B CA 1
ATOM 2970 C C . THR B 1 87 ? -13.086 32.483 16.007 1 59.1 87 THR B C 1
ATOM 2972 O O . THR B 1 87 ? -13.866 33.208 15.386 1 59.1 87 THR B O 1
ATOM 2975 N N . HIS B 1 88 ? -11.772 32.722 15.893 1 57.25 88 HIS B N 1
ATOM 2976 C CA . HIS B 1 88 ? -11.283 33.966 15.309 1 57.25 88 HIS B CA 1
ATOM 2977 C C . HIS B 1 88 ? -10.283 33.695 14.19 1 57.25 88 HIS B C 1
ATOM 2979 O O . HIS B 1 88 ? -9.733 34.629 13.603 1 57.25 88 HIS B O 1
ATOM 2985 N N . GLY B 1 89 ? -10.03 32.388 13.801 1 67.33 89 GLY B N 1
ATOM 2986 C CA . GLY B 1 89 ? -8.974 32.237 12.812 1 67.33 89 GLY B CA 1
ATOM 2987 C C . GLY B 1 89 ? -9.14 31.001 11.947 1 67.33 89 GLY B C 1
ATOM 2988 O O . GLY B 1 89 ? -10.109 30.255 12.101 1 67.33 89 GLY B O 1
ATOM 2989 N N . ALA B 1 90 ? -8.352 30.953 10.913 1 80.27 90 ALA B N 1
ATOM 2990 C CA . ALA B 1 90 ? -8.299 29.812 10.002 1 80.27 90 ALA B CA 1
ATOM 2991 C C . ALA B 1 90 ? -7.84 28.551 10.729 1 80.27 90 ALA B C 1
ATOM 2993 O O . ALA B 1 90 ? -6.97 28.612 11.601 1 80.27 90 ALA B O 1
ATOM 2994 N N . PRO B 1 91 ? -8.522 27.47 10.429 1 83.62 91 PRO B N 1
ATOM 2995 C CA . PRO B 1 91 ? -8.106 26.224 11.078 1 83.62 91 PRO B CA 1
ATOM 2996 C C . PRO B 1 91 ? -6.637 25.891 10.827 1 83.62 91 PRO B C 1
ATOM 2998 O O . PRO B 1 91 ? -6.097 26.222 9.768 1 83.62 91 PRO B O 1
ATOM 3001 N N . GLY B 1 92 ? -6.021 25.414 11.812 1 83.97 92 GLY B N 1
ATOM 3002 C CA . GLY B 1 92 ? -4.636 24.98 11.716 1 83.97 92 GLY B CA 1
ATOM 3003 C C . GLY B 1 92 ? -4.391 23.624 12.35 1 83.97 92 GLY B C 1
ATOM 3004 O O . GLY B 1 92 ? -5.311 23.014 12.899 1 83.97 92 GLY B O 1
ATOM 3005 N N . GLY B 1 93 ? -3.138 23.151 12.097 1 87.69 93 GLY B N 1
ATOM 3006 C CA . GLY B 1 93 ? -2.769 21.868 12.675 1 87.69 93 GLY B CA 1
ATOM 3007 C C . GLY B 1 93 ? -2.732 20.744 11.657 1 87.69 93 GLY B C 1
ATOM 3008 O O . GLY B 1 93 ? -2.775 20.991 10.45 1 87.69 93 GLY B O 1
ATOM 3009 N N . THR B 1 94 ? -2.611 19.503 12.19 1 90.26 94 THR B N 1
ATOM 3010 C CA . THR B 1 94 ? -2.46 18.354 11.305 1 90.26 94 THR B CA 1
ATOM 3011 C C . THR B 1 94 ? -3.7 17.467 11.354 1 90.26 94 THR B C 1
ATOM 3013 O O . THR B 1 94 ? -4.177 17.117 12.435 1 90.26 94 THR B O 1
ATOM 3016 N N . LEU B 1 95 ? -4.253 17.237 10.219 1 94.05 95 LEU B N 1
ATOM 3017 C CA . LEU B 1 95 ? -5.34 16.276 10.066 1 94.05 95 LEU B CA 1
ATOM 3018 C C . LEU B 1 95 ? -4.794 14.87 9.84 1 94.05 95 LEU B C 1
ATOM 3020 O O . LEU B 1 95 ? -3.992 14.65 8.93 1 94.05 95 LEU B O 1
ATOM 3024 N N . ARG B 1 96 ? -5.214 13.952 10.707 1 93.94 96 ARG B N 1
ATOM 3025 C CA . ARG B 1 96 ? -4.801 12.559 10.568 1 93.94 96 ARG B CA 1
ATOM 3026 C C . ARG B 1 96 ? -5.932 11.707 10.002 1 93.94 96 ARG B C 1
ATOM 3028 O O . ARG B 1 96 ? -6.97 11.538 10.645 1 93.94 96 ARG B O 1
ATOM 3035 N N . LEU B 1 97 ? -5.666 11.113 8.807 1 96.13 97 LEU B N 1
ATOM 3036 C CA . LEU B 1 97 ? -6.71 10.39 8.089 1 96.13 97 LEU B CA 1
ATOM 3037 C C . LEU B 1 97 ? -6.276 8.958 7.794 1 96.13 97 LEU B C 1
ATOM 3039 O O . LEU B 1 97 ? -5.132 8.721 7.399 1 96.13 97 LEU B O 1
ATOM 3043 N N . ALA B 1 98 ? -7.136 8.002 8.027 1 96.28 98 ALA B N 1
ATOM 3044 C CA . ALA B 1 98 ? -6.986 6.631 7.545 1 96.28 98 ALA B CA 1
ATOM 3045 C C . ALA B 1 98 ? -7.875 6.376 6.331 1 96.28 98 ALA B C 1
ATOM 3047 O O . ALA B 1 98 ? -9.103 6.372 6.444 1 96.28 98 ALA B O 1
ATOM 3048 N N . VAL B 1 99 ? -7.245 6.111 5.224 1 95.73 99 VAL B N 1
ATOM 3049 C CA . VAL B 1 99 ? -8.003 6.078 3.978 1 95.73 99 VAL B CA 1
ATOM 3050 C C . VAL B 1 99 ? -7.835 4.717 3.307 1 95.73 99 VAL B C 1
ATOM 3052 O O . VAL B 1 99 ? -6.715 4.215 3.179 1 95.73 99 VAL B O 1
ATOM 3055 N N . SER B 1 100 ? -8.937 4.197 2.841 1 93.84 100 SER B N 1
ATOM 3056 C CA . SER B 1 100 ? -8.904 2.95 2.084 1 93.84 100 SER B CA 1
ATOM 3057 C C . SER B 1 100 ? -8.064 3.092 0.819 1 93.84 100 SER B C 1
ATOM 3059 O O . SER B 1 100 ? -8.116 4.123 0.146 1 93.84 100 SER B O 1
ATOM 3061 N N . SER B 1 101 ? -7.402 1.981 0.432 1 91.98 101 SER B N 1
ATOM 3062 C CA . SER B 1 101 ? -6.485 1.992 -0.704 1 91.98 101 SER B CA 1
ATOM 3063 C C . SER B 1 101 ? -7.24 2.134 -2.021 1 91.98 101 SER B C 1
ATOM 3065 O O . SER B 1 101 ?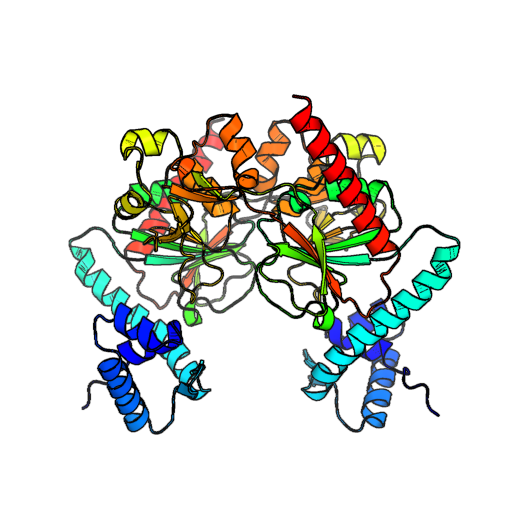 -6.64 2.427 -3.058 1 91.98 101 SER B O 1
ATOM 3067 N N . ILE B 1 102 ? -8.551 2.007 -2.015 1 91.21 102 ILE B N 1
ATOM 3068 C CA . ILE B 1 102 ? -9.309 2.028 -3.262 1 91.21 102 ILE B CA 1
ATOM 3069 C C . ILE B 1 102 ? -10.197 3.269 -3.305 1 91.21 102 ILE B C 1
ATOM 3071 O O . ILE B 1 102 ? -11.011 3.426 -4.218 1 91.21 102 ILE B O 1
ATOM 3075 N N . ALA B 1 103 ? -10.082 4.144 -2.317 1 92.33 103 ALA B N 1
ATOM 3076 C CA . ALA B 1 103 ? -10.876 5.369 -2.281 1 92.33 103 ALA B CA 1
ATOM 3077 C C . ALA B 1 103 ? -10.298 6.425 -3.219 1 92.33 103 ALA B C 1
ATOM 3079 O O . ALA B 1 103 ? -9.821 7.469 -2.768 1 92.33 103 ALA B O 1
ATOM 3080 N N . GLU B 1 104 ? -10.516 6.257 -4.407 1 90.39 104 GLU B N 1
ATOM 3081 C CA . GLU B 1 104 ? -9.886 7.063 -5.447 1 90.39 104 GLU B CA 1
ATOM 3082 C C . GLU B 1 104 ? -10.311 8.526 -5.346 1 90.39 104 GLU B C 1
ATOM 3084 O O . GLU B 1 104 ? -9.53 9.427 -5.656 1 90.39 104 GLU B O 1
ATOM 3089 N N . SER B 1 105 ? -11.488 8.767 -4.942 1 86.11 105 SER B N 1
ATOM 3090 C CA . SER B 1 105 ? -12.005 10.129 -4.856 1 86.11 105 SER B CA 1
ATOM 3091 C C . SER B 1 105 ? -11.147 10.988 -3.934 1 86.11 105 SER B C 1
ATOM 3093 O O . SER B 1 105 ? -11.032 12.199 -4.134 1 86.11 105 SER B O 1
ATOM 3095 N N . ILE B 1 106 ? -10.541 10.352 -2.971 1 88.4 106 ILE B N 1
ATOM 3096 C CA . ILE B 1 106 ? -9.683 11.056 -2.025 1 88.4 106 ILE B CA 1
ATOM 3097 C C . ILE B 1 106 ? -8.225 10.937 -2.465 1 88.4 106 ILE B C 1
ATOM 3099 O O . ILE B 1 106 ? -7.482 11.921 -2.445 1 88.4 106 ILE B O 1
ATOM 3103 N N . LEU B 1 107 ? -7.902 9.807 -3.001 1 91.06 107 LEU B N 1
ATOM 3104 C CA . LEU B 1 107 ? -6.505 9.477 -3.259 1 91.06 107 LEU B CA 1
ATOM 3105 C C . LEU B 1 107 ? -6.041 10.073 -4.583 1 91.06 107 LEU B C 1
ATOM 3107 O O . LEU B 1 107 ? -4.839 10.133 -4.855 1 91.06 107 LEU B O 1
ATOM 3111 N N . GLU B 1 108 ? -6.93 10.534 -5.399 1 86.67 108 GLU B N 1
ATOM 3112 C CA . GLU B 1 108 ? -6.561 11.133 -6.678 1 86.67 108 GLU B CA 1
ATOM 3113 C C . GLU B 1 108 ? -5.731 12.397 -6.476 1 86.67 108 GLU B C 1
ATOM 3115 O O . GLU B 1 108 ? -5.093 12.883 -7.413 1 86.67 108 GLU B O 1
ATOM 3120 N N . GLY B 1 109 ? -5.703 12.996 -5.322 1 87.31 109 GLY B N 1
ATOM 3121 C CA . GLY B 1 109 ? -4.778 14.062 -4.972 1 87.31 109 GLY B CA 1
ATOM 3122 C C . GLY B 1 109 ? -5.369 15.447 -5.152 1 87.31 109 GLY B C 1
ATOM 3123 O O . GLY B 1 109 ? -5.063 16.363 -4.386 1 87.31 109 GLY B O 1
ATOM 3124 N N . GLU B 1 110 ? -6.233 15.589 -6.156 1 90.19 110 GLU B N 1
ATOM 3125 C CA . GLU B 1 110 ? -6.752 16.913 -6.486 1 90.19 110 GLU B CA 1
ATOM 3126 C C . GLU B 1 110 ? -7.583 17.481 -5.34 1 90.19 110 GLU B C 1
ATOM 3128 O O . GLU B 1 110 ? -7.462 18.661 -5.004 1 90.19 110 GLU B O 1
ATOM 3133 N N . ALA B 1 111 ? -8.411 16.616 -4.855 1 91.5 111 ALA B N 1
ATOM 3134 C CA . ALA B 1 111 ? -9.257 17.073 -3.756 1 91.5 111 ALA B CA 1
ATOM 3135 C C . ALA B 1 111 ? -8.414 17.542 -2.574 1 91.5 111 ALA B C 1
ATOM 3137 O O . ALA B 1 111 ? -8.643 18.625 -2.031 1 91.5 111 ALA B O 1
ATOM 3138 N N . LEU B 1 112 ? -7.433 16.834 -2.207 1 94.05 112 LEU B N 1
ATOM 3139 C CA . LEU B 1 112 ? -6.597 17.165 -1.058 1 94.05 112 LEU B CA 1
ATOM 3140 C C . LEU B 1 112 ? -5.694 18.354 -1.366 1 94.05 112 LEU B C 1
ATOM 3142 O O . LEU B 1 112 ? -5.469 19.208 -0.505 1 94.05 112 LEU B O 1
ATOM 3146 N N . ALA B 1 113 ? -5.186 18.397 -2.569 1 94.75 113 ALA B N 1
ATOM 3147 C CA . ALA B 1 113 ? -4.357 19.531 -2.97 1 94.75 113 ALA B CA 1
ATOM 3148 C C . ALA B 1 113 ? -5.139 20.839 -2.884 1 94.75 113 ALA B C 1
ATOM 3150 O O . ALA B 1 113 ? -4.626 21.844 -2.387 1 94.75 113 ALA B O 1
ATOM 3151 N N . GLY B 1 114 ? -6.346 20.779 -3.379 1 94.21 114 GLY B N 1
ATOM 3152 C CA . GLY B 1 114 ? -7.201 21.951 -3.284 1 94.21 114 GLY B CA 1
ATOM 3153 C C . GLY B 1 114 ? -7.482 22.37 -1.853 1 94.21 114 GLY B C 1
ATOM 3154 O O . GLY B 1 114 ? -7.481 23.562 -1.538 1 94.21 114 GLY B O 1
ATOM 3155 N N . PHE B 1 115 ? -7.755 21.434 -1.032 1 95.35 115 PHE B N 1
ATOM 3156 C CA . PHE B 1 115 ? -7.988 21.704 0.382 1 95.35 115 PHE B CA 1
ATOM 3157 C C . PHE B 1 115 ? -6.77 22.367 1.014 1 95.35 115 PHE B C 1
ATOM 3159 O O . PHE B 1 115 ? -6.9 23.359 1.735 1 95.35 115 PHE B O 1
ATOM 3166 N N . LEU B 1 116 ? -5.583 21.878 0.734 1 95.01 116 LEU B N 1
ATOM 3167 C CA . LEU B 1 116 ? -4.341 22.392 1.301 1 95.01 116 LEU B CA 1
ATOM 3168 C C . LEU B 1 116 ? -4.054 23.802 0.794 1 95.01 116 LEU B C 1
ATOM 3170 O O . LEU B 1 116 ? -3.483 24.622 1.517 1 95.01 116 LEU B O 1
ATOM 3174 N N . ALA B 1 117 ? -4.409 24.053 -0.405 1 93.62 117 ALA B N 1
ATOM 3175 C CA . ALA B 1 117 ? -4.259 25.396 -0.959 1 93.62 117 ALA B CA 1
ATOM 3176 C C . ALA B 1 117 ? -5.186 26.385 -0.258 1 93.62 117 ALA B C 1
ATOM 3178 O O . ALA B 1 117 ? -4.801 27.527 0.006 1 93.62 117 ALA B O 1
ATOM 3179 N N . ALA B 1 118 ? -6.378 25.916 0.056 1 93.6 118 ALA B N 1
ATOM 3180 C CA . ALA B 1 118 ? -7.387 26.759 0.692 1 93.6 118 ALA B CA 1
ATOM 3181 C C . ALA B 1 118 ? -7.064 26.985 2.166 1 93.6 118 ALA B C 1
ATOM 3183 O O . ALA B 1 118 ? -7.415 28.022 2.734 1 93.6 118 ALA B O 1
ATOM 3184 N N . TYR B 1 119 ? -6.399 26.074 2.742 1 93.9 119 TYR B N 1
ATOM 3185 C CA . TYR B 1 119 ? -6.083 26.157 4.164 1 93.9 119 TYR B CA 1
ATOM 3186 C C . TYR B 1 119 ? -4.592 25.953 4.404 1 93.9 119 TYR B C 1
ATOM 3188 O O . TYR B 1 119 ? -4.176 24.91 4.915 1 93.9 119 TYR B O 1
ATOM 3196 N N . PRO B 1 120 ? -3.806 26.924 4.252 1 90.89 120 PRO B N 1
ATOM 3197 C CA . PRO B 1 120 ? -2.346 26.81 4.254 1 90.89 120 PRO B CA 1
ATOM 3198 C C . PRO B 1 120 ? -1.784 26.439 5.624 1 90.89 120 PRO B C 1
ATOM 3200 O O . PRO B 1 120 ? -0.63 26.015 5.728 1 90.89 120 PRO B O 1
ATOM 3203 N N . SER B 1 121 ? -2.557 26.625 6.668 1 89.8 121 SER B N 1
ATOM 3204 C CA . SER B 1 121 ? -2.07 26.342 8.014 1 89.8 121 SER B CA 1
ATOM 3205 C C . SER B 1 121 ? -2.395 24.912 8.43 1 89.8 121 SER B C 1
ATOM 3207 O O . SER B 1 121 ? -2.024 24.478 9.523 1 89.8 121 SER B O 1
ATOM 3209 N N . VAL B 1 122 ? -3.002 24.202 7.519 1 92.84 122 VAL B N 1
ATOM 3210 C CA . VAL B 1 122 ? -3.376 22.824 7.821 1 92.84 122 VAL B CA 1
ATOM 3211 C C . VAL B 1 122 ? -2.407 21.863 7.135 1 92.84 122 VAL B C 1
ATOM 3213 O O . VAL B 1 122 ? -2.049 22.059 5.971 1 92.84 122 VAL B O 1
ATOM 3216 N N . GLY B 1 123 ? -1.904 20.904 7.887 1 93.96 123 GLY B N 1
ATOM 3217 C CA . GLY B 1 123 ? -1.208 19.759 7.323 1 93.96 123 GLY B CA 1
ATOM 3218 C C . GLY B 1 123 ? -2.029 18.484 7.358 1 93.96 123 GLY B C 1
ATOM 3219 O O . GLY B 1 123 ? -3.067 18.426 8.021 1 93.96 123 GLY B O 1
ATOM 3220 N N . VAL B 1 124 ? -1.567 17.471 6.599 1 95.6 124 VAL B N 1
ATOM 3221 C CA . VAL B 1 124 ? -2.319 16.222 6.539 1 95.6 124 VAL B CA 1
ATOM 3222 C C . VAL B 1 124 ? -1.368 15.038 6.705 1 95.6 124 VAL B C 1
ATOM 3224 O O . VAL B 1 124 ? -0.292 15.009 6.103 1 95.6 124 VAL B O 1
ATOM 3227 N N . ASP B 1 125 ? -1.724 14.152 7.552 1 95.09 125 ASP B N 1
ATOM 3228 C CA . ASP B 1 125 ? -1.105 12.84 7.713 1 95.09 125 ASP B CA 1
ATOM 3229 C C . ASP B 1 125 ? -2.057 11.727 7.282 1 95.09 125 ASP B C 1
ATOM 3231 O O . ASP B 1 125 ? -3.014 11.412 7.992 1 95.09 125 ASP B O 1
ATOM 3235 N N . ILE B 1 126 ? -1.735 11.112 6.14 1 96.34 126 ILE B N 1
ATOM 3236 C CA . ILE B 1 126 ? -2.662 10.152 5.552 1 96.34 126 ILE B CA 1
ATOM 3237 C C . ILE B 1 126 ? -2.06 8.75 5.613 1 96.34 126 ILE B C 1
ATOM 3239 O O . ILE B 1 126 ? -0.989 8.502 5.054 1 96.34 126 ILE B O 1
ATOM 3243 N N . LEU B 1 127 ? -2.737 7.901 6.282 1 96.24 127 LEU B N 1
ATOM 3244 C CA . LEU B 1 127 ? -2.413 6.48 6.235 1 96.24 127 LEU B CA 1
ATOM 3245 C C . LEU B 1 127 ? -3.31 5.75 5.241 1 96.24 127 LEU B C 1
ATOM 3247 O O . LEU B 1 127 ? -4.527 5.685 5.428 1 96.24 127 LEU B O 1
ATOM 3251 N N . VAL B 1 128 ? -2.743 5.261 4.232 1 94.42 128 VAL B N 1
ATOM 3252 C CA . VAL B 1 128 ? -3.483 4.421 3.296 1 94.42 128 VAL B CA 1
ATOM 3253 C C . VAL B 1 128 ? -3.445 2.968 3.764 1 94.42 128 VAL B C 1
ATOM 3255 O O . VAL B 1 128 ? -2.374 2.36 3.835 1 94.42 128 VAL B O 1
ATOM 3258 N N . THR B 1 129 ? -4.627 2.469 4.095 1 91.78 129 THR B N 1
ATOM 3259 C CA . THR B 1 129 ? -4.684 1.126 4.662 1 91.78 129 THR B CA 1
ATOM 3260 C C . THR B 1 129 ? -6.064 0.51 4.454 1 91.78 129 THR B C 1
ATOM 3262 O O . THR B 1 129 ? -7.071 1.221 4.435 1 91.78 129 THR B O 1
ATOM 3265 N N . ASP B 1 130 ? -6.049 -0.829 4.352 1 88.78 130 ASP B N 1
ATOM 3266 C CA . ASP B 1 130 ? -7.316 -1.549 4.262 1 88.78 130 ASP B CA 1
ATOM 3267 C C . ASP B 1 130 ? -7.594 -2.333 5.543 1 88.78 130 ASP B C 1
ATOM 3269 O O . ASP B 1 130 ? -8.59 -3.054 5.631 1 88.78 130 ASP B O 1
ATOM 3273 N N . GLU B 1 131 ? -6.741 -2.135 6.484 1 84.17 131 GLU B N 1
ATOM 3274 C CA . GLU B 1 131 ? -6.943 -2.788 7.774 1 84.17 131 GLU B CA 1
ATOM 3275 C C . GLU B 1 131 ? -8.061 -2.115 8.564 1 84.17 131 GLU B C 1
ATOM 3277 O O . GLU B 1 131 ? -8.233 -0.897 8.491 1 84.17 131 GLU B O 1
ATOM 3282 N N . GLU B 1 132 ? -8.747 -2.978 9.28 1 83.22 132 GLU B N 1
ATOM 3283 C CA . GLU B 1 132 ? -9.742 -2.454 10.211 1 83.22 132 GLU B CA 1
ATOM 3284 C C . GLU B 1 132 ? -9.143 -2.246 11.599 1 83.22 132 GLU B C 1
ATOM 3286 O O . GLU B 1 132 ? -8.466 -3.131 12.128 1 83.22 132 GLU B O 1
ATOM 3291 N N . PHE B 1 133 ? -9.361 -1.041 12.143 1 84.38 133 PHE B N 1
ATOM 3292 C CA . PHE B 1 133 ? -8.866 -0.732 13.479 1 84.38 133 PHE B CA 1
ATOM 3293 C C . PHE B 1 133 ? -9.615 0.455 14.073 1 84.38 133 PHE B C 1
ATOM 3295 O O . PHE B 1 133 ? -10.393 1.114 13.381 1 84.38 133 PHE B O 1
ATOM 3302 N N . ASP B 1 134 ? -9.462 0.572 15.322 1 85.59 134 ASP B N 1
ATOM 3303 C CA . ASP B 1 134 ? -10.067 1.702 16.02 1 85.59 134 ASP B CA 1
ATOM 3304 C C . ASP B 1 134 ? -9.297 2.992 15.749 1 85.59 134 ASP B C 1
ATOM 3306 O O . ASP B 1 134 ? -8.235 3.222 16.33 1 85.59 134 ASP B O 1
ATOM 3310 N N . ILE B 1 135 ? -9.926 3.814 14.949 1 88.06 135 ILE B N 1
ATOM 3311 C CA . ILE B 1 135 ? -9.212 5.016 14.531 1 88.06 135 ILE B CA 1
ATOM 3312 C C . ILE B 1 135 ? -9.045 5.957 15.721 1 88.06 135 ILE B C 1
ATOM 3314 O O . ILE B 1 135 ? -8.099 6.746 15.769 1 88.06 135 ILE B O 1
ATOM 3318 N N . VAL B 1 136 ? -9.95 5.866 16.668 1 82.46 136 VAL B N 1
ATOM 3319 C CA . VAL B 1 136 ? -9.889 6.734 17.839 1 82.46 136 VAL B CA 1
ATOM 3320 C C . VAL B 1 136 ? -8.69 6.352 18.704 1 82.46 136 VAL B C 1
ATOM 3322 O O . VAL B 1 136 ? -7.869 7.205 19.051 1 82.46 136 VAL B O 1
ATOM 3325 N N . ALA B 1 137 ? -8.647 5.098 18.92 1 79.87 137 ALA B N 1
ATOM 3326 C CA . ALA B 1 137 ? -7.543 4.592 19.731 1 79.87 137 ALA B CA 1
ATOM 3327 C C . ALA B 1 137 ? -6.201 4.847 19.051 1 79.87 137 ALA B C 1
ATOM 3329 O O . ALA B 1 137 ? -5.194 5.087 19.721 1 79.87 137 ALA B O 1
ATOM 3330 N N . ALA B 1 138 ? -6.288 4.899 17.767 1 84.74 138 ALA B N 1
ATOM 3331 C CA . ALA B 1 138 ? -5.043 5.044 17.018 1 84.74 138 ALA B CA 1
ATOM 3332 C C . ALA B 1 138 ? -4.711 6.516 16.785 1 84.74 138 ALA B C 1
ATOM 3334 O O . ALA B 1 138 ? -3.667 6.84 16.214 1 84.74 138 ALA B O 1
ATOM 3335 N N . GLY B 1 139 ? -5.644 7.445 17.212 1 83.64 139 GLY B N 1
ATOM 3336 C CA . GLY B 1 139 ? -5.35 8.869 17.193 1 83.64 139 GLY B CA 1
ATOM 3337 C C . GLY B 1 139 ? -5.677 9.528 15.867 1 83.64 139 GLY B C 1
ATOM 3338 O O . GLY B 1 139 ? -5.113 10.572 15.531 1 83.64 139 GLY B O 1
ATOM 3339 N N . PHE B 1 140 ? -6.52 8.881 15.07 1 91.74 140 PHE B N 1
ATOM 3340 C CA . PHE B 1 140 ? -6.952 9.479 13.812 1 91.74 140 PHE B CA 1
ATOM 3341 C C . PHE B 1 140 ? -8.18 10.356 14.022 1 91.74 140 PHE B C 1
ATOM 3343 O O . PHE B 1 140 ? -8.998 10.086 14.905 1 91.74 140 PHE B O 1
ATOM 3350 N N . ASP B 1 141 ? -8.253 11.391 13.191 1 91.69 141 ASP B N 1
ATOM 3351 C CA . ASP B 1 141 ? -9.39 12.304 13.248 1 91.69 141 ASP B CA 1
ATOM 3352 C C . ASP B 1 141 ? -10.595 11.727 12.508 1 91.69 141 ASP B C 1
ATOM 3354 O O . ASP B 1 141 ? -11.741 11.973 12.891 1 91.69 141 ASP B O 1
ATOM 3358 N N . ALA B 1 142 ? -10.275 11.021 11.398 1 94.35 142 ALA B N 1
ATOM 3359 C CA . ALA B 1 142 ? -11.337 10.446 10.577 1 94.35 142 ALA B CA 1
ATOM 3360 C C . ALA B 1 142 ? -10.803 9.315 9.702 1 94.35 142 ALA B C 1
ATOM 3362 O O . ALA B 1 142 ? -9.589 9.162 9.548 1 94.35 142 ALA B O 1
ATOM 3363 N N . GLY B 1 143 ? -11.705 8.516 9.208 1 94.9 143 GLY B N 1
ATOM 3364 C CA . GLY B 1 143 ? -11.424 7.484 8.222 1 94.9 143 GLY B CA 1
ATOM 3365 C C . GLY B 1 143 ? -12.282 7.599 6.977 1 94.9 143 GLY B C 1
ATOM 3366 O O . GLY B 1 143 ? -13.298 8.299 6.979 1 94.9 143 GLY B O 1
ATOM 3367 N N . VAL B 1 144 ? -11.785 7.076 5.888 1 94.72 144 VAL B N 1
ATOM 3368 C CA . VAL B 1 144 ? -12.571 6.962 4.664 1 94.72 144 VAL B CA 1
ATOM 3369 C C . VAL B 1 144 ? -12.67 5.496 4.248 1 94.72 144 VAL B C 1
ATOM 3371 O O . VAL B 1 144 ? -11.652 4.838 4.021 1 94.72 144 VAL B O 1
ATOM 3374 N N . ARG B 1 145 ? -13.893 5.035 4.17 1 93.29 145 ARG B N 1
ATOM 3375 C CA . ARG B 1 145 ? -14.125 3.646 3.788 1 93.29 145 ARG B CA 1
ATOM 3376 C C . ARG B 1 145 ? -15.488 3.481 3.124 1 93.29 145 ARG B C 1
ATOM 3378 O O . ARG B 1 145 ? -16.284 4.421 3.085 1 93.29 145 ARG B O 1
ATOM 3385 N N . LEU B 1 146 ? -15.675 2.236 2.625 1 89.66 146 LEU B N 1
ATOM 3386 C CA . LEU B 1 146 ? -16.989 1.912 2.081 1 89.66 146 LEU B CA 1
ATOM 3387 C C . LEU B 1 146 ? -18.039 1.866 3.186 1 89.66 146 LEU B C 1
ATOM 3389 O O . LEU B 1 146 ? -17.757 1.412 4.298 1 89.66 146 LEU B O 1
ATOM 3393 N N . GLY B 1 147 ? -19.152 2.434 3.037 1 77.92 147 GLY B N 1
ATOM 3394 C CA . GLY B 1 147 ? -20.215 2.681 3.998 1 77.92 147 GLY B CA 1
ATOM 3395 C C . GLY B 1 147 ? -20.632 1.437 4.76 1 77.92 147 GLY B C 1
ATOM 3396 O O . GLY B 1 147 ? -21.084 1.526 5.903 1 77.92 147 GLY B O 1
ATOM 3397 N N . GLU B 1 148 ? -20.616 0.277 4.295 1 66.31 148 GLU B N 1
ATOM 3398 C CA . GLU B 1 148 ? -21.129 -0.925 4.946 1 66.31 148 GLU B CA 1
ATOM 3399 C C . GLU B 1 148 ? -20.348 -1.239 6.219 1 66.31 148 GLU B C 1
ATOM 3401 O O . GLU B 1 148 ? -20.84 -1.955 7.094 1 66.31 148 GLU B O 1
ATOM 3406 N N . ALA B 1 149 ? -19.379 -0.591 6.536 1 60.79 149 ALA B N 1
ATOM 3407 C CA . ALA B 1 149 ? -18.457 -1.022 7.585 1 60.79 149 ALA B CA 1
ATOM 3408 C C . ALA B 1 149 ? -18.418 -0.012 8.728 1 60.79 149 ALA B C 1
ATOM 3410 O O . ALA B 1 149 ? -17.521 -0.058 9.574 1 60.79 149 ALA B O 1
ATOM 3411 N N . ILE B 1 150 ? -19.386 0.89 8.971 1 64.98 150 ILE B N 1
ATOM 3412 C CA . ILE B 1 150 ? -19.207 1.97 9.936 1 64.98 150 ILE B CA 1
ATOM 3413 C C . ILE B 1 150 ? -20.017 1.675 11.196 1 64.98 150 ILE B C 1
ATOM 3415 O O . ILE B 1 150 ? -21.192 1.312 11.116 1 64.98 150 ILE B O 1
ATOM 3419 N N . GLU B 1 151 ? -19.302 1.767 12.348 1 67.55 151 GLU B N 1
ATOM 3420 C CA . GLU B 1 151 ? -19.836 1.457 13.671 1 67.55 151 GLU B CA 1
ATOM 3421 C C . GLU B 1 151 ? -20.879 2.484 14.1 1 67.55 151 GLU B C 1
ATOM 3423 O O . GLU B 1 151 ? -20.911 3.6 13.577 1 67.55 151 GLU B O 1
ATOM 3428 N N . GLN B 1 152 ? -21.718 2.118 15.055 1 67.61 152 GLN B N 1
ATOM 3429 C CA . GLN B 1 152 ? -22.846 2.903 15.546 1 67.61 152 GLN B CA 1
ATOM 3430 C C . GLN B 1 152 ? -22.372 4.203 16.189 1 67.61 152 GLN B C 1
ATOM 3432 O O . GLN B 1 152 ? -23.051 5.229 16.101 1 67.61 152 GLN B O 1
ATOM 3437 N N . ASP B 1 153 ? -21.242 4.298 16.731 1 81.39 153 ASP B N 1
ATOM 3438 C CA . ASP B 1 153 ? -20.813 5.503 17.435 1 81.39 153 ASP B CA 1
ATOM 3439 C C . ASP B 1 153 ? -19.977 6.402 16.526 1 81.39 153 ASP B C 1
ATOM 3441 O O . ASP B 1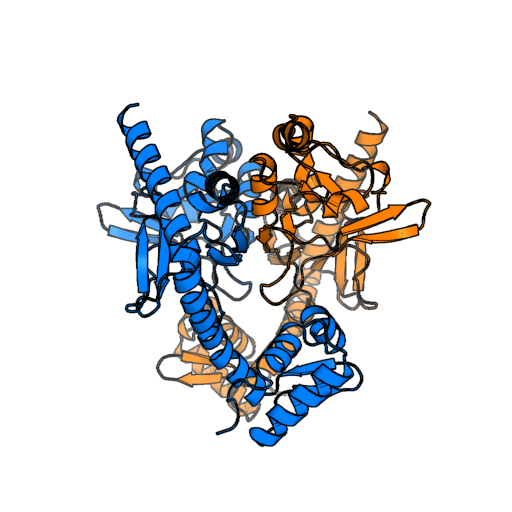 153 ? -19.152 7.182 17.005 1 81.39 153 ASP B O 1
ATOM 3445 N N . MET B 1 154 ? -20.345 6.217 15.229 1 86.86 154 MET B N 1
ATOM 3446 C CA . MET B 1 154 ? -19.62 7.004 14.236 1 86.86 154 MET B CA 1
ATOM 3447 C C . MET B 1 154 ? -20.584 7.816 13.377 1 86.86 154 MET B C 1
ATOM 3449 O O . MET B 1 154 ? -21.708 7.383 13.119 1 86.86 154 MET B O 1
ATOM 3453 N N . ILE B 1 155 ? -20.193 9.03 12.997 1 91.35 155 ILE B N 1
ATOM 3454 C CA . ILE B 1 155 ? -20.87 9.81 11.967 1 91.35 155 ILE B CA 1
ATOM 3455 C C . ILE B 1 155 ? -20.252 9.51 10.603 1 91.35 155 ILE B C 1
ATOM 3457 O O . ILE B 1 155 ? -19.027 9.473 10.465 1 91.35 155 ILE B O 1
ATOM 3461 N N . ALA B 1 156 ? -21.083 9.245 9.646 1 92.16 156 ALA B N 1
ATOM 3462 C CA . ALA B 1 156 ? -20.628 8.944 8.291 1 92.16 156 ALA B CA 1
ATOM 3463 C C . ALA B 1 156 ? -21.122 9.995 7.301 1 92.16 156 ALA B C 1
ATOM 3465 O O . ALA B 1 156 ? -22.312 10.315 7.267 1 92.16 156 ALA B O 1
ATOM 3466 N N . VAL B 1 157 ? -20.222 10.536 6.495 1 91.19 157 VAL B N 1
ATOM 3467 C CA . VAL B 1 157 ? -20.526 11.526 5.467 1 91.19 157 VAL B CA 1
ATOM 3468 C C . VAL B 1 157 ? -20.135 10.983 4.095 1 91.19 157 VAL B C 1
ATOM 3470 O O . VAL B 1 157 ? -18.986 10.593 3.879 1 91.19 157 VAL B O 1
ATOM 3473 N N . PRO B 1 158 ? -21.1 10.949 3.165 1 90.87 158 PRO B N 1
ATOM 3474 C CA . PRO B 1 158 ? -20.716 10.504 1.823 1 90.87 158 PRO B CA 1
ATOM 3475 C C . PRO B 1 158 ? -19.697 11.43 1.164 1 90.87 158 PRO B C 1
ATOM 3477 O O . PRO B 1 158 ? -19.853 12.653 1.203 1 90.87 158 PRO B O 1
ATOM 3480 N N . VAL B 1 159 ? -18.652 10.862 0.569 1 88.93 159 VAL B N 1
ATOM 3481 C CA . VAL B 1 159 ? -17.612 11.696 -0.025 1 88.93 159 VAL B CA 1
ATOM 3482 C C . VAL B 1 159 ? -17.315 11.219 -1.444 1 88.93 159 VAL B C 1
ATOM 3484 O O . VAL B 1 159 ? -16.294 11.59 -2.029 1 88.93 159 VAL B O 1
ATOM 3487 N N . SER B 1 160 ? -18.091 10.319 -1.886 1 88.64 160 SER B N 1
ATOM 3488 C CA . SER B 1 160 ? -17.912 9.878 -3.265 1 88.64 160 SER B CA 1
ATOM 3489 C C . SER B 1 160 ? -19.249 9.767 -3.989 1 88.64 160 SER B C 1
ATOM 3491 O O . SER B 1 160 ? -20.306 9.759 -3.354 1 88.64 160 SER B O 1
ATOM 3493 N N . THR B 1 161 ? -19.171 9.824 -5.269 1 87.44 161 THR B N 1
ATOM 3494 C CA . THR B 1 161 ? -20.322 9.44 -6.079 1 87.44 161 THR B CA 1
ATOM 3495 C C . THR B 1 161 ? -20.594 7.943 -5.958 1 87.44 161 THR B C 1
ATOM 3497 O O . THR B 1 161 ? -19.786 7.204 -5.392 1 87.44 161 THR B O 1
ATOM 3500 N N . PRO B 1 162 ? -21.809 7.576 -6.41 1 89.74 162 PRO B N 1
ATOM 3501 C CA . PRO B 1 162 ? -22.003 6.125 -6.459 1 89.74 162 PRO B CA 1
ATOM 3502 C C . PRO B 1 162 ? -20.861 5.401 -7.169 1 89.74 162 PRO B C 1
ATOM 3504 O O . PRO B 1 162 ? -20.319 5.91 -8.153 1 89.74 162 PRO B O 1
ATOM 3507 N N . GLN B 1 163 ? -20.555 4.292 -6.552 1 91.75 163 GLN B N 1
ATOM 3508 C CA . GLN B 1 163 ? -19.404 3.531 -7.024 1 91.75 163 GLN B CA 1
ATOM 3509 C C . GLN B 1 163 ? -19.84 2.233 -7.697 1 91.75 163 GLN B C 1
ATOM 3511 O O . GLN B 1 163 ? -20.977 1.789 -7.524 1 91.75 163 GLN B O 1
ATOM 3516 N N . ARG B 1 164 ? -18.926 1.8 -8.514 1 93.94 164 ARG B N 1
ATOM 3517 C CA . ARG B 1 164 ? -19.145 0.531 -9.201 1 93.94 164 ARG B CA 1
ATOM 3518 C C . ARG B 1 164 ? -17.863 -0.294 -9.25 1 93.94 164 ARG B C 1
ATOM 3520 O O . ARG B 1 164 ? -16.775 0.251 -9.449 1 93.94 164 ARG B O 1
ATOM 3527 N N . GLN B 1 165 ? -18.058 -1.618 -8.936 1 95.23 165 GLN B N 1
ATOM 3528 C CA . 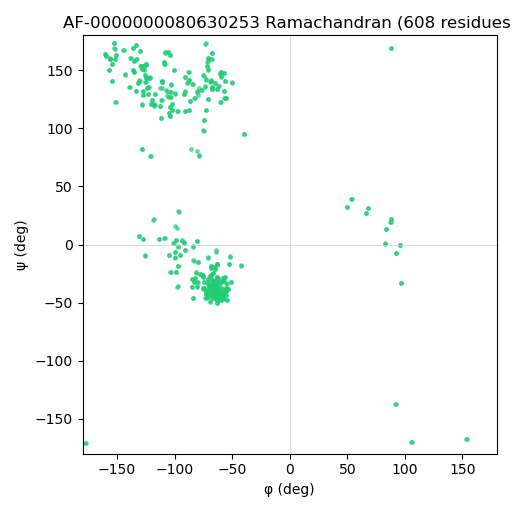GLN B 1 165 ? -16.95 -2.538 -9.169 1 95.23 165 GLN B CA 1
ATOM 3529 C C . GLN B 1 165 ? -16.997 -3.106 -10.585 1 95.23 165 GLN B C 1
ATOM 3531 O O . GLN B 1 165 ? -18.069 -3.45 -11.087 1 95.23 165 GLN B O 1
ATOM 3536 N N . LEU B 1 166 ? -15.819 -3.199 -11.205 1 97.4 166 LEU B N 1
ATOM 3537 C CA . LEU B 1 166 ? -15.74 -3.731 -12.561 1 97.4 166 LEU B CA 1
ATOM 3538 C C . LEU B 1 166 ? -14.706 -4.849 -12.647 1 97.4 166 LEU B C 1
ATOM 3540 O O . LEU B 1 166 ? -13.751 -4.878 -11.868 1 97.4 166 LEU B O 1
ATOM 3544 N N . VAL B 1 167 ? -14.962 -5.717 -13.542 1 98.45 167 VAL B N 1
ATOM 3545 C CA . VAL B 1 167 ? -13.959 -6.673 -14 1 98.45 167 VAL B CA 1
ATOM 3546 C C . VAL B 1 167 ? -13.348 -6.192 -15.314 1 98.45 167 VAL B C 1
ATOM 3548 O O . VAL B 1 167 ? -14.07 -5.821 -16.242 1 98.45 167 VAL B O 1
ATOM 3551 N N . VAL B 1 168 ? -12.005 -6.181 -15.353 1 98.71 168 VAL B N 1
ATOM 3552 C CA . VAL B 1 168 ? -11.371 -5.613 -16.538 1 98.71 168 VAL B CA 1
ATOM 3553 C C . VAL B 1 168 ? -10.27 -6.548 -17.034 1 98.71 168 VAL B C 1
ATOM 3555 O O . VAL B 1 168 ? -9.764 -7.379 -16.275 1 98.71 168 VAL B O 1
ATOM 3558 N N . ALA B 1 169 ? -9.915 -6.404 -18.229 1 98.53 169 ALA B N 1
ATOM 3559 C CA . ALA B 1 169 ? -8.801 -7.087 -18.881 1 98.53 169 ALA B CA 1
ATOM 3560 C C . ALA B 1 169 ? -8.29 -6.285 -20.075 1 98.53 169 ALA B C 1
ATOM 3562 O O . ALA B 1 169 ? -8.983 -5.398 -20.578 1 98.53 169 ALA B O 1
ATOM 3563 N N . SER B 1 170 ? -7.066 -6.592 -20.461 1 98.31 170 SER B N 1
ATOM 3564 C CA . SER B 1 170 ? -6.556 -5.977 -21.682 1 98.31 170 SER B CA 1
ATOM 3565 C C . SER B 1 170 ? -7.25 -6.542 -22.917 1 98.31 170 SER B C 1
ATOM 3567 O O . SER B 1 170 ? -7.691 -7.693 -22.915 1 98.31 170 SER B O 1
ATOM 3569 N N . PRO B 1 171 ? -7.337 -5.709 -23.924 1 98.2 171 PRO B N 1
ATOM 3570 C CA . PRO B 1 171 ? -7.868 -6.234 -25.184 1 98.2 171 PRO B CA 1
ATOM 3571 C C . PRO B 1 171 ? -7.1 -7.454 -25.686 1 98.2 171 PRO B C 1
ATOM 3573 O O . PRO B 1 171 ? -7.701 -8.389 -26.221 1 98.2 171 PRO B O 1
ATOM 3576 N N . ALA B 1 172 ? -5.857 -7.437 -25.502 1 96.51 172 ALA B N 1
ATOM 3577 C CA . ALA B 1 172 ? -5.017 -8.546 -25.946 1 96.51 172 ALA B CA 1
ATOM 3578 C C . ALA B 1 172 ? -5.402 -9.843 -25.239 1 96.51 172 ALA B C 1
ATOM 3580 O O . ALA B 1 172 ? -5.482 -10.9 -25.869 1 96.51 172 ALA B O 1
ATOM 3581 N N . TYR B 1 173 ? -5.606 -9.749 -24.011 1 97.02 173 TYR B N 1
ATOM 3582 C CA . TYR B 1 173 ? -6.008 -10.941 -23.273 1 97.02 173 TYR B CA 1
ATOM 3583 C C . TYR B 1 173 ? -7.348 -11.467 -23.774 1 97.02 173 TYR B C 1
ATOM 3585 O O . TYR B 1 173 ? -7.515 -12.673 -23.966 1 97.02 173 TYR B O 1
ATOM 3593 N N . LEU B 1 174 ? -8.309 -10.577 -23.919 1 97.93 174 LEU B N 1
ATOM 3594 C CA . LEU B 1 174 ? -9.647 -10.971 -24.35 1 97.93 174 LEU B CA 1
ATOM 3595 C C . LEU B 1 174 ? -9.61 -11.582 -25.746 1 97.93 174 LEU B C 1
ATOM 3597 O O . LEU B 1 174 ? -10.376 -12.5 -26.047 1 97.93 174 LEU B O 1
ATOM 3601 N N . ALA B 1 175 ? -8.75 -11.068 -26.557 1 97.48 175 ALA B N 1
ATOM 3602 C CA . ALA B 1 175 ? -8.595 -11.619 -27.901 1 97.48 175 ALA B CA 1
ATOM 3603 C C . ALA B 1 175 ? -8.049 -13.043 -27.851 1 97.48 175 ALA B C 1
ATOM 3605 O O . ALA B 1 175 ? -8.429 -13.889 -28.664 1 97.48 175 ALA B O 1
ATOM 3606 N N . GLU B 1 176 ? -7.255 -13.297 -26.924 1 95.79 176 GLU B N 1
ATOM 3607 C CA . GLU B 1 176 ? -6.605 -14.598 -26.788 1 95.79 176 GLU B CA 1
ATOM 3608 C C . GLU B 1 176 ? -7.503 -15.59 -26.056 1 95.79 176 GLU B C 1
ATOM 3610 O O . GLU B 1 176 ? -7.704 -16.714 -26.521 1 95.79 176 GLU B O 1
ATOM 3615 N N . ALA B 1 177 ? -8.097 -15.18 -24.975 1 96 177 ALA B N 1
ATOM 3616 C CA . ALA B 1 177 ? -8.745 -16.104 -24.048 1 96 177 ALA B CA 1
ATOM 3617 C C . ALA B 1 177 ? -10.264 -16.036 -24.179 1 96 177 ALA B C 1
ATOM 3619 O O . ALA B 1 177 ? -10.981 -16.852 -23.594 1 96 177 ALA B O 1
ATOM 3620 N N . GLY B 1 178 ? -10.808 -15.053 -24.943 1 97.06 178 GLY B N 1
ATOM 3621 C CA . GLY B 1 178 ? -12.247 -14.87 -25.051 1 97.06 178 GLY B CA 1
ATOM 3622 C C . GLY B 1 178 ? -12.816 -13.972 -23.969 1 97.06 178 GLY B C 1
ATOM 3623 O O . GLY B 1 178 ? -12.137 -13.667 -22.987 1 97.06 178 GLY B O 1
ATOM 3624 N N . ARG B 1 179 ? -14.063 -13.601 -24.15 1 97.52 179 ARG B N 1
ATOM 3625 C CA . ARG B 1 179 ? -14.785 -12.745 -23.214 1 97.52 179 ARG B CA 1
ATOM 3626 C C . ARG B 1 179 ? -15.758 -13.558 -22.367 1 97.52 179 ARG B C 1
ATOM 3628 O O . ARG B 1 179 ? -16.558 -14.33 -22.9 1 97.52 179 ARG B O 1
ATOM 3635 N N . PRO B 1 180 ? -15.647 -13.411 -21.099 1 97.68 180 PRO B N 1
ATOM 3636 C CA . PRO B 1 180 ? -16.65 -14.097 -20.281 1 97.68 180 PRO B CA 1
ATOM 3637 C C . PRO B 1 180 ? -18.048 -13.502 -20.439 1 97.68 180 PRO B C 1
ATOM 3639 O O . PRO B 1 180 ? -18.197 -12.28 -20.519 1 97.68 180 PRO B O 1
ATOM 3642 N N . SER B 1 181 ? -19.043 -14.328 -20.457 1 96.67 181 SER B N 1
ATOM 3643 C CA . SER B 1 181 ? -20.422 -13.875 -20.608 1 96.67 181 SER B CA 1
ATOM 3644 C C . SER B 1 181 ? -21.169 -13.925 -19.28 1 96.67 181 SER B C 1
ATOM 3646 O O . SER B 1 181 ? -22.206 -13.278 -19.12 1 96.67 181 SER B O 1
ATOM 3648 N N . HIS B 1 182 ? -20.685 -14.739 -18.426 1 97.64 182 HIS B N 1
ATOM 3649 C CA . HIS B 1 182 ? -21.225 -14.883 -17.079 1 97.64 182 HIS B CA 1
ATOM 3650 C C . HIS B 1 182 ? -20.108 -14.953 -16.043 1 97.64 182 HIS B C 1
ATOM 3652 O O . HIS B 1 182 ? -19.02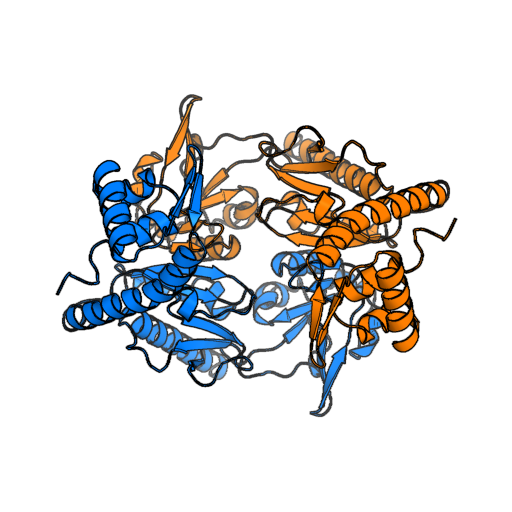3 -15.467 -16.326 1 97.64 182 HIS B O 1
ATOM 3658 N N . PRO B 1 183 ? -20.361 -14.488 -14.793 1 97.51 183 PRO B N 1
ATOM 3659 C CA . PRO B 1 183 ? -19.318 -14.525 -13.766 1 97.51 183 PRO B CA 1
ATOM 3660 C C . PRO B 1 183 ? -18.754 -15.927 -13.548 1 97.51 183 PRO B C 1
ATOM 3662 O O . PRO B 1 183 ? -17.573 -16.078 -13.225 1 97.51 183 PRO B O 1
ATOM 3665 N N . ARG B 1 184 ? -19.486 -16.916 -13.781 1 95.78 184 ARG B N 1
ATOM 3666 C CA . ARG B 1 184 ? -19.035 -18.291 -13.592 1 95.78 184 ARG B CA 1
ATOM 3667 C C . ARG B 1 184 ? -17.953 -18.657 -14.602 1 95.78 184 ARG B C 1
ATOM 3669 O O . ARG B 1 184 ? -17.168 -19.578 -14.372 1 95.78 184 ARG B O 1
ATOM 3676 N N . ASP B 1 185 ? -17.95 -17.97 -15.76 1 96.86 185 ASP B N 1
ATOM 3677 C CA . ASP B 1 185 ? -16.933 -18.204 -16.781 1 96.86 185 ASP B CA 1
ATOM 3678 C C . ASP B 1 185 ? -15.543 -17.841 -16.265 1 96.86 185 ASP B C 1
ATOM 3680 O O . ASP B 1 185 ? -14.534 -18.262 -16.834 1 96.86 185 ASP B O 1
ATOM 3684 N N . LEU B 1 186 ? -15.476 -17.045 -15.146 1 96.57 186 LEU B N 1
ATOM 3685 C CA . LEU B 1 186 ? -14.207 -16.574 -14.601 1 96.57 186 LEU B CA 1
ATOM 3686 C C . LEU B 1 186 ? -13.368 -17.741 -14.09 1 96.57 186 LEU B C 1
ATOM 3688 O O . LEU B 1 186 ? -12.142 -17.642 -14.012 1 96.57 186 LEU B O 1
ATOM 3692 N N . LEU B 1 187 ? -13.985 -18.833 -13.808 1 93.4 187 LEU B N 1
ATOM 3693 C CA . LEU B 1 187 ? -13.292 -20.007 -13.289 1 93.4 187 LEU B CA 1
ATOM 3694 C C . LEU B 1 187 ? -12.381 -20.614 -14.351 1 93.4 187 LEU B C 1
ATOM 3696 O O . LEU B 1 187 ? -11.431 -21.33 -14.024 1 93.4 187 LEU B O 1
ATOM 3700 N N . ALA B 1 188 ? -12.618 -20.323 -15.601 1 93.98 188 ALA B N 1
ATOM 3701 C CA . ALA B 1 188 ? -11.824 -20.842 -16.712 1 93.98 188 ALA B CA 1
ATOM 3702 C C . ALA B 1 188 ? -10.825 -19.799 -17.205 1 93.98 188 ALA B C 1
ATOM 3704 O O . ALA B 1 188 ? -10.117 -20.026 -18.189 1 93.98 188 ALA B O 1
ATOM 3705 N N . HIS B 1 189 ? -10.796 -18.656 -16.577 1 96.02 189 HIS B N 1
ATOM 3706 C CA . HIS B 1 189 ? -9.912 -17.566 -16.978 1 96.02 189 HIS B CA 1
ATOM 3707 C C . HIS B 1 189 ? -8.786 -17.37 -15.969 1 96.02 189 HIS B C 1
ATOM 3709 O O . HIS B 1 189 ? -8.901 -17.789 -14.815 1 96.02 189 HIS B O 1
ATOM 3715 N N . ARG B 1 190 ? -7.683 -16.791 -16.472 1 96.05 190 ARG B N 1
ATOM 3716 C CA . ARG B 1 190 ? -6.651 -16.31 -15.56 1 96.05 190 ARG B CA 1
ATOM 3717 C C . ARG B 1 190 ? -7.119 -15.067 -14.81 1 96.05 190 ARG B C 1
ATOM 3719 O O . ARG B 1 190 ? -7.535 -14.084 -15.426 1 96.05 190 ARG B O 1
ATOM 3726 N N . CYS B 1 191 ? -7.043 -15.165 -13.493 1 97.27 191 CYS B N 1
ATOM 3727 C CA . CYS B 1 191 ? -7.483 -14.035 -12.682 1 97.27 191 CYS B CA 1
ATOM 3728 C C . CYS B 1 191 ? -6.35 -13.523 -11.801 1 97.27 191 CYS B C 1
ATOM 3730 O O . CYS B 1 191 ? -5.47 -14.29 -11.406 1 97.27 191 CYS B O 1
ATOM 3732 N N . ILE B 1 192 ? -6.354 -12.242 -11.665 1 97.53 192 ILE B N 1
ATOM 3733 C CA . ILE B 1 192 ? -5.467 -11.533 -10.749 1 97.53 192 ILE B CA 1
ATOM 3734 C C . ILE B 1 192 ? -6.252 -11.072 -9.524 1 97.53 192 ILE B C 1
ATOM 3736 O O . ILE B 1 192 ? -7.108 -10.19 -9.623 1 97.53 192 ILE B O 1
ATOM 3740 N N . GLY B 1 193 ? -5.919 -11.658 -8.42 1 96.16 193 GLY B N 1
ATOM 3741 C CA . GLY B 1 193 ? -6.748 -11.448 -7.244 1 96.16 193 GLY B CA 1
ATOM 3742 C C . GLY B 1 193 ? -6.086 -10.574 -6.195 1 96.16 193 GLY B C 1
ATOM 3743 O O . GLY B 1 193 ? -4.878 -10.335 -6.252 1 96.16 193 GLY B O 1
ATOM 3744 N N . TRP B 1 194 ? -6.951 -10.14 -5.289 1 94.65 194 TRP B N 1
ATOM 3745 C CA . TRP B 1 194 ? -6.51 -9.317 -4.168 1 94.65 194 TRP B CA 1
ATOM 3746 C C . TRP B 1 194 ? -6.624 -10.082 -2.853 1 94.65 194 TRP B C 1
ATOM 3748 O O . TRP B 1 194 ? -7.604 -10.796 -2.626 1 94.65 194 TRP B O 1
ATOM 3758 N N . ARG B 1 195 ? -5.645 -9.887 -2.013 1 89.94 195 ARG B N 1
ATOM 3759 C CA . ARG B 1 195 ? -5.747 -10.307 -0.619 1 89.94 195 ARG B CA 1
ATOM 3760 C C . ARG B 1 195 ? -5.069 -9.303 0.307 1 89.94 195 ARG B C 1
ATOM 3762 O O . ARG B 1 195 ? -4.038 -8.725 -0.045 1 89.94 195 ARG B O 1
ATOM 3769 N N . PRO B 1 196 ? -5.593 -9.117 1.475 1 85.07 196 PRO B N 1
ATOM 3770 C CA . PRO B 1 196 ? -5.046 -8.098 2.373 1 85.07 196 PRO B CA 1
ATOM 3771 C C . PRO B 1 196 ? -3.726 -8.521 3.013 1 85.07 196 PRO B C 1
ATOM 3773 O O . PRO B 1 196 ? -2.915 -7.67 3.385 1 85.07 196 PRO B O 1
ATOM 3776 N N . ALA B 1 197 ? -3.533 -9.879 3.145 1 83.22 197 ALA B N 1
ATOM 3777 C CA . ALA B 1 197 ? -2.331 -10.431 3.765 1 83.22 197 ALA B CA 1
ATOM 3778 C C . ALA B 1 197 ? -2.044 -11.838 3.249 1 83.22 197 ALA B C 1
ATOM 3780 O O . ALA B 1 197 ? -2.934 -12.504 2.715 1 83.22 197 ALA B O 1
ATOM 3781 N N . PRO B 1 198 ? -0.759 -12.283 3.308 1 75.99 198 PRO B N 1
ATOM 3782 C CA . PRO B 1 198 ? -0.383 -13.59 2.763 1 75.99 198 PRO B CA 1
ATOM 3783 C C . PRO B 1 198 ? -1.22 -14.731 3.336 1 75.99 198 PRO B C 1
ATOM 3785 O O . PRO B 1 198 ? -1.528 -15.692 2.627 1 75.99 198 PRO B O 1
ATOM 3788 N N . ASP B 1 199 ? -1.633 -14.688 4.532 1 73.11 199 ASP B N 1
ATOM 3789 C CA . ASP B 1 199 ? -2.296 -15.821 5.17 1 73.11 199 ASP B CA 1
ATOM 3790 C C . ASP B 1 199 ? -3.813 -15.649 5.156 1 73.11 199 ASP B C 1
ATOM 3792 O O . ASP B 1 199 ? -4.535 -16.399 5.817 1 73.11 199 ASP B O 1
ATOM 3796 N N . VAL B 1 200 ? -4.292 -14.762 4.36 1 78.29 200 VAL B N 1
ATOM 3797 C CA . VAL B 1 200 ? -5.723 -14.522 4.204 1 78.29 200 VAL B CA 1
ATOM 3798 C C . VAL B 1 200 ? -6.169 -14.946 2.807 1 78.29 200 VAL B C 1
ATOM 3800 O O . VAL B 1 200 ? -5.474 -14.687 1.821 1 78.29 200 VAL B O 1
ATOM 3803 N N . ALA B 1 201 ? -7.291 -15.659 2.768 1 80.08 201 ALA B N 1
ATOM 3804 C CA . ALA B 1 201 ? -7.835 -16.076 1.478 1 80.08 201 ALA B CA 1
ATOM 3805 C C . ALA B 1 201 ? -8.085 -14.872 0.574 1 80.08 201 ALA B C 1
ATOM 3807 O O . ALA B 1 201 ? -8.439 -13.792 1.052 1 80.08 201 ALA B O 1
ATOM 3808 N N . PRO B 1 202 ? -7.918 -15.116 -0.728 1 86.36 202 PRO B N 1
ATOM 3809 C CA . PRO B 1 202 ? -8.218 -14.021 -1.654 1 86.36 202 PRO B CA 1
ATOM 3810 C C . PRO B 1 202 ? -9.667 -13.549 -1.56 1 86.36 202 PRO B C 1
ATOM 3812 O O . PRO B 1 202 ? -10.556 -14.336 -1.224 1 86.36 202 PRO B O 1
ATOM 3815 N N . TYR B 1 203 ? -9.8 -12.35 -1.805 1 89.69 203 TYR B N 1
ATOM 3816 C CA . TYR B 1 203 ? -11.113 -11.718 -1.87 1 89.69 203 TYR B CA 1
ATOM 3817 C C . TYR B 1 203 ? -12 -12.408 -2.899 1 89.69 203 TYR B C 1
ATOM 3819 O O . TYR B 1 203 ? -11.55 -12.725 -4.003 1 89.69 203 TYR B O 1
ATOM 3827 N N . ARG B 1 204 ? -13.248 -12.725 -2.528 1 92.14 204 ARG B N 1
ATOM 3828 C CA . ARG B 1 204 ? -14.244 -13.255 -3.453 1 92.14 204 ARG B CA 1
ATOM 3829 C C . ARG B 1 204 ? -14.889 -12.136 -4.263 1 92.14 204 ARG B C 1
ATOM 3831 O O . ARG B 1 204 ? -15.323 -11.127 -3.702 1 92.14 204 ARG B O 1
ATOM 3838 N N . TRP B 1 205 ? -14.96 -12.336 -5.52 1 95.92 205 TRP B N 1
ATOM 3839 C CA . TRP B 1 205 ? -15.538 -11.306 -6.377 1 95.92 205 TRP B CA 1
ATOM 3840 C C . TRP B 1 205 ? -17.06 -11.302 -6.272 1 95.92 205 TRP B C 1
ATOM 3842 O O . TRP B 1 205 ? -17.7 -12.347 -6.412 1 95.92 205 TRP B O 1
ATOM 3852 N N . GLU B 1 206 ? -17.628 -10.12 -6.111 1 94.88 206 GLU B N 1
ATOM 3853 C CA . GLU B 1 206 ? -19.06 -9.992 -5.858 1 94.88 206 GLU B CA 1
ATOM 3854 C C . GLU B 1 206 ? -19.805 -9.547 -7.114 1 94.88 206 GLU B C 1
ATOM 3856 O O . GLU B 1 206 ? -19.345 -8.656 -7.832 1 94.88 206 GLU B O 1
ATOM 3861 N N . PHE B 1 207 ? -20.933 -10.208 -7.283 1 97.06 207 PHE B N 1
ATOM 3862 C CA . PHE B 1 207 ? -21.79 -9.934 -8.43 1 97.06 207 PHE B CA 1
ATOM 3863 C C . PHE B 1 207 ? -23.256 -9.905 -8.016 1 97.06 207 PHE B C 1
ATOM 3865 O O . PHE B 1 207 ? -23.602 -10.315 -6.906 1 97.06 207 PHE B O 1
ATOM 3872 N N . THR B 1 208 ? -24.028 -9.272 -8.874 1 96.59 208 THR B N 1
ATOM 3873 C CA . THR B 1 208 ? -25.476 -9.248 -8.704 1 96.59 208 THR B CA 1
ATOM 3874 C C . THR B 1 208 ? -26.178 -9.71 -9.978 1 96.59 208 THR B C 1
ATOM 3876 O O . THR B 1 208 ? -25.834 -9.271 -11.077 1 96.59 208 THR B O 1
ATOM 3879 N N . GLU B 1 209 ? -27.065 -10.644 -9.826 1 95.34 209 GLU B N 1
ATOM 3880 C CA . GLU B 1 209 ? -27.904 -11.118 -10.923 1 95.34 209 GLU B CA 1
ATOM 3881 C C . GLU B 1 209 ? -29.38 -11.1 -10.538 1 95.34 209 GLU B C 1
ATOM 3883 O O . GLU B 1 209 ? -29.777 -11.724 -9.552 1 95.34 209 GLU B O 1
ATOM 3888 N N . GLU B 1 210 ? -30.153 -10.334 -11.314 1 93.27 210 GLU B N 1
ATOM 3889 C CA . GLU B 1 210 ? -31.583 -10.211 -11.047 1 93.27 210 GLU B CA 1
ATOM 3890 C C . GLU B 1 210 ? -31.841 -9.788 -9.604 1 93.27 210 GLU B C 1
ATOM 3892 O O . GLU B 1 210 ? -32.67 -10.386 -8.915 1 93.27 210 GLU B O 1
ATOM 3897 N N . GLY B 1 211 ? -31.05 -8.928 -9.117 1 91.14 211 GLY B N 1
ATOM 3898 C CA . GLY B 1 211 ? -31.226 -8.343 -7.798 1 91.14 211 GLY B CA 1
ATOM 3899 C C . GLY B 1 211 ? -30.679 -9.212 -6.682 1 91.14 211 GLY B C 1
ATOM 3900 O O . GLY B 1 211 ? -30.795 -8.865 -5.504 1 91.14 211 GLY B O 1
ATOM 3901 N N . ARG B 1 212 ? -30.126 -10.328 -7.043 1 94.97 212 ARG B N 1
ATOM 3902 C CA . ARG B 1 212 ? -29.571 -11.234 -6.042 1 94.97 212 ARG B CA 1
ATOM 3903 C C . ARG B 1 212 ? -28.047 -11.203 -6.06 1 94.97 212 ARG B C 1
ATOM 3905 O O . ARG B 1 212 ? -27.43 -11.367 -7.115 1 94.97 212 ARG B O 1
ATOM 3912 N N . ASP B 1 213 ? -27.51 -11.077 -4.867 1 94.7 213 ASP B N 1
ATOM 3913 C CA . ASP B 1 213 ? -26.057 -11.012 -4.746 1 94.7 213 ASP B CA 1
ATOM 3914 C C . ASP B 1 213 ? -25.452 -12.41 -4.639 1 94.7 213 ASP B C 1
ATOM 3916 O O . ASP B 1 213 ? -26.024 -13.292 -3.995 1 94.7 213 ASP B O 1
ATOM 3920 N N . PHE B 1 214 ? -24.305 -12.6 -5.288 1 94.52 214 PHE B N 1
ATOM 3921 C CA . PHE B 1 214 ? -23.501 -13.809 -5.158 1 94.52 214 PHE B CA 1
ATOM 3922 C C . PHE B 1 214 ? -22.024 -13.504 -5.379 1 94.52 214 PHE B C 1
ATOM 3924 O O . PHE B 1 214 ? -21.669 -12.401 -5.801 1 94.52 214 PHE B O 1
ATOM 3931 N N . ASP B 1 215 ? -21.204 -14.407 -4.954 1 93.63 215 ASP B N 1
ATOM 3932 C CA . ASP B 1 215 ? -19.775 -14.167 -5.13 1 93.63 215 ASP B CA 1
ATOM 3933 C C . ASP B 1 215 ? -19.092 -15.369 -5.778 1 93.63 215 ASP B C 1
ATOM 3935 O O . ASP B 1 215 ? -19.673 -16.453 -5.855 1 93.63 215 ASP B O 1
ATOM 3939 N N . ILE B 1 216 ? -18.042 -15.124 -6.427 1 92.55 216 ILE B N 1
ATOM 3940 C CA . ILE B 1 216 ? -17.24 -16.141 -7.098 1 92.55 216 ILE B CA 1
ATOM 3941 C C . ILE B 1 216 ? -15.844 -16.187 -6.48 1 92.55 216 ILE B C 1
ATOM 3943 O O . ILE B 1 216 ? -15.173 -15.159 -6.369 1 92.55 216 ILE B O 1
ATOM 3947 N N . ALA B 1 217 ? -15.463 -17.294 -5.947 1 89.78 217 ALA B N 1
ATOM 3948 C CA . ALA B 1 217 ? -14.076 -17.528 -5.554 1 89.78 217 ALA B CA 1
ATOM 3949 C C . ALA B 1 217 ? -13.199 -17.8 -6.773 1 89.78 217 ALA B C 1
ATOM 3951 O O . ALA B 1 217 ? -13.126 -18.934 -7.252 1 89.78 217 ALA B O 1
ATOM 3952 N N . VAL B 1 218 ? -12.615 -16.752 -7.073 1 84.74 218 VAL B N 1
ATOM 3953 C CA . VAL B 1 218 ? -11.723 -16.961 -8.208 1 84.74 218 VAL B CA 1
ATOM 3954 C C . VAL B 1 218 ? -10.431 -17.624 -7.735 1 84.74 218 VAL B C 1
ATOM 3956 O O . VAL B 1 218 ? -10.082 -17.545 -6.555 1 84.74 218 VAL B O 1
ATOM 3959 N N . SER B 1 219 ? -9.793 -18.668 -8.32 1 82.53 219 SER B N 1
ATOM 3960 C CA . SER B 1 219 ? -8.479 -19.245 -8.054 1 82.53 219 SER B CA 1
ATOM 3961 C C . SER B 1 219 ? -7.387 -18.516 -8.83 1 82.53 219 SER B C 1
ATOM 3963 O O . SER B 1 219 ? -6.958 -18.976 -9.89 1 82.53 219 SER B O 1
ATOM 3965 N N . PRO B 1 220 ? -7.024 -17.354 -8.119 1 89.95 220 PRO B N 1
ATOM 3966 C CA . PRO B 1 220 ? -6.145 -16.506 -8.928 1 89.95 220 PRO B CA 1
ATOM 3967 C C . PRO B 1 220 ? -4.763 -17.121 -9.139 1 89.95 220 PRO B C 1
ATOM 3969 O O . PRO B 1 220 ? -4.207 -17.73 -8.221 1 89.95 220 PRO B O 1
ATOM 3972 N N . ARG B 1 221 ? -4.334 -16.953 -10.299 1 92.16 221 ARG B N 1
ATOM 3973 C CA . ARG B 1 221 ? -2.958 -17.322 -10.613 1 92.16 221 ARG B CA 1
ATOM 3974 C C . ARG B 1 221 ? -1.97 -16.363 -9.957 1 92.16 221 ARG B C 1
ATOM 3976 O O . ARG B 1 221 ? -0.849 -16.75 -9.623 1 92.16 221 ARG B O 1
ATOM 3983 N N . VAL B 1 222 ? -2.392 -15.09 -9.849 1 95.41 222 VAL B N 1
ATOM 3984 C CA . VAL B 1 222 ? -1.621 -14.063 -9.156 1 95.41 222 VAL B CA 1
ATOM 3985 C C . VAL B 1 222 ? -2.465 -13.446 -8.042 1 95.41 222 VAL B C 1
ATOM 3987 O O . VAL B 1 222 ? -3.616 -13.064 -8.266 1 95.41 222 VAL B O 1
ATOM 3990 N N . ALA B 1 223 ? -1.919 -13.383 -6.888 1 95.29 223 ALA B N 1
ATOM 3991 C CA . ALA B 1 223 ? -2.537 -12.684 -5.764 1 95.29 223 ALA B CA 1
ATOM 3992 C C . ALA B 1 223 ? -1.608 -11.609 -5.209 1 95.29 223 ALA B C 1
ATOM 3994 O O . ALA B 1 223 ? -0.389 -11.792 -5.172 1 95.29 223 ALA B O 1
ATOM 3995 N N . THR B 1 224 ? -2.174 -10.565 -4.827 1 95.97 224 THR B N 1
ATOM 3996 C CA . THR B 1 224 ? -1.384 -9.466 -4.282 1 95.97 224 THR B CA 1
ATOM 3997 C C . THR B 1 224 ? -2.237 -8.587 -3.371 1 95.97 224 THR B C 1
ATOM 3999 O O . THR B 1 224 ? -3.468 -8.634 -3.429 1 95.97 224 THR B O 1
ATOM 4002 N N . ASN B 1 225 ? -1.588 -7.864 -2.549 1 93.47 225 ASN B N 1
ATOM 4003 C CA . ASN B 1 225 ? -2.268 -6.899 -1.692 1 93.47 225 ASN B CA 1
ATOM 4004 C C . ASN B 1 225 ? -2.287 -5.508 -2.319 1 93.47 225 ASN B C 1
ATOM 4006 O O . ASN B 1 225 ? -2.76 -4.551 -1.704 1 93.47 225 ASN B O 1
ATOM 4010 N N . ASP B 1 226 ? -1.797 -5.382 -3.5 1 93.06 226 ASP B N 1
ATOM 4011 C CA . ASP B 1 226 ? -1.545 -4.061 -4.068 1 93.06 226 ASP B CA 1
ATOM 4012 C C . ASP B 1 226 ? -2.365 -3.844 -5.338 1 93.06 226 ASP B C 1
ATOM 4014 O O . ASP B 1 226 ? -2.14 -4.512 -6.349 1 93.06 226 ASP B O 1
ATOM 4018 N N . MET B 1 227 ? -3.181 -2.841 -5.305 1 92.21 227 MET B N 1
ATOM 4019 C CA . MET B 1 227 ? -4.065 -2.535 -6.426 1 92.21 227 MET B CA 1
ATOM 4020 C C . MET B 1 227 ? -3.265 -2.075 -7.64 1 92.21 227 MET B C 1
ATOM 4022 O O . MET B 1 227 ? -3.614 -2.397 -8.777 1 92.21 227 MET B O 1
ATOM 4026 N N . GLY B 1 228 ? -2.254 -1.305 -7.375 1 91.58 228 GLY B N 1
ATOM 4027 C CA . GLY B 1 228 ? -1.407 -0.89 -8.482 1 91.58 228 GLY B CA 1
ATOM 4028 C C . GLY B 1 228 ? -0.825 -2.056 -9.259 1 91.58 228 GLY B C 1
ATOM 4029 O O . GLY B 1 228 ? -0.796 -2.034 -10.491 1 91.58 228 GLY B O 1
ATOM 4030 N N . MET B 1 229 ? -0.391 -3.043 -8.539 1 93.62 229 MET B N 1
ATOM 4031 C CA . MET B 1 229 ? 0.146 -4.241 -9.176 1 93.62 229 MET B CA 1
ATOM 4032 C C . MET B 1 229 ? -0.931 -4.959 -9.983 1 93.62 229 MET B C 1
ATOM 4034 O O . MET B 1 229 ? -0.677 -5.413 -11.099 1 93.62 229 MET B O 1
ATOM 4038 N N . MET B 1 230 ? -2.1 -5.037 -9.488 1 96.39 230 MET B N 1
ATOM 4039 C CA . MET B 1 230 ? -3.202 -5.684 -10.193 1 96.39 230 MET B CA 1
ATOM 4040 C C . MET B 1 230 ? -3.472 -4.995 -11.527 1 96.39 230 MET B C 1
ATOM 4042 O O . MET B 1 230 ? -3.617 -5.659 -12.555 1 96.39 230 MET B O 1
ATOM 4046 N N . VAL B 1 231 ? -3.492 -3.729 -11.491 1 95.94 231 VAL B N 1
ATOM 4047 C CA . VAL B 1 231 ? -3.767 -2.947 -12.692 1 95.94 231 VAL B CA 1
ATOM 4048 C C . VAL B 1 231 ? -2.665 -3.18 -13.723 1 95.94 231 VAL B C 1
ATOM 4050 O O . VAL B 1 231 ? -2.948 -3.453 -14.892 1 95.94 231 VAL B O 1
ATOM 4053 N N . ARG B 1 232 ? -1.46 -3.11 -13.293 1 95.23 232 ARG B N 1
ATOM 4054 C CA . ARG B 1 232 ? -0.324 -3.225 -14.201 1 95.23 232 ARG B CA 1
ATOM 4055 C C . ARG B 1 232 ? -0.267 -4.611 -14.835 1 95.23 232 ARG B C 1
ATOM 4057 O O . ARG B 1 232 ? 0.058 -4.747 -16.016 1 95.23 232 ARG B O 1
ATOM 4064 N N . LEU B 1 233 ? -0.568 -5.606 -14.041 1 96.84 233 LEU B N 1
ATOM 4065 C CA . LEU B 1 233 ? -0.592 -6.966 -14.567 1 96.84 233 LEU B CA 1
ATOM 4066 C C . LEU B 1 233 ? -1.71 -7.133 -15.591 1 96.84 233 LEU B C 1
ATOM 4068 O O . LEU B 1 233 ? -1.521 -7.78 -16.623 1 96.84 233 LEU B O 1
ATOM 4072 N N . ALA B 1 234 ? -2.863 -6.536 -15.293 1 97.78 234 ALA B N 1
ATOM 4073 C CA . ALA B 1 234 ? -3.966 -6.588 -16.249 1 97.78 234 ALA B CA 1
ATOM 4074 C C . ALA B 1 234 ? -3.592 -5.894 -17.556 1 97.78 234 ALA B C 1
ATOM 4076 O O . ALA B 1 234 ? -3.862 -6.414 -18.641 1 97.78 234 ALA B O 1
ATOM 4077 N N . LEU B 1 235 ? -2.959 -4.755 -17.434 1 96.97 235 LEU B N 1
ATOM 4078 C CA . LEU B 1 235 ? -2.52 -3.992 -18.598 1 96.97 235 LEU B CA 1
ATOM 4079 C C . LEU B 1 235 ? -1.535 -4.8 -19.437 1 96.97 235 LEU B C 1
ATOM 4081 O O . LEU B 1 235 ? -1.541 -4.711 -20.666 1 96.97 235 LEU B O 1
ATOM 4085 N N . ALA B 1 236 ? -0.764 -5.597 -18.757 1 95.56 236 ALA B N 1
ATOM 4086 C CA . ALA B 1 236 ? 0.271 -6.381 -19.425 1 95.56 236 ALA B CA 1
ATOM 4087 C C . ALA B 1 236 ? -0.302 -7.677 -19.992 1 95.56 236 ALA B C 1
ATOM 4089 O O . ALA B 1 236 ? 0.433 -8.501 -20.54 1 95.56 236 ALA B O 1
ATOM 4090 N N . GLY B 1 237 ? -1.576 -7.864 -19.749 1 95.9 237 GLY B N 1
ATOM 4091 C CA . GLY B 1 237 ? -2.244 -9.001 -20.362 1 95.9 237 GLY B CA 1
ATOM 4092 C C . GLY B 1 237 ? -2.144 -10.269 -19.535 1 95.9 237 GLY B C 1
ATOM 4093 O O . GLY B 1 237 ? -2.286 -11.373 -20.064 1 95.9 237 GLY B O 1
ATOM 4094 N N . ALA B 1 238 ? -1.917 -10.153 -18.283 1 96.16 238 ALA B N 1
ATOM 4095 C CA . ALA B 1 238 ? -1.706 -11.324 -17.436 1 96.16 238 ALA B CA 1
ATOM 4096 C C . ALA B 1 238 ? -3.034 -11.975 -17.06 1 96.16 238 ALA B C 1
ATOM 4098 O O . ALA B 1 238 ? -3.06 -13.105 -16.565 1 96.16 238 ALA B O 1
ATOM 4099 N N . GLY B 1 239 ? -4.137 -11.265 -17.266 1 97.19 239 GLY B N 1
ATOM 4100 C CA . GLY B 1 239 ? -5.438 -11.818 -16.926 1 97.19 239 GLY B CA 1
ATOM 4101 C C . GLY B 1 239 ? -6.473 -10.755 -16.608 1 97.19 239 GLY B C 1
ATOM 4102 O O . GLY B 1 239 ? -6.285 -9.581 -16.934 1 97.19 239 GLY B O 1
ATOM 4103 N N . LEU B 1 240 ? -7.604 -11.255 -16.03 1 98.32 240 LEU B N 1
ATOM 4104 C CA . LEU B 1 240 ? -8.679 -10.382 -15.572 1 98.32 240 LEU B CA 1
ATOM 4105 C C . LEU B 1 240 ? -8.471 -9.981 -14.116 1 98.32 240 LEU B C 1
ATOM 4107 O O . LEU B 1 240 ? -7.969 -10.773 -13.315 1 98.32 240 LEU B O 1
ATOM 4111 N N . THR B 1 241 ? -8.829 -8.781 -13.781 1 98.12 241 THR B N 1
ATOM 4112 C CA . THR B 1 241 ? -8.846 -8.353 -12.387 1 98.12 241 THR B CA 1
ATOM 4113 C C . THR B 1 241 ? -10.116 -7.565 -12.078 1 98.12 241 THR B C 1
ATOM 4115 O O . THR B 1 241 ? -10.91 -7.281 -12.977 1 98.12 241 THR B O 1
ATOM 4118 N N . CYS B 1 242 ? -10.365 -7.305 -10.813 1 97.24 242 CYS B N 1
ATOM 4119 C CA . CYS B 1 242 ? -11.574 -6.644 -10.336 1 97.24 242 CYS B CA 1
ATOM 4120 C C . CYS B 1 242 ? -11.233 -5.502 -9.386 1 97.24 242 CYS B C 1
ATOM 4122 O O . CYS B 1 242 ? -10.272 -5.592 -8.62 1 97.24 242 CYS B O 1
ATOM 4124 N N . GLY B 1 243 ? -11.952 -4.436 -9.48 1 95.64 243 GLY B N 1
ATOM 4125 C CA . GLY B 1 243 ? -11.759 -3.272 -8.629 1 95.64 243 GLY B CA 1
ATOM 4126 C C . GLY B 1 243 ? -12.765 -2.168 -8.892 1 95.64 243 GLY B C 1
ATOM 4127 O O . GLY B 1 243 ? -13.744 -2.371 -9.613 1 95.64 243 GLY B O 1
ATOM 4128 N N . MET B 1 244 ? -12.523 -1.037 -8.293 1 95.14 244 MET B N 1
ATOM 4129 C CA . MET B 1 244 ? -13.411 0.11 -8.463 1 95.14 244 MET B CA 1
ATOM 4130 C C . MET B 1 244 ? -13.256 0.715 -9.854 1 95.14 244 MET B C 1
ATOM 4132 O O . MET B 1 244 ? -12.139 0.842 -10.36 1 95.14 244 MET B O 1
ATOM 4136 N N . GLU B 1 245 ? -14.328 1.125 -10.403 1 95.66 245 GLU B N 1
ATOM 4137 C CA . GLU B 1 245 ? -14.353 1.706 -11.742 1 95.66 245 GLU B CA 1
ATOM 4138 C C . GLU B 1 245 ? -13.388 2.883 -11.852 1 95.66 245 GLU B C 1
ATOM 4140 O O . GLU B 1 245 ? -12.675 3.017 -12.849 1 95.66 245 GLU B O 1
ATOM 4145 N N . GLU B 1 246 ? -13.304 3.707 -10.859 1 92.14 246 GLU B N 1
ATOM 4146 C CA . GLU B 1 246 ? -12.463 4.9 -10.881 1 92.14 246 GLU B CA 1
ATOM 4147 C C . GLU B 1 246 ? -10.988 4.533 -11.013 1 92.14 246 GLU B C 1
ATOM 4149 O O . GLU B 1 246 ? -10.208 5.276 -11.613 1 92.14 246 GLU B O 1
ATOM 4154 N N . THR B 1 247 ? -10.654 3.405 -10.497 1 92.89 247 THR B N 1
ATOM 4155 C CA . THR B 1 247 ? -9.279 2.927 -10.588 1 92.89 247 THR B CA 1
ATOM 4156 C C . THR B 1 247 ? -8.903 2.632 -12.037 1 92.89 247 THR B C 1
ATOM 4158 O O . THR B 1 247 ? -7.76 2.849 -12.444 1 92.89 247 THR B O 1
ATOM 4161 N N . PHE B 1 248 ? -9.851 2.22 -12.8 1 95.93 248 PHE B N 1
ATOM 4162 C CA . PHE B 1 248 ? -9.587 1.735 -14.15 1 95.93 248 PHE B CA 1
ATOM 4163 C C . PHE B 1 248 ? -9.886 2.817 -15.181 1 95.93 248 PHE B C 1
ATOM 4165 O O . PHE B 1 248 ? -9.5 2.694 -16.346 1 95.93 248 PHE B O 1
ATOM 4172 N N . ARG B 1 249 ? -10.523 3.9 -14.8 1 93.98 249 ARG B N 1
ATOM 4173 C CA . ARG B 1 249 ? -11.102 4.89 -15.702 1 93.98 249 ARG B CA 1
ATOM 4174 C C . ARG B 1 249 ? -10.063 5.403 -16.693 1 93.98 249 ARG B C 1
ATOM 4176 O O . ARG B 1 249 ? -10.3 5.407 -17.903 1 93.98 249 ARG B O 1
ATOM 4183 N N . PRO B 1 250 ? -8.875 5.768 -16.202 1 89.22 250 PRO B N 1
ATOM 4184 C CA . PRO B 1 250 ? -7.902 6.277 -17.171 1 89.22 250 PRO B CA 1
ATOM 4185 C C . PRO B 1 250 ? -7.519 5.24 -18.223 1 89.22 250 PRO B C 1
ATOM 4187 O O . PRO B 1 250 ? -7.185 5.598 -19.356 1 89.22 250 PRO B O 1
ATOM 4190 N N . HIS B 1 251 ? -7.529 4.022 -17.911 1 96.12 251 HIS B N 1
ATOM 4191 C CA . HIS B 1 251 ? -7.131 2.947 -18.812 1 96.12 251 HIS B CA 1
ATOM 4192 C C . HIS B 1 251 ? -8.291 2.517 -19.704 1 96.12 251 HIS B C 1
ATOM 4194 O O . HIS B 1 251 ? -8.08 2.087 -20.84 1 96.12 251 HIS B O 1
ATOM 4200 N N . LEU B 1 252 ? -9.494 2.678 -19.16 1 97.4 252 LEU B N 1
ATOM 4201 C CA . LEU B 1 252 ? -10.687 2.39 -19.947 1 97.4 252 LEU B CA 1
ATOM 4202 C C . LEU B 1 252 ? -10.887 3.44 -21.035 1 97.4 252 LEU B C 1
ATOM 4204 O O . LEU B 1 252 ? -11.184 3.102 -22.183 1 97.4 252 LEU B O 1
ATOM 4208 N N . GLU B 1 253 ? -10.645 4.621 -20.689 1 95.88 253 GLU B N 1
ATOM 4209 C CA . GLU B 1 253 ? -10.864 5.743 -21.596 1 95.88 253 GLU B CA 1
ATOM 4210 C C . GLU B 1 253 ? -9.9 5.694 -22.778 1 95.88 253 GLU B C 1
ATOM 4212 O O . GLU B 1 253 ? -10.266 6.05 -23.9 1 95.88 253 GLU B O 1
ATOM 4217 N N . ARG B 1 254 ? -8.738 5.177 -22.553 1 94.57 254 ARG B N 1
ATOM 4218 C CA . ARG B 1 254 ? -7.759 5.121 -23.634 1 94.57 254 ARG B CA 1
ATOM 4219 C C . ARG B 1 254 ? -7.772 3.756 -24.314 1 94.57 254 ARG B C 1
ATOM 4221 O O . ARG B 1 254 ? -6.941 3.482 -25.182 1 94.57 254 ARG B O 1
ATOM 4228 N N . GLY B 1 255 ? -8.568 2.886 -23.847 1 96.63 255 GLY B N 1
ATOM 4229 C CA . GLY B 1 255 ? -8.764 1.6 -24.497 1 96.63 255 GLY B CA 1
ATOM 4230 C C . GLY B 1 255 ? -7.711 0.575 -24.121 1 96.63 255 GLY B C 1
ATOM 4231 O O . GLY B 1 255 ? -7.57 -0.452 -24.789 1 96.63 255 GLY B O 1
ATOM 4232 N N . ALA B 1 256 ? -6.97 0.851 -23.114 1 97.22 256 ALA B N 1
ATOM 4233 C CA . ALA B 1 256 ? -5.933 -0.076 -22.668 1 97.22 256 ALA B CA 1
ATOM 4234 C C . ALA B 1 256 ? -6.534 -1.229 -21.87 1 97.22 256 ALA B C 1
ATOM 4236 O O . ALA B 1 256 ? -5.935 -2.302 -21.769 1 97.22 256 ALA B O 1
ATOM 4237 N N . LEU B 1 257 ? -7.686 -0.961 -21.276 1 98.43 257 LEU B N 1
ATOM 4238 C CA . LEU B 1 257 ? -8.484 -1.974 -20.595 1 98.43 257 LEU B CA 1
ATOM 4239 C C . LEU B 1 257 ? -9.927 -1.952 -21.089 1 98.43 257 LEU B C 1
ATOM 4241 O O . LEU B 1 257 ? -10.406 -0.924 -21.574 1 98.43 257 LEU B O 1
ATOM 4245 N N . GLU B 1 258 ? -10.538 -3.056 -20.983 1 98.57 258 GLU B N 1
ATOM 4246 C CA . GLU B 1 258 ? -11.96 -3.194 -21.28 1 98.57 258 GLU B CA 1
ATOM 4247 C C . GLU B 1 258 ? -12.714 -3.805 -20.102 1 98.57 258 GLU B C 1
ATOM 4249 O O . GLU B 1 258 ? -12.223 -4.736 -19.46 1 98.57 258 GLU B O 1
ATOM 4254 N N . ALA B 1 259 ? -13.897 -3.257 -19.879 1 98.37 259 ALA B N 1
ATOM 4255 C CA . ALA B 1 259 ? -14.76 -3.801 -18.834 1 98.37 259 ALA B CA 1
ATOM 4256 C C . ALA B 1 259 ? -15.578 -4.979 -19.356 1 98.37 259 ALA B C 1
ATOM 4258 O O . ALA B 1 259 ? -16.067 -4.95 -20.488 1 98.37 259 ALA B O 1
ATOM 4259 N N . VAL B 1 260 ? -15.687 -5.998 -18.552 1 98.31 260 VAL B N 1
ATOM 4260 C CA . VAL B 1 260 ? -16.506 -7.161 -18.876 1 98.31 260 VAL B CA 1
ATOM 4261 C C . VAL B 1 260 ? -17.506 -7.419 -17.75 1 98.31 260 VAL B C 1
ATOM 4263 O O . VAL B 1 260 ? -17.324 -6.94 -16.628 1 98.31 260 VAL B O 1
ATOM 4266 N N . LEU B 1 261 ? -18.651 -8.066 -18.076 1 97.93 261 LEU B N 1
ATOM 4267 C CA . LEU B 1 261 ? -19.64 -8.518 -17.103 1 97.93 261 LEU B CA 1
ATOM 4268 C C . LEU B 1 261 ? -20.309 -7.332 -16.417 1 97.93 261 LEU B C 1
ATOM 4270 O O . LEU B 1 261 ? -20.677 -7.416 -15.243 1 97.93 261 LEU B O 1
ATOM 4274 N N . GLU B 1 262 ? -20.388 -6.2 -17.024 1 97.05 262 GLU B N 1
ATOM 4275 C CA . GLU B 1 262 ? -20.902 -4.963 -16.443 1 97.05 262 GLU B CA 1
ATOM 4276 C C . GLU B 1 262 ? -22.338 -5.138 -15.956 1 97.05 262 GLU B C 1
ATOM 4278 O O . GLU B 1 262 ? -22.743 -4.521 -14.968 1 97.05 262 GLU B O 1
ATOM 4283 N N . GLU B 1 263 ? -23.052 -5.964 -16.613 1 96.12 263 GLU B N 1
ATOM 4284 C CA . GLU B 1 263 ? -24.457 -6.167 -16.272 1 96.12 263 GLU B CA 1
ATOM 4285 C C . GLU B 1 263 ? -24.603 -6.804 -14.893 1 96.12 263 GLU B C 1
ATOM 4287 O O . GLU B 1 263 ? -25.67 -6.73 -14.28 1 96.12 263 GLU B O 1
ATOM 4292 N N . PHE B 1 264 ? -23.578 -7.387 -14.43 1 97.45 264 PHE B N 1
ATOM 4293 C CA . PHE B 1 264 ? -23.609 -8.066 -13.14 1 97.45 264 PHE B CA 1
ATOM 4294 C C . PHE B 1 264 ? -23.018 -7.181 -12.048 1 97.45 264 PHE B C 1
ATOM 4296 O O . PHE B 1 264 ? -22.848 -7.621 -10.909 1 97.45 264 PHE B O 1
ATOM 4303 N N . CYS B 1 265 ? -22.651 -5.963 -12.373 1 96.61 265 CYS B N 1
ATOM 4304 C CA . CYS B 1 265 ? -21.949 -5.07 -11.459 1 96.61 265 CYS B CA 1
ATOM 4305 C C . CYS B 1 265 ? -22.744 -3.79 -11.229 1 96.61 265 CYS B C 1
ATOM 4307 O O . CYS B 1 265 ? -22.358 -2.721 -11.704 1 96.61 265 CYS B O 1
ATOM 4309 N N . PRO B 1 266 ? -23.757 -3.815 -10.471 1 94.73 266 PRO B N 1
ATOM 4310 C CA . PRO B 1 266 ? -24.541 -2.603 -10.225 1 94.73 266 PRO B CA 1
ATOM 4311 C C . PRO B 1 266 ? -23.809 -1.595 -9.342 1 94.73 266 PRO B C 1
ATOM 4313 O O . PRO B 1 266 ? -22.916 -1.972 -8.579 1 94.73 266 PRO B O 1
ATOM 4316 N N . PRO B 1 267 ? -24.218 -0.349 -9.469 1 93.62 267 PRO B N 1
ATOM 4317 C CA . PRO B 1 267 ? -23.629 0.668 -8.595 1 93.62 267 PRO B CA 1
ATOM 4318 C C . PRO B 1 267 ? -24.079 0.53 -7.143 1 93.62 267 PRO B C 1
ATOM 4320 O O . PRO B 1 267 ? -25.095 -0.112 -6.865 1 93.62 267 PRO B O 1
ATOM 4323 N N . PHE B 1 268 ? -23.326 1.109 -6.252 1 91.08 268 PHE B N 1
ATOM 4324 C CA . PHE B 1 268 ? -23.643 1.177 -4.83 1 91.08 268 PHE B CA 1
ATOM 4325 C C . PHE B 1 268 ? -23.183 2.502 -4.235 1 91.08 268 PHE B C 1
ATOM 4327 O O . PHE B 1 268 ? -22.578 3.323 -4.928 1 91.08 268 PHE B O 1
ATOM 4334 N N . ALA B 1 269 ? -23.549 2.959 -3.013 1 86.37 269 ALA B N 1
ATOM 4335 C CA . ALA B 1 269 ? -23.404 4.273 -2.39 1 86.37 269 ALA B CA 1
ATOM 4336 C C . ALA B 1 269 ? -21.94 4.697 -2.338 1 86.37 269 ALA B C 1
ATOM 4338 O O . ALA B 1 269 ? -21.627 5.886 -2.445 1 86.37 269 ALA B O 1
ATOM 4339 N N . GLY B 1 270 ? -20.991 3.848 -2.228 1 89.97 270 GLY B N 1
ATOM 4340 C CA . GLY B 1 270 ? -19.58 4.179 -2.342 1 89.97 270 GLY B CA 1
ATOM 4341 C C . GLY B 1 270 ? -18.932 4.497 -1.008 1 89.97 270 GLY B C 1
ATOM 4342 O O . GLY B 1 270 ? -19.207 3.835 -0.005 1 89.97 270 GLY B O 1
ATOM 4343 N N . PHE B 1 271 ? -18.065 5.584 -0.971 1 92.19 271 PHE B N 1
ATOM 4344 C CA . PHE B 1 271 ? -17.185 5.83 0.166 1 92.19 271 PHE B CA 1
ATOM 4345 C C . PHE B 1 271 ? -17.762 6.911 1.072 1 92.19 271 PHE B C 1
ATOM 4347 O O . PHE B 1 271 ? -18.421 7.839 0.599 1 92.19 271 PHE B O 1
ATOM 4354 N N . HIS B 1 272 ? -17.417 6.772 2.364 1 93.55 272 HIS B N 1
ATOM 4355 C CA . HIS B 1 272 ? -17.811 7.718 3.402 1 93.55 272 HIS B CA 1
ATOM 4356 C C . HIS B 1 272 ? -16.62 8.115 4.267 1 93.55 272 HIS B C 1
ATOM 4358 O O . HIS B 1 272 ? -15.758 7.284 4.562 1 93.55 272 HIS B O 1
ATOM 4364 N N . LEU B 1 273 ? -16.596 9.355 4.562 1 94.42 273 LEU B N 1
ATOM 4365 C CA . LEU B 1 273 ? -15.738 9.816 5.648 1 94.42 273 LEU B CA 1
ATOM 4366 C C . LEU B 1 273 ? -16.417 9.618 6.999 1 94.42 273 LEU B C 1
ATOM 4368 O O . LEU B 1 273 ? -17.575 10.003 7.178 1 94.42 273 LEU B O 1
ATOM 4372 N N . TYR B 1 274 ? -15.759 8.944 7.935 1 93.84 274 TYR B N 1
ATOM 4373 C CA . TYR B 1 274 ? -16.387 8.685 9.225 1 93.84 274 TYR B CA 1
ATOM 4374 C C . TYR B 1 274 ? -15.508 9.178 10.368 1 93.84 274 TYR B C 1
ATOM 4376 O O . TYR B 1 274 ? -14.279 9.135 10.278 1 93.84 274 TYR B O 1
ATOM 4384 N N . TYR B 1 275 ? -16.142 9.635 11.382 1 92.46 275 TYR B N 1
ATOM 4385 C CA . TYR B 1 275 ? -15.476 10.141 12.577 1 92.46 275 TYR B CA 1
ATOM 4386 C C . TYR B 1 275 ? -16.355 9.961 13.809 1 92.46 275 TYR B C 1
ATOM 4388 O O . TYR B 1 275 ? -17.563 9.744 13.691 1 92.46 275 TYR B O 1
ATOM 4396 N N . PRO B 1 276 ? -15.725 9.992 14.959 1 87.5 276 PRO B N 1
ATOM 4397 C CA . PRO B 1 276 ? -16.497 9.718 16.173 1 87.5 276 PRO B CA 1
ATOM 4398 C C . PRO B 1 276 ? -17.565 10.776 16.445 1 87.5 276 PRO B C 1
ATOM 4400 O O . PRO B 1 276 ? -17.302 11.973 16.305 1 87.5 276 PRO B O 1
ATOM 4403 N N . SER B 1 277 ? -18.75 10.327 16.879 1 82.99 277 SER B N 1
ATOM 4404 C CA . SER B 1 277 ? -19.893 11.199 17.126 1 82.99 277 SER B CA 1
ATOM 4405 C C . SER B 1 277 ? -19.713 11.994 18.415 1 82.99 277 SER B C 1
ATOM 4407 O O . SER B 1 277 ? -20.195 13.124 18.526 1 82.99 277 SER B O 1
ATOM 4409 N N . ARG B 1 278 ? -19.181 11.458 19.364 1 71.32 278 ARG B N 1
ATOM 4410 C CA . ARG B 1 278 ? -19.148 12.028 20.707 1 71.32 278 ARG B CA 1
ATOM 4411 C C . ARG B 1 278 ? -18.047 13.076 20.831 1 71.32 278 ARG B C 1
ATOM 4413 O O . ARG B 1 278 ? -17.892 13.7 21.883 1 71.32 278 ARG B O 1
ATOM 4420 N N . ARG B 1 279 ? -17.395 13.329 19.775 1 71.47 279 ARG B N 1
ATOM 4421 C CA . ARG B 1 279 ? -16.281 14.267 19.863 1 71.47 279 ARG B CA 1
ATOM 4422 C C . ARG B 1 279 ? -16.603 15.569 19.138 1 71.47 279 ARG B C 1
ATOM 4424 O O . ARG B 1 279 ? -17.366 15.574 18.169 1 71.47 279 ARG B O 1
ATOM 4431 N N . THR B 1 280 ? -16.165 16.614 19.799 1 77.6 280 THR B N 1
ATOM 4432 C CA . THR B 1 280 ? -16.164 17.887 19.085 1 77.6 280 THR B CA 1
ATOM 4433 C C . THR B 1 280 ? -15.38 17.775 17.781 1 77.6 280 THR B C 1
ATOM 4435 O O . THR B 1 280 ? -14.272 17.235 17.76 1 77.6 280 THR B O 1
ATOM 4438 N N . VAL B 1 281 ? -16.072 18.158 16.752 1 84.99 281 VAL B N 1
ATOM 4439 C CA . VAL B 1 281 ? -15.408 18.136 15.453 1 84.99 281 VAL B CA 1
ATOM 4440 C C . VAL B 1 281 ? -14.4 19.281 15.369 1 84.99 281 VAL B C 1
ATOM 4442 O O . VAL B 1 281 ? -14.779 20.454 15.416 1 84.99 281 VAL B O 1
ATOM 4445 N N . PRO B 1 282 ? -13.194 18.989 15.265 1 84.82 282 PRO B N 1
ATOM 4446 C CA . PRO B 1 282 ? -12.218 20.068 15.097 1 84.82 282 PRO B CA 1
ATOM 4447 C C . PRO B 1 282 ? -12.475 20.907 13.847 1 84.82 282 PRO B C 1
ATOM 4449 O O . PRO B 1 282 ? -12.908 20.375 12.821 1 84.82 282 PRO B O 1
ATOM 4452 N N . PRO B 1 283 ? -12.235 22.162 13.895 1 87.49 283 PRO B N 1
ATOM 4453 C CA . PRO B 1 283 ? -12.457 23.05 12.751 1 87.49 283 PRO B CA 1
ATOM 4454 C C . PRO B 1 283 ? -11.76 22.563 11.483 1 87.49 283 PRO B C 1
ATOM 4456 O O . PRO B 1 283 ? -12.304 22.699 10.384 1 87.49 283 PRO B O 1
ATOM 4459 N N . ARG B 1 284 ? -10.573 22.033 11.6 1 91.43 284 ARG B N 1
ATOM 4460 C CA . ARG B 1 284 ? -9.853 21.536 10.432 1 91.43 284 ARG B CA 1
ATOM 4461 C C . ARG B 1 284 ? -10.606 20.386 9.773 1 91.43 284 ARG B C 1
ATOM 4463 O O . ARG B 1 284 ? -10.633 20.278 8.545 1 91.43 284 ARG B O 1
ATOM 4470 N N . LEU B 1 285 ? -11.215 19.539 10.591 1 93.34 285 LEU B N 1
ATOM 4471 C CA . LEU B 1 285 ? -11.994 18.431 10.048 1 93.34 285 LEU B CA 1
ATOM 4472 C C . LEU B 1 285 ? -13.284 18.935 9.411 1 93.34 285 LEU B C 1
ATOM 4474 O O . LEU B 1 285 ? -13.68 18.462 8.343 1 93.34 285 LEU B O 1
ATOM 4478 N N . ARG B 1 286 ? -13.95 19.842 10.029 1 92.09 286 ARG B N 1
ATOM 4479 C CA . ARG B 1 286 ? -15.146 20.448 9.453 1 92.09 286 ARG B CA 1
ATOM 4480 C C . ARG B 1 286 ? -14.841 21.086 8.102 1 92.09 286 ARG B C 1
ATOM 4482 O O . ARG B 1 286 ? -15.613 20.94 7.152 1 92.09 286 ARG B O 1
ATOM 4489 N N . ALA B 1 287 ? -13.734 21.769 8.077 1 93.73 287 ALA B N 1
ATOM 4490 C CA . ALA B 1 287 ? -13.32 22.399 6.826 1 93.73 287 ALA B CA 1
ATOM 4491 C C . ALA B 1 287 ? -13.114 21.359 5.729 1 93.73 287 ALA B C 1
ATOM 4493 O O . ALA B 1 287 ? -13.5 21.578 4.578 1 93.73 287 ALA B O 1
ATOM 4494 N N . LEU B 1 288 ? -12.499 20.208 6.076 1 95.03 288 LEU B N 1
ATOM 4495 C CA . LEU B 1 288 ? -12.29 19.149 5.095 1 95.03 288 LEU B CA 1
ATOM 4496 C C . LEU B 1 288 ? -13.621 18.585 4.611 1 95.03 288 LEU B C 1
ATOM 4498 O O . LEU B 1 288 ? -13.815 18.382 3.41 1 95.03 288 LEU B O 1
ATOM 4502 N N . ILE B 1 289 ? -14.501 18.335 5.542 1 93.49 289 ILE B N 1
ATOM 4503 C CA . ILE B 1 289 ? -15.816 17.796 5.216 1 93.49 289 ILE B CA 1
ATOM 4504 C C . ILE B 1 289 ? -16.531 18.731 4.243 1 93.49 289 ILE B C 1
ATOM 4506 O O . ILE B 1 289 ? -17.055 18.288 3.219 1 93.49 289 ILE B O 1
ATOM 4510 N N . ASP B 1 290 ? -16.52 19.977 4.515 1 92.94 290 ASP B N 1
ATOM 4511 C CA . ASP B 1 290 ? -17.172 20.97 3.666 1 92.94 290 ASP B CA 1
ATOM 4512 C C . ASP B 1 290 ? -16.526 21.02 2.284 1 92.94 290 ASP B C 1
ATOM 4514 O O . ASP B 1 290 ? -17.223 21.116 1.271 1 92.94 290 ASP B O 1
ATOM 4518 N N . HIS B 1 291 ? -15.249 20.945 2.254 1 93.92 291 HIS B N 1
ATOM 4519 C CA . HIS B 1 291 ? -14.51 20.964 0.997 1 93.92 291 HIS B CA 1
ATOM 4520 C C . HIS B 1 291 ? -14.878 19.77 0.123 1 93.92 291 HIS B C 1
ATOM 4522 O O . HIS B 1 291 ? -15.126 19.925 -1.075 1 93.92 291 HIS B O 1
ATOM 4528 N N . LEU B 1 292 ? -14.926 18.566 0.714 1 92.03 292 LEU B N 1
ATOM 4529 C CA . LEU B 1 292 ? -15.224 17.345 -0.026 1 92.03 292 LEU B CA 1
ATOM 4530 C C . LEU B 1 292 ? -16.675 17.336 -0.498 1 92.03 292 LEU B C 1
ATOM 4532 O O . LEU B 1 292 ? -16.972 16.862 -1.596 1 92.03 292 LEU B O 1
ATOM 4536 N N . ARG B 1 293 ? -17.544 17.875 0.305 1 87.45 293 ARG B N 1
ATOM 4537 C CA . ARG B 1 293 ? -18.951 17.974 -0.073 1 87.45 293 ARG B CA 1
ATOM 4538 C C . ARG B 1 293 ? -19.133 18.905 -1.267 1 87.45 293 ARG B C 1
ATOM 4540 O O . ARG B 1 293 ? -19.914 18.612 -2.175 1 87.45 293 ARG B O 1
ATOM 4547 N N . ALA B 1 294 ? -18.46 19.941 -1.259 1 87.45 294 ALA B N 1
ATOM 4548 C CA . ALA B 1 294 ? -18.544 20.908 -2.351 1 87.45 294 ALA B CA 1
ATOM 4549 C C . ALA B 1 294 ? -18.057 20.298 -3.662 1 87.45 294 ALA B C 1
ATOM 4551 O O . ALA B 1 294 ? -18.625 20.562 -4.725 1 87.45 294 ALA B O 1
ATOM 4552 N N . ARG B 1 295 ? -17.099 19.496 -3.571 1 85.12 295 ARG B N 1
ATOM 4553 C CA . ARG B 1 295 ? -16.526 18.873 -4.759 1 85.12 295 ARG B CA 1
ATOM 4554 C C . ARG B 1 295 ? -17.46 17.808 -5.324 1 85.12 295 ARG B C 1
ATOM 4556 O O . ARG B 1 295 ? -17.606 17.686 -6.542 1 85.12 295 ARG B O 1
ATOM 4563 N N . ASN B 1 296 ? -17.988 16.971 -4.44 1 79 296 ASN B N 1
ATOM 4564 C CA . ASN B 1 296 ? -18.895 15.914 -4.875 1 79 296 ASN B CA 1
ATOM 4565 C C . ASN B 1 296 ? -20.193 16.485 -5.438 1 79 296 ASN B C 1
ATOM 4567 O O . ASN B 1 296 ? -20.812 15.881 -6.316 1 79 296 ASN B O 1
ATOM 4571 N N . GLY B 1 297 ? -20.689 17.499 -4.773 1 67.55 297 GLY B N 1
ATOM 4572 C CA . GLY B 1 297 ? -21.861 18.177 -5.306 1 67.55 297 GLY B CA 1
ATOM 4573 C C . GLY B 1 297 ? -21.633 18.769 -6.684 1 67.55 297 GLY B C 1
ATOM 4574 O O . GLY B 1 297 ? -22.539 18.775 -7.52 1 67.55 297 GLY B O 1
ATOM 4575 N N . ALA B 1 298 ? -20.472 19.17 -6.934 1 58.87 298 ALA B N 1
ATOM 4576 C CA . ALA B 1 298 ? -20.122 19.73 -8.237 1 58.87 298 ALA B CA 1
ATOM 4577 C C . ALA B 1 298 ? -20 18.633 -9.291 1 58.87 298 ALA B C 1
ATOM 4579 O O . ALA B 1 298 ? -20.355 18.838 -10.454 1 58.87 298 ALA B O 1
ATOM 4580 N N . SER B 1 299 ? -19.452 17.468 -8.858 1 55.13 299 SER B N 1
ATOM 4581 C CA . SER B 1 299 ? -19.266 16.374 -9.804 1 55.13 299 SER B CA 1
ATOM 4582 C C . SER B 1 299 ? -20.602 15.763 -10.213 1 55.13 299 SER B C 1
ATOM 4584 O O . SER B 1 299 ? -20.772 15.337 -11.357 1 55.13 299 SER B O 1
ATOM 4586 N N . THR B 1 300 ? -21.524 15.674 -9.269 1 50.78 300 THR B N 1
ATOM 4587 C CA . THR B 1 300 ? -22.854 15.176 -9.603 1 50.78 300 THR B CA 1
ATOM 4588 C C . THR B 1 300 ? -23.557 16.12 -10.574 1 50.78 300 THR B C 1
ATOM 4590 O O . THR B 1 300 ? -24.328 15.679 -11.429 1 50.78 300 THR B O 1
ATOM 4593 N N . ARG B 1 301 ? -23.316 17.454 -10.464 1 44.07 301 ARG B N 1
ATOM 4594 C CA . ARG B 1 301 ? -23.934 18.392 -11.395 1 44.07 301 ARG B CA 1
ATOM 4595 C C . ARG B 1 301 ? -23.329 18.259 -12.789 1 44.07 301 ARG B C 1
ATOM 4597 O O . ARG B 1 301 ? -24.033 18.393 -13.792 1 44.07 301 ARG B O 1
ATOM 4604 N N . ALA B 1 302 ? -22.086 17.979 -12.918 1 45.94 302 ALA B N 1
ATOM 4605 C CA . ALA B 1 302 ? -21.452 17.916 -14.232 1 45.94 302 ALA B CA 1
ATOM 4606 C C . ALA B 1 302 ? -21.889 16.668 -14.993 1 45.94 302 ALA B C 1
ATOM 4608 O O . ALA B 1 302 ? -21.964 16.677 -16.224 1 45.94 302 ALA B O 1
ATOM 4609 N N . SER B 1 303 ? -22.028 15.548 -14.399 1 41.65 303 SER B N 1
ATOM 4610 C CA . SER B 1 303 ? -22.476 14.341 -15.086 1 41.65 303 SER B CA 1
ATOM 4611 C C . SER B 1 303 ? -23.931 14.463 -15.526 1 41.65 303 SER B C 1
ATOM 4613 O O . SER B 1 303 ? -24.374 13.747 -16.426 1 41.65 303 SER B O 1
ATOM 4615 N N . ARG B 1 304 ? -24.718 15.199 -14.799 1 41.89 304 ARG B N 1
ATOM 4616 C CA . ARG B 1 304 ? -26.091 15.394 -15.253 1 41.89 304 ARG B CA 1
ATOM 4617 C C . ARG B 1 304 ? -26.146 16.355 -16.436 1 41.89 304 ARG B C 1
ATOM 4619 O O . ARG B 1 304 ? -27.158 16.432 -17.134 1 41.89 304 ARG B O 1
ATOM 4626 N N . GLN B 1 305 ? -25.301 17.272 -16.479 1 35.38 305 GLN B N 1
ATOM 4627 C CA . GLN B 1 305 ? -25.421 18.205 -17.594 1 35.38 305 GLN B CA 1
ATOM 4628 C C . GLN B 1 305 ? -24.787 17.635 -18.859 1 35.38 305 GLN B C 1
ATOM 4630 O O . GLN B 1 305 ? -24.958 18.186 -19.949 1 35.38 305 GLN B O 1
ATOM 4635 N N . GLY B 1 306 ? -23.86 16.721 -18.71 1 33.25 306 GLY B N 1
ATOM 4636 C CA . GLY B 1 306 ? -23.517 16.129 -19.994 1 33.25 306 GLY B CA 1
ATOM 4637 C C . GLY B 1 306 ? -24.349 14.906 -20.329 1 33.25 306 GLY B C 1
ATOM 4638 O O . GLY B 1 306 ? -24.885 14.249 -19.434 1 33.25 306 GLY B O 1
#

Secondary structure (DSSP, 8-state):
---TTTTHHHHHHHHHHS-HHHHHHHHTS-HHHHHHHHHHHHHHHTS-SEEE-SS-EEE-HHHHHHHHHHHHHHHHHHHHHHHHHHTTS---EEEEEEE-TT-HHHHTSHHHHHHHHH-TTEEEEEEE------TTTTT-SEEEEEGGG--TTEEEEE-S--B-EEEEE-HHHHHHH---SSGGGGGGS-EEEE-SSTTSPPPPEEEEETTEEEEE----SEEES-HHHHHHHHHTTS-EEEEEHHHHHHHHHTTSSEEE-GGG---B--EEEEEETTS---HHHHHHHHHHHHHHHHHHHHHHH-/---TTTTHHHHHHHHHHS-HHHHHHHHTS-HHHHHHHHHHHHHHHTS-SEEE-SS-EEE-HHHHHHHHHHHHHHHHHHHHHHHHHHTTS---EEEEEEE-TT-HHHHTSHHHHHHHHH-TTEEEEEEE------TTTTT-SEEEEEGGG--TTEEEEE-S--B-EEEEE-HHHHHHH---SSGGGGGGS-EEEE-SSTTSPPPPEEEEETTEEEEE----SEEES-HHHHHHHHHTTS-EEEEEHHHHHHHHHTTSSEEE-GGG---B--EEEEEETTS---HHHHHHHHHHHHHHHHHHHHHHH-

Solvent-accessible surface area (backbone atoms only — not comparable to full-atom values): 32632 Å² total; per-residue (Å²): 132,76,63,86,57,56,35,46,64,44,40,49,35,25,69,48,57,41,28,56,61,57,19,10,62,73,68,73,46,51,42,68,54,38,52,50,36,34,50,52,38,24,59,72,71,69,47,67,35,60,44,76,52,102,84,47,51,41,69,30,72,60,25,49,50,47,48,43,56,44,46,40,50,51,51,49,50,50,32,52,51,43,46,65,54,34,78,79,44,78,44,57,49,72,46,32,36,41,30,32,80,76,45,48,71,57,51,58,12,50,59,53,26,52,50,39,68,76,32,74,56,38,28,39,38,40,41,65,43,84,75,89,72,62,47,53,62,70,56,36,64,32,34,36,40,59,59,93,73,70,61,87,69,44,43,74,40,75,52,40,61,72,30,35,53,40,35,33,24,9,58,67,34,37,71,71,74,50,76,62,86,46,81,77,48,49,73,80,45,53,31,41,36,44,21,92,44,93,68,43,76,61,59,59,50,75,38,36,56,95,90,39,77,48,68,44,78,63,82,46,44,32,37,23,56,41,66,68,44,46,51,28,22,16,59,51,39,54,24,34,31,70,44,49,43,74,78,45,40,74,38,44,75,71,58,49,29,42,79,42,58,61,87,30,31,66,71,45,73,34,34,18,41,33,30,62,57,91,48,84,75,34,55,51,56,51,51,48,53,53,54,43,44,55,52,43,55,49,52,57,51,52,59,68,72,95,131,78,64,87,58,58,33,47,66,45,39,50,34,26,67,49,56,40,26,57,61,58,21,9,63,75,68,72,47,51,44,67,55,38,52,50,36,33,49,51,38,24,60,74,72,68,46,66,36,61,44,76,52,102,87,44,52,42,69,30,72,60,25,49,50,48,48,43,55,43,48,41,51,51,50,50,52,51,32,54,51,44,46,64,55,34,78,77,46,78,44,58,49,73,46,32,37,40,30,32,80,75,44,48,73,59,49,58,12,50,58,52,26,52,51,39,70,75,31,75,57,39,29,39,39,41,42,67,42,82,74,88,72,61,46,53,62,71,58,36,64,33,34,35,39,59,57,91,73,68,59,88,67,43,42,76,41,75,52,42,61,72,30,36,54,39,33,33,26,11,58,68,32,36,71,72,74,50,76,61,83,47,80,75,47,50,73,80,44,55,30,41,36,44,21,93,44,93,67,43,75,61,58,58,49,74,38,34,58,96,88,39,76,49,67,43,78,63,81,45,44,32,36,25,56,42,66,68,43,47,51,29,22,15,59,51,39,54,24,33,30,70,45,50,43,76,79,44,42,74,38,43,75,73,57,49,29,42,80,46,55,60,85,28,32,68,71,45,72,35,35,18,40,32,30,61,57,92,48,85,76,34,56,51,55,52,52,49,54,53,52,43,43,54,52,45,57,49,51,58,53,52,61,68,72,95

InterPro domains:
  IPR000847 LysR, HTH, N-terminal domain [PF00126] (7-63)
  IPR000847 LysR, HTH, N-terminal domain [PR00039] (20-31)
  IPR000847 LysR, HTH, N-terminal domain [PR00039] (31-41)
  IPR000847 LysR, HTH, N-terminal domain [PR00039] (41-52)
  IPR000847 LysR, HTH, N-terminal domain [PS50931] (3-60)
  IPR005119 LysR, substrate-binding [PF03466] (89-295)
  IPR036388 Winged helix-like DNA-binding domain superfamily [G3DSA:1.10.10.10] (5-86)
  IPR036390 Winged helix DNA-binding domain superfamily [SSF46785] (6-88)
  IPR058163 LysR-type transcriptional regulator, proteobacterial-type [PTHR30537] (3-298)

pLDDT: mean 85.93, std 12.48, range [32.95, 98.71]

Organism: NCBI:txid1064539